Protein AF-A0A7S1GGP2-F1 (afdb_monomer)

Mean predicted aligned error: 10.89 Å

Sequence (399 aa):
KEALLPS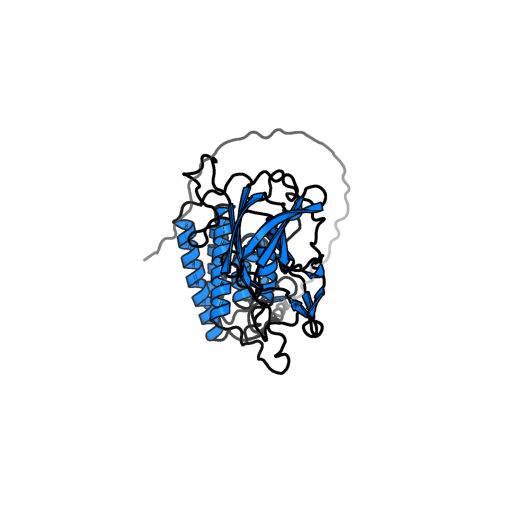DDSNGGKSITADATNSTNSSSEQDSASSPSTETTGTQIQQQPTPPPPLKLHSQANHPGLSAYYNWHATITSLYRIYAIPNRDIFTNTFNPAILPMHPSSERGNIAVNITVANQTRYESIQVYWIDYKGNEIYKGNISRGGSWVQTTFIGHPWTFRVGGSDGGEESVLLKYVPFRIAPTVLGAETATSRESSGVVGPVGTQSFTLRDVPEGYVTRNEGYGPACWVDDEILPEPPLIDTYNNGERNLSLFTIHEMQMALEWSCFQMQREDAASPGTGVAASKRLLKYLQNICLQPDNTKYRRLRVGNRIFFESVYSTGARGILLALGFEEFMGFLECGPSEGALNYERLRQISDAMMMVDKTLKLMVENEAVVQPEGSDGYGRAGFGYAGQLNI

Structure (mmCIF, N/CA/C/O backbone):
data_AF-A0A7S1GGP2-F1
#
_entry.id   AF-A0A7S1GGP2-F1
#
loop_
_atom_site.group_PDB
_atom_site.id
_atom_site.type_symbol
_atom_site.label_atom_id
_atom_site.label_alt_id
_atom_site.label_comp_id
_atom_site.label_asym_id
_atom_site.label_entity_id
_atom_site.label_seq_id
_atom_site.pdbx_PDB_ins_code
_atom_site.Cartn_x
_atom_site.Cartn_y
_atom_site.Cartn_z
_atom_site.occupancy
_atom_site.B_iso_or_equiv
_atom_site.auth_seq_id
_atom_site.auth_comp_id
_atom_site.auth_asym_id
_atom_site.auth_atom_id
_atom_site.pdbx_PDB_model_num
ATOM 1 N N . LYS A 1 1 ? -33.516 23.689 38.119 1.00 40.72 1 LYS A N 1
ATOM 2 C CA . LYS A 1 1 ? -32.507 24.169 37.144 1.00 40.72 1 LYS A CA 1
ATOM 3 C C . LYS A 1 1 ? -32.383 23.091 36.087 1.00 40.72 1 LYS A C 1
ATOM 5 O O . LYS A 1 1 ? -31.592 22.171 36.236 1.00 40.72 1 LYS A O 1
ATOM 10 N N . GLU A 1 2 ? -33.311 23.157 35.141 1.00 31.27 2 GLU A N 1
ATOM 11 C CA . GLU A 1 2 ? -33.445 22.265 33.994 1.00 31.27 2 GLU A CA 1
ATOM 12 C C . GLU A 1 2 ? -32.326 22.548 32.990 1.00 31.27 2 GLU A C 1
ATOM 14 O O . GLU A 1 2 ? -31.939 23.704 32.810 1.00 31.27 2 GLU A O 1
ATOM 19 N N . ALA A 1 3 ? -31.815 21.500 32.349 1.00 31.05 3 ALA A N 1
ATOM 20 C CA . ALA A 1 3 ? -30.936 21.610 31.196 1.00 31.05 3 ALA A CA 1
ATOM 21 C C . ALA A 1 3 ? -31.607 20.908 30.011 1.00 31.05 3 ALA A C 1
ATOM 23 O O . ALA A 1 3 ? -31.923 19.721 30.063 1.00 31.05 3 ALA A O 1
ATOM 24 N N . LEU A 1 4 ? -31.862 21.733 29.001 1.00 31.97 4 LEU A N 1
ATOM 25 C CA . LEU A 1 4 ? -32.565 21.500 27.749 1.00 31.97 4 LEU A CA 1
ATOM 26 C C . LEU A 1 4 ? -31.877 20.469 26.839 1.00 31.97 4 LEU A C 1
ATOM 28 O O . LEU A 1 4 ? -30.664 20.509 26.640 1.00 31.97 4 LEU A O 1
ATOM 32 N N . LEU A 1 5 ? -32.697 19.619 26.220 1.00 34.53 5 LEU A N 1
ATOM 33 C CA . LEU A 1 5 ? -32.418 18.928 24.958 1.00 34.53 5 LEU A CA 1
ATOM 34 C C . LEU A 1 5 ? -32.817 19.850 23.789 1.00 34.53 5 LEU A C 1
ATOM 36 O O . LEU A 1 5 ? -33.816 20.559 23.928 1.00 34.53 5 LEU A O 1
ATOM 40 N N . PRO A 1 6 ? -32.136 19.822 22.630 1.00 44.47 6 PRO A N 1
ATOM 41 C CA . PRO A 1 6 ? -32.683 20.388 21.407 1.00 44.47 6 PRO A CA 1
ATOM 42 C C . PRO A 1 6 ? -33.461 19.333 20.610 1.00 44.47 6 PRO A C 1
ATOM 44 O O . PRO A 1 6 ? -32.979 18.230 20.354 1.00 44.47 6 PRO A O 1
ATOM 47 N N . SER A 1 7 ? -34.681 19.726 20.257 1.00 35.62 7 SER A N 1
ATOM 48 C CA . SER A 1 7 ? -35.664 19.051 19.418 1.00 35.62 7 SER A CA 1
ATOM 49 C C . SER A 1 7 ? -35.384 19.217 17.923 1.00 35.62 7 SER A C 1
ATOM 51 O O . SER A 1 7 ? -34.900 20.262 17.485 1.00 35.62 7 SER A O 1
ATOM 53 N N . ASP A 1 8 ? -35.783 18.194 17.171 1.00 35.38 8 ASP A N 1
ATOM 54 C CA . ASP A 1 8 ? -36.037 18.214 15.732 1.00 35.38 8 ASP A CA 1
ATOM 55 C C . ASP A 1 8 ? -37.117 19.242 15.354 1.00 35.38 8 ASP A C 1
ATOM 57 O O . ASP A 1 8 ? -38.094 19.406 16.082 1.00 35.38 8 ASP A O 1
ATOM 61 N N . ASP A 1 9 ? -36.928 19.923 14.220 1.00 34.97 9 ASP A N 1
ATOM 62 C CA . ASP A 1 9 ? -37.906 20.016 13.122 1.00 34.97 9 ASP A CA 1
ATOM 63 C C . ASP A 1 9 ? -37.466 21.066 12.085 1.00 34.97 9 ASP A C 1
ATOM 65 O O . ASP A 1 9 ? -37.281 22.246 12.381 1.00 34.97 9 ASP A O 1
ATOM 69 N N . SER A 1 10 ? -37.367 20.665 10.817 1.00 37.78 10 SER A N 1
ATOM 70 C CA . SER A 1 10 ? -37.966 21.446 9.723 1.00 37.78 10 SER A CA 1
ATOM 71 C C . SER A 1 10 ? -38.076 20.621 8.445 1.00 37.78 10 SER A C 1
ATOM 73 O O . SER A 1 10 ? -37.135 20.346 7.706 1.00 37.78 10 SER A O 1
ATOM 75 N N . ASN A 1 11 ? -39.330 20.255 8.245 1.00 33.31 11 ASN A N 1
ATOM 76 C CA . ASN A 1 11 ? -40.006 19.721 7.086 1.00 33.31 11 ASN A CA 1
ATOM 77 C C . ASN A 1 11 ? -39.810 20.600 5.829 1.00 33.31 11 ASN A C 1
ATOM 79 O O . ASN A 1 11 ? -39.930 21.823 5.892 1.00 33.31 11 ASN A O 1
ATOM 83 N N . GLY A 1 12 ? -39.597 19.971 4.673 1.00 33.94 12 GLY A N 1
ATOM 84 C CA . GLY A 1 12 ? -39.529 20.628 3.366 1.00 33.94 12 GLY A CA 1
ATOM 85 C C . GLY A 1 12 ? -39.919 19.649 2.265 1.00 33.94 12 GLY A C 1
ATOM 86 O O . GLY A 1 12 ? -39.069 18.986 1.679 1.00 33.94 12 GLY A O 1
ATOM 87 N N . GLY A 1 13 ? -41.225 19.511 2.034 1.00 31.98 13 GLY A N 1
ATOM 88 C CA . GLY A 1 13 ? -41.795 18.545 1.102 1.00 31.98 13 GLY A CA 1
ATOM 89 C C . GLY A 1 13 ? -41.536 18.851 -0.375 1.00 31.98 13 GLY A C 1
ATOM 90 O O . GLY A 1 13 ? -41.474 20.007 -0.791 1.00 31.98 13 GLY A O 1
ATOM 91 N N . LYS A 1 14 ? -41.495 17.789 -1.188 1.00 35.19 14 LYS A N 1
ATOM 92 C CA . LYS A 1 14 ? -41.876 17.822 -2.604 1.00 35.19 14 LYS A CA 1
ATOM 93 C C . LYS A 1 14 ? -42.540 16.507 -3.010 1.00 35.19 14 LYS A C 1
ATOM 95 O O . LYS A 1 14 ? -42.161 15.426 -2.577 1.00 35.19 14 LYS A O 1
ATOM 100 N N . SER A 1 15 ? -43.585 16.683 -3.805 1.00 35.00 15 SER A N 1
ATOM 101 C CA . SER A 1 15 ? -44.663 15.757 -4.128 1.00 35.00 15 SER A CA 1
ATOM 102 C C . SER A 1 15 ? -44.410 15.007 -5.444 1.00 35.00 15 SER A C 1
ATOM 104 O O . SER A 1 15 ? -44.071 15.637 -6.438 1.00 35.00 15 SER A O 1
ATOM 106 N N . ILE A 1 16 ? -44.621 13.685 -5.391 1.00 35.34 16 ILE A N 1
ATOM 107 C CA . ILE A 1 16 ? -45.360 12.789 -6.311 1.00 35.34 16 ILE A CA 1
ATOM 108 C C . ILE A 1 16 ? -45.047 12.832 -7.822 1.00 35.34 16 ILE A C 1
ATOM 110 O O . ILE A 1 16 ? -45.346 13.797 -8.514 1.00 35.34 16 ILE A O 1
ATOM 114 N N . THR A 1 17 ? -44.632 11.678 -8.358 1.00 33.06 17 THR A N 1
ATOM 115 C CA . THR A 1 17 ? -45.350 10.928 -9.418 1.00 33.06 17 THR A CA 1
ATOM 116 C C . THR A 1 17 ? -44.775 9.511 -9.501 1.00 33.06 17 THR A C 1
ATOM 118 O O . THR A 1 17 ? -43.596 9.329 -9.783 1.00 33.06 17 THR A O 1
ATOM 121 N N . ALA A 1 18 ? -45.600 8.506 -9.205 1.00 36.38 18 ALA A N 1
ATOM 122 C CA . ALA A 1 18 ? -45.294 7.097 -9.425 1.00 36.38 18 ALA A CA 1
ATOM 123 C C . ALA A 1 18 ? -46.465 6.480 -10.192 1.00 36.38 18 ALA A C 1
ATOM 125 O O . ALA A 1 18 ? -47.610 6.548 -9.739 1.00 36.38 18 ALA A O 1
ATOM 126 N N . ASP A 1 19 ? -46.147 5.929 -11.360 1.00 39.31 19 ASP A N 1
ATOM 127 C CA . ASP A 1 19 ? -47.055 5.178 -12.214 1.00 39.31 19 ASP A CA 1
ATOM 128 C C . ASP A 1 19 ? -47.391 3.823 -11.590 1.00 39.31 19 ASP A C 1
ATOM 130 O O . ASP A 1 19 ? -46.528 3.096 -11.092 1.00 39.31 19 ASP A O 1
ATOM 134 N N . ALA A 1 20 ? -48.677 3.495 -11.650 1.00 34.50 20 ALA A N 1
ATOM 135 C CA . ALA A 1 20 ? -49.245 2.232 -11.229 1.00 34.50 20 ALA A CA 1
ATOM 136 C C . ALA A 1 20 ? -49.441 1.320 -12.446 1.00 34.50 20 ALA A C 1
ATOM 138 O O . ALA A 1 20 ? -50.124 1.686 -13.401 1.00 34.50 20 ALA A O 1
ATOM 139 N N . THR A 1 21 ? -48.943 0.088 -12.365 1.00 41.47 21 THR A N 1
ATOM 140 C CA . THR A 1 21 ? -49.453 -1.028 -13.169 1.00 41.47 21 THR A CA 1
ATOM 141 C C . THR A 1 21 ? -49.909 -2.154 -12.255 1.00 41.47 21 THR A C 1
ATOM 143 O O . THR A 1 21 ? -49.124 -2.748 -11.519 1.00 41.47 21 THR A O 1
ATOM 146 N N . ASN A 1 22 ? -51.217 -2.396 -12.334 1.00 36.53 22 ASN A N 1
ATOM 147 C CA . ASN A 1 22 ? -51.983 -3.485 -11.747 1.00 36.53 22 ASN A CA 1
ATOM 148 C C . ASN A 1 22 ? -51.386 -4.866 -12.033 1.00 36.53 22 ASN A C 1
ATOM 150 O O . ASN A 1 22 ? -50.983 -5.147 -13.160 1.00 36.53 22 ASN A O 1
ATOM 154 N N . SER A 1 23 ? -51.523 -5.779 -11.072 1.00 39.06 23 SER A N 1
ATOM 155 C CA . SER A 1 23 ? -51.873 -7.172 -11.363 1.00 39.06 23 SER A CA 1
ATOM 156 C C . SER A 1 23 ? -52.611 -7.791 -10.180 1.00 39.06 23 SER A C 1
ATOM 158 O O . SER A 1 23 ? -52.084 -7.973 -9.087 1.00 39.06 23 SER A O 1
ATOM 160 N N . THR A 1 24 ? -53.880 -8.050 -10.453 1.00 37.31 24 THR A N 1
ATOM 161 C CA . THR A 1 24 ? -54.883 -8.802 -9.711 1.00 37.31 24 THR A CA 1
ATOM 162 C C . THR A 1 24 ? -54.488 -10.276 -9.600 1.00 37.31 24 THR A C 1
ATOM 164 O O . THR A 1 24 ? -54.043 -10.852 -10.588 1.00 37.31 24 THR A O 1
ATOM 167 N N . ASN A 1 25 ? -54.743 -10.907 -8.449 1.00 36.34 25 ASN A N 1
ATOM 168 C CA . ASN A 1 25 ? -55.376 -12.231 -8.408 1.00 36.34 25 ASN A CA 1
ATOM 169 C C . ASN A 1 25 ? -55.915 -12.570 -7.004 1.00 36.34 25 ASN A C 1
ATOM 171 O O . ASN A 1 25 ? -55.172 -12.695 -6.035 1.00 36.34 25 ASN A O 1
ATOM 175 N N . SER A 1 26 ? -57.241 -12.722 -6.955 1.00 39.03 26 SER A N 1
ATOM 176 C CA . SER A 1 26 ? -58.039 -13.599 -6.080 1.00 39.03 26 SER A CA 1
ATOM 177 C C . SER A 1 26 ? -57.569 -15.058 -6.225 1.00 39.03 26 SER A C 1
ATOM 179 O O . SER A 1 26 ? -56.978 -15.382 -7.248 1.00 39.03 26 SER A O 1
ATOM 181 N N . SER A 1 27 ? -57.757 -16.035 -5.341 1.00 39.59 27 SER A N 1
ATOM 182 C CA . SER A 1 27 ? -58.759 -16.451 -4.336 1.00 39.59 27 SER A CA 1
ATOM 183 C C . SER A 1 27 ? -58.049 -17.556 -3.495 1.00 39.59 27 SER A C 1
ATOM 185 O O . SER A 1 27 ? -56.975 -17.991 -3.895 1.00 39.59 27 SER A O 1
ATOM 187 N N . SER A 1 28 ? -58.474 -18.096 -2.354 1.00 39.25 28 SER A N 1
ATOM 188 C CA . SER A 1 28 ? -59.787 -18.548 -1.889 1.00 39.25 28 SER A CA 1
ATOM 189 C C . SER A 1 28 ? -59.671 -18.990 -0.419 1.00 39.25 28 SER A C 1
ATOM 191 O O . SER A 1 28 ? -58.610 -19.416 0.033 1.00 39.25 28 SER A O 1
ATOM 193 N N . GLU A 1 29 ? -60.803 -18.912 0.269 1.00 42.28 29 GLU A N 1
ATOM 194 C CA . GLU A 1 29 ? -61.115 -19.368 1.625 1.00 42.28 29 GLU A CA 1
ATOM 195 C C . GLU A 1 29 ? -60.833 -20.860 1.873 1.00 42.28 29 GLU A C 1
ATOM 197 O O . GLU A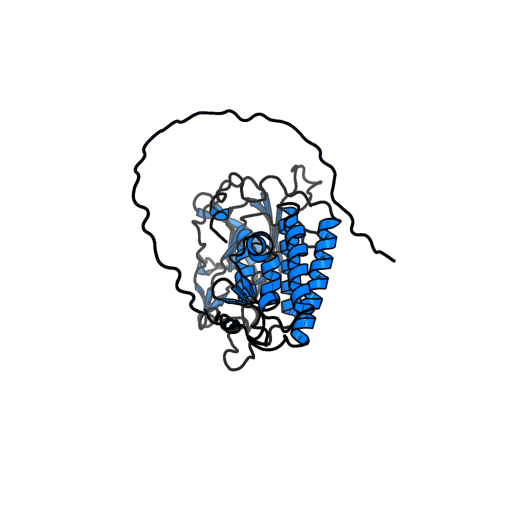 1 29 ? -61.003 -21.677 0.968 1.00 42.28 29 GLU A O 1
ATOM 202 N N . GLN A 1 30 ? -60.536 -21.223 3.130 1.00 40.66 30 GLN A N 1
ATOM 203 C CA . GLN A 1 30 ? -61.264 -22.306 3.805 1.00 40.66 30 GLN A CA 1
ATOM 204 C C . GLN A 1 30 ? -61.073 -22.289 5.330 1.00 40.66 30 GLN A C 1
ATOM 206 O O . GLN A 1 30 ? -59.958 -22.303 5.851 1.00 40.66 30 GLN A O 1
ATOM 211 N N . ASP A 1 31 ? -62.221 -22.271 6.006 1.00 41.94 31 ASP A N 1
ATOM 212 C CA . ASP A 1 31 ? -62.466 -22.481 7.429 1.00 41.94 31 ASP A CA 1
ATOM 213 C C . ASP A 1 31 ? -61.871 -23.788 7.972 1.00 41.94 31 ASP A C 1
ATOM 215 O O . ASP A 1 31 ? -61.852 -24.797 7.265 1.00 41.94 31 ASP A O 1
ATOM 219 N N . SER A 1 32 ? -61.548 -23.826 9.274 1.00 38.59 32 SER A N 1
ATOM 220 C CA . SER A 1 32 ? -62.238 -24.708 10.242 1.00 38.59 32 SER A CA 1
ATOM 221 C C . SER A 1 32 ? -61.569 -24.773 11.623 1.00 38.59 32 SER A C 1
ATOM 223 O O . SER A 1 32 ? -60.356 -24.897 11.752 1.00 38.59 32 SER A O 1
ATOM 225 N N . ALA A 1 33 ? -62.448 -24.859 12.627 1.00 38.22 33 ALA A N 1
ATOM 226 C CA . ALA A 1 33 ? -62.300 -25.543 13.914 1.00 38.22 33 ALA A CA 1
ATOM 227 C C . ALA A 1 33 ? -61.499 -24.860 15.040 1.00 38.22 33 ALA A C 1
ATOM 229 O O . ALA A 1 33 ? -60.323 -25.108 15.292 1.00 38.22 33 ALA A O 1
ATOM 230 N N . SER A 1 34 ? -62.258 -24.104 15.829 1.00 47.72 34 SER A N 1
ATOM 231 C CA . SER A 1 34 ? -62.046 -23.847 17.248 1.00 47.72 34 SER A CA 1
ATOM 232 C C . SER A 1 34 ? -62.119 -25.139 18.078 1.00 47.72 34 SER A C 1
ATOM 234 O O . SER A 1 34 ? -62.993 -25.985 17.888 1.00 47.72 34 SER A O 1
ATOM 236 N N . SER A 1 35 ? -61.215 -25.280 19.048 1.00 45.19 35 SER A N 1
ATOM 237 C CA . SER A 1 35 ? -61.324 -26.243 20.150 1.00 45.19 35 SER A CA 1
ATOM 238 C C . SER A 1 35 ? -60.898 -25.577 21.463 1.00 45.19 35 SER A C 1
ATOM 240 O O . SER A 1 35 ? -59.949 -24.791 21.454 1.00 45.19 35 SER A O 1
ATOM 242 N N . PRO A 1 36 ? -61.594 -25.849 22.583 1.00 58.47 36 PRO A N 1
ATOM 243 C CA . PRO A 1 36 ? -61.322 -25.235 23.874 1.00 58.47 36 PRO A CA 1
ATOM 244 C C . PRO A 1 36 ? -60.294 -26.062 24.654 1.00 58.47 36 PRO A C 1
ATOM 246 O O . PRO A 1 36 ? -60.466 -27.266 24.832 1.00 58.47 36 PRO A O 1
ATOM 249 N N . SER A 1 37 ? -59.245 -25.419 25.165 1.00 43.09 37 SER A N 1
ATOM 250 C CA . SER A 1 37 ? -58.288 -26.057 26.074 1.00 43.09 37 SER A CA 1
ATOM 251 C C . SER A 1 37 ? -58.050 -25.191 27.310 1.00 43.09 37 SER A C 1
ATOM 253 O O . SER A 1 37 ? -57.263 -24.251 27.295 1.00 43.09 37 SER A O 1
ATOM 255 N N . THR A 1 38 ? -58.803 -25.537 28.352 1.00 42.38 38 THR A N 1
ATOM 256 C CA . THR A 1 38 ? -58.371 -25.748 29.741 1.00 42.38 38 THR A CA 1
ATOM 257 C C . THR A 1 38 ? -57.320 -24.788 30.313 1.00 42.38 38 THR A C 1
ATOM 259 O O . THR A 1 38 ? -56.113 -25.004 30.191 1.00 42.38 38 THR A O 1
ATOM 262 N N . GLU A 1 39 ? -57.799 -23.789 31.059 1.00 44.88 39 GLU A N 1
ATOM 263 C CA . GLU A 1 39 ? -57.011 -23.042 32.042 1.00 44.88 39 GLU A CA 1
ATOM 264 C C . GLU A 1 39 ? -56.418 -24.008 33.073 1.00 44.88 39 GLU A C 1
ATOM 266 O O . GLU A 1 39 ? -57.107 -24.543 33.940 1.00 44.88 39 GLU A O 1
ATOM 271 N N . THR A 1 40 ? -55.112 -24.243 32.963 1.00 44.59 40 THR A N 1
ATOM 272 C CA . THR A 1 40 ? -54.322 -24.881 34.013 1.00 44.59 40 THR A CA 1
ATOM 273 C C . THR A 1 40 ? -53.477 -23.786 34.641 1.00 44.59 40 THR A C 1
ATOM 275 O O . THR A 1 40 ? -52.489 -23.344 34.057 1.00 44.59 40 THR A O 1
ATOM 278 N N . THR A 1 41 ? -53.887 -23.323 35.821 1.00 45.25 41 THR A N 1
ATOM 279 C CA . THR A 1 41 ? -53.159 -22.366 36.664 1.00 45.25 41 THR A CA 1
ATOM 280 C C . THR A 1 41 ? -51.906 -23.040 37.225 1.00 45.25 41 THR A C 1
ATOM 282 O O . THR A 1 41 ? -51.829 -23.407 38.393 1.00 45.25 41 THR A O 1
ATOM 285 N N . GLY A 1 42 ? -50.931 -23.282 36.353 1.00 48.41 42 GLY A N 1
ATOM 286 C CA . GLY A 1 42 ? -49.589 -23.688 36.723 1.00 48.41 42 GLY A CA 1
ATOM 287 C C . GLY A 1 42 ? -48.781 -22.440 37.023 1.00 48.41 42 GLY A C 1
ATOM 288 O O . GLY A 1 42 ? -48.546 -21.626 36.131 1.00 48.41 42 GLY A O 1
ATOM 289 N N . THR A 1 43 ? -48.348 -22.289 38.270 1.00 52.88 43 THR A N 1
ATOM 290 C CA . THR A 1 43 ? -47.335 -21.318 38.679 1.00 52.88 43 THR A CA 1
ATOM 291 C C . THR A 1 43 ? -46.052 -21.624 37.903 1.00 52.88 43 THR A C 1
ATOM 293 O O . THR A 1 43 ? -45.220 -22.417 38.341 1.00 52.88 43 THR A O 1
ATOM 296 N N . GLN A 1 44 ? -45.918 -21.059 36.700 1.00 53.69 44 GLN A N 1
ATOM 297 C CA . GLN A 1 44 ? -44.683 -21.103 35.934 1.00 53.69 44 GLN A CA 1
ATOM 298 C C . GLN A 1 44 ? -43.658 -20.297 36.722 1.00 53.69 44 GLN A C 1
ATOM 300 O O . GLN A 1 44 ? -43.642 -19.068 36.689 1.00 53.69 44 GLN A O 1
ATOM 305 N N . ILE A 1 45 ? -42.814 -21.007 37.469 1.00 59.00 45 ILE A N 1
ATOM 306 C CA . ILE A 1 45 ? -41.542 -20.475 37.937 1.00 59.00 45 ILE A CA 1
ATOM 307 C C . ILE A 1 45 ? -40.785 -20.141 36.657 1.00 59.00 45 ILE A C 1
ATOM 309 O O . ILE A 1 45 ? -40.250 -21.026 35.990 1.00 59.00 45 ILE A O 1
ATOM 313 N N . GLN A 1 46 ? -40.852 -18.869 36.267 1.00 59.84 46 GLN A N 1
ATOM 314 C CA . GLN A 1 46 ? -40.150 -18.305 35.131 1.00 59.84 46 GLN A CA 1
ATOM 315 C C . GLN A 1 46 ? -38.663 -18.476 35.442 1.00 59.84 46 GLN A C 1
ATOM 317 O O . GLN A 1 46 ? -38.071 -17.667 36.154 1.00 59.84 46 GLN A O 1
ATOM 322 N N . GLN A 1 47 ? -38.089 -19.607 35.016 1.00 64.69 47 GLN A N 1
ATOM 323 C CA . GLN A 1 47 ? -36.660 -19.860 35.119 1.00 64.69 47 GLN A CA 1
ATOM 324 C C . GLN A 1 47 ? -35.993 -18.726 34.363 1.00 64.69 47 GLN A C 1
ATOM 326 O O . GLN A 1 47 ? -36.081 -18.642 33.138 1.00 64.69 47 GLN A O 1
ATOM 331 N N . GLN A 1 48 ? -35.413 -17.806 35.128 1.00 72.00 48 GLN A N 1
ATOM 332 C CA . GLN A 1 48 ? -34.664 -16.692 34.592 1.00 72.00 48 GLN A CA 1
ATOM 333 C C . GLN A 1 48 ? -33.596 -17.319 33.688 1.00 72.00 48 GLN A C 1
ATOM 335 O O . GLN A 1 48 ? -32.815 -18.139 34.185 1.00 72.00 48 GLN A O 1
ATOM 340 N N . PRO A 1 49 ? -33.627 -17.059 32.368 1.00 76.31 49 PRO A N 1
ATOM 341 C CA . PRO A 1 49 ? -32.726 -17.717 31.440 1.00 76.31 49 PRO A CA 1
ATOM 342 C C . PRO A 1 49 ? -31.308 -17.483 31.939 1.00 76.31 49 PRO A C 1
ATOM 344 O O . PRO A 1 49 ? -30.921 -16.345 32.219 1.00 76.31 49 PRO A O 1
ATOM 347 N N . THR A 1 50 ? -30.573 -18.577 32.133 1.00 79.12 50 THR A N 1
ATOM 348 C CA . THR A 1 50 ? -29.190 -18.522 32.594 1.00 79.12 50 THR A CA 1
ATOM 349 C C . THR A 1 50 ? -28.436 -17.578 31.658 1.00 79.12 50 THR A C 1
ATOM 351 O O . THR A 1 50 ? -28.575 -17.712 30.437 1.00 79.12 50 THR A O 1
ATOM 354 N N . PRO A 1 51 ? -27.705 -16.579 32.189 1.00 81.75 51 PRO A N 1
ATOM 355 C CA . PRO A 1 51 ? -27.013 -15.621 31.345 1.00 81.75 51 PRO A CA 1
ATOM 356 C C . PRO A 1 51 ? -26.092 -16.386 30.385 1.00 81.75 51 PRO A C 1
ATOM 358 O O . PRO A 1 51 ? -25.423 -17.331 30.817 1.00 81.75 51 PRO A O 1
ATOM 361 N N . PRO A 1 52 ? -26.083 -16.034 29.086 1.00 78.94 52 PRO A N 1
ATOM 362 C CA . PRO A 1 52 ? -25.254 -16.726 28.112 1.00 78.94 52 PRO A CA 1
ATOM 363 C C . PRO A 1 52 ? -23.785 -16.680 28.557 1.00 78.94 52 PRO A C 1
ATOM 365 O O . PRO A 1 52 ? -23.354 -15.672 29.128 1.00 78.94 52 PRO A O 1
ATOM 368 N N . PRO A 1 53 ? -23.012 -17.756 28.321 1.00 80.25 53 PRO A N 1
ATOM 369 C CA . PRO A 1 53 ? -21.618 -17.812 28.736 1.00 80.25 53 PRO A CA 1
ATOM 370 C C . PRO A 1 53 ? -20.821 -16.645 28.130 1.00 80.25 53 PRO A C 1
ATOM 372 O O . PRO A 1 53 ? -21.110 -16.225 27.003 1.00 80.25 53 PRO A O 1
ATOM 375 N N . PRO A 1 54 ? -19.818 -16.114 28.855 1.00 78.25 54 PRO A N 1
ATOM 376 C CA . PRO A 1 54 ? -19.008 -15.003 28.375 1.00 78.25 54 PRO A CA 1
ATOM 377 C C . PRO A 1 54 ? -18.330 -15.351 27.043 1.00 78.25 54 PRO A C 1
ATOM 379 O O . PRO A 1 54 ? -17.817 -16.455 26.846 1.00 78.25 54 PRO A O 1
ATOM 382 N N . LEU A 1 55 ? -18.353 -14.395 26.113 1.00 78.25 55 LEU A N 1
ATOM 383 C CA . LEU A 1 55 ? -17.745 -14.523 24.789 1.00 78.25 55 LEU A CA 1
ATOM 384 C C . LEU A 1 55 ? -16.224 -14.649 24.927 1.00 78.25 55 LEU A C 1
ATOM 386 O O . LEU A 1 55 ? -15.572 -13.721 25.400 1.00 78.25 55 LEU A O 1
ATOM 390 N N . LYS A 1 56 ? -15.666 -15.769 24.462 1.00 82.69 56 LYS A N 1
ATOM 391 C CA . LYS A 1 56 ? -14.217 -15.975 24.372 1.00 82.69 56 LYS A CA 1
ATOM 392 C C . LYS A 1 56 ? -13.684 -15.407 23.050 1.00 82.69 56 LYS A C 1
ATOM 394 O O . LYS A 1 56 ?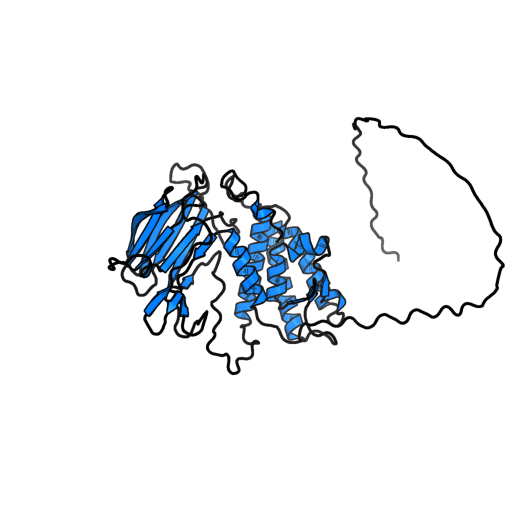 -14.235 -15.717 21.994 1.00 82.69 56 LYS A O 1
ATOM 399 N N . LEU A 1 57 ? -12.658 -14.563 23.137 1.00 82.94 57 LEU A N 1
ATOM 400 C CA . LEU A 1 57 ? -11.843 -14.052 22.029 1.00 82.94 57 LEU A CA 1
ATOM 401 C C . LEU A 1 57 ? -10.645 -14.970 21.764 1.00 82.94 57 LEU A C 1
ATOM 403 O O . LEU A 1 57 ? -10.038 -15.487 22.705 1.00 82.94 57 LEU A O 1
ATOM 407 N N . HIS A 1 58 ? -10.275 -15.135 20.499 1.00 85.50 58 HIS A N 1
ATOM 408 C CA . HIS A 1 58 ? -9.081 -15.912 20.146 1.00 85.50 58 HIS A CA 1
ATOM 409 C C . HIS A 1 58 ? -7.790 -15.093 20.294 1.00 85.50 58 HIS A C 1
ATOM 411 O O . HIS A 1 58 ? -6.718 -15.655 20.530 1.00 85.50 58 HIS A O 1
ATOM 417 N N . SER A 1 59 ? -7.875 -13.771 20.151 1.00 80.88 59 SER A N 1
ATOM 418 C CA . SER A 1 59 ? -6.692 -12.920 20.143 1.00 80.88 59 SER A CA 1
ATOM 419 C C . SER A 1 59 ? -5.966 -12.899 21.489 1.00 80.88 59 SER A C 1
ATOM 421 O O . SER A 1 59 ? -6.528 -13.133 22.565 1.00 80.88 59 SER A O 1
ATOM 423 N N . GLN A 1 60 ? -4.657 -12.681 21.413 1.00 84.31 60 GLN A N 1
ATOM 424 C CA . GLN A 1 60 ? -3.769 -12.713 22.571 1.00 84.31 60 GLN A CA 1
ATOM 425 C C . GLN A 1 60 ? -3.626 -11.329 23.215 1.00 84.31 60 GLN A C 1
ATOM 427 O O . GLN A 1 60 ? -4.005 -10.306 22.649 1.00 84.31 60 GLN A O 1
ATOM 432 N N . ALA A 1 61 ? -3.058 -11.284 24.425 1.00 78.81 61 ALA A N 1
ATOM 433 C CA . ALA A 1 61 ? -2.770 -10.020 25.110 1.00 78.81 61 ALA A CA 1
ATOM 434 C C . ALA A 1 61 ? -1.643 -9.215 24.452 1.00 78.81 61 ALA A C 1
ATOM 436 O O . ALA A 1 61 ? -1.654 -7.982 24.491 1.00 78.81 61 ALA A O 1
ATOM 437 N N . ASN A 1 62 ? -0.690 -9.916 23.843 1.00 83.38 62 ASN A N 1
ATOM 438 C CA . ASN A 1 62 ? 0.403 -9.312 23.100 1.00 83.38 62 ASN A CA 1
ATOM 439 C C . ASN A 1 62 ? -0.027 -9.045 21.658 1.00 83.38 62 ASN A C 1
ATOM 441 O O . ASN A 1 62 ? -0.912 -9.709 21.126 1.00 83.38 62 ASN A O 1
ATOM 445 N N . HIS A 1 63 ? 0.613 -8.065 21.026 1.00 85.94 63 HIS A N 1
ATOM 446 C CA . HIS A 1 63 ? 0.356 -7.763 19.626 1.00 85.94 63 HIS A CA 1
ATOM 447 C C . HIS A 1 63 ? 0.833 -8.928 18.736 1.00 85.94 63 HIS A C 1
ATOM 449 O O . HIS A 1 63 ? 1.980 -9.355 18.886 1.00 85.94 63 HIS A O 1
ATOM 455 N N . PRO A 1 64 ? 0.018 -9.405 17.780 1.00 84.38 64 PRO A N 1
ATOM 456 C CA . PRO A 1 64 ? 0.327 -10.566 16.932 1.00 84.38 64 PRO A CA 1
ATOM 457 C C . PRO A 1 64 ? 1.363 -10.294 15.820 1.00 84.38 64 PRO A C 1
ATOM 459 O O . PRO A 1 64 ? 1.490 -11.076 14.881 1.00 84.38 64 PRO A O 1
ATOM 462 N N . GLY A 1 65 ? 2.094 -9.176 15.875 1.00 85.19 65 GLY A N 1
ATOM 463 C CA . GLY A 1 65 ? 2.854 -8.664 14.728 1.00 85.19 65 GLY A CA 1
ATOM 464 C C . GLY A 1 65 ? 1.986 -8.039 13.625 1.00 85.19 65 GLY A C 1
ATOM 465 O O . GLY A 1 65 ? 0.789 -7.830 13.804 1.00 85.19 65 GLY A O 1
ATOM 466 N N . LEU A 1 66 ? 2.608 -7.719 12.486 1.00 88.50 66 LEU A N 1
ATOM 467 C CA . LEU A 1 66 ? 1.991 -6.997 11.358 1.00 88.50 66 LEU A CA 1
ATOM 468 C C . LEU A 1 66 ? 1.716 -7.883 10.130 1.00 88.50 66 LEU A C 1
ATOM 470 O O . LEU A 1 66 ? 1.442 -7.375 9.049 1.00 88.50 66 LEU A O 1
ATOM 474 N N . SER A 1 67 ? 1.758 -9.209 10.265 1.00 88.44 67 SER A N 1
ATOM 475 C CA . SER A 1 67 ? 1.569 -10.136 9.136 1.00 88.44 67 SER A CA 1
ATOM 476 C C . SER A 1 67 ? 0.222 -9.941 8.425 1.00 88.44 67 SER A C 1
ATOM 478 O O . SER A 1 67 ? 0.175 -9.806 7.203 1.00 88.44 67 SER A O 1
ATOM 480 N N . ALA A 1 68 ? -0.873 -9.856 9.187 1.00 90.12 68 ALA A N 1
ATOM 481 C CA . ALA A 1 68 ? -2.206 -9.603 8.645 1.00 90.12 68 ALA A CA 1
ATOM 482 C C . ALA A 1 68 ? -2.293 -8.231 7.953 1.00 90.12 68 ALA A C 1
ATOM 484 O O . ALA A 1 68 ? -2.886 -8.120 6.879 1.00 90.12 68 ALA A O 1
ATOM 485 N N . TYR A 1 69 ? -1.650 -7.210 8.532 1.00 93.81 69 TYR A N 1
ATOM 486 C CA . TYR A 1 69 ? -1.536 -5.888 7.921 1.00 93.81 69 TYR A CA 1
ATOM 487 C C . TYR A 1 69 ? -0.796 -5.952 6.582 1.00 93.81 69 TYR A C 1
ATOM 489 O O . TYR A 1 69 ? -1.308 -5.432 5.599 1.00 93.81 69 TYR A O 1
ATOM 497 N N . TYR A 1 70 ? 0.356 -6.623 6.509 1.00 91.69 70 TYR A N 1
ATOM 498 C CA . TYR A 1 70 ? 1.138 -6.718 5.274 1.00 91.69 70 TYR A CA 1
ATOM 499 C C . TYR A 1 70 ? 0.407 -7.475 4.167 1.00 91.69 70 TYR A C 1
ATOM 501 O O . TYR A 1 70 ? 0.470 -7.060 3.015 1.00 91.69 70 TYR A O 1
ATOM 509 N N . ASN A 1 71 ? -0.355 -8.520 4.498 1.00 89.75 71 ASN A N 1
ATOM 510 C CA . ASN A 1 71 ? -1.199 -9.210 3.518 1.00 89.75 71 ASN A CA 1
ATOM 511 C C . ASN A 1 71 ? -2.297 -8.291 2.958 1.00 89.75 71 ASN A C 1
ATOM 513 O O . ASN A 1 71 ? -2.524 -8.239 1.746 1.00 89.75 71 ASN A O 1
ATOM 517 N N . TRP A 1 72 ? -2.970 -7.541 3.835 1.00 93.69 72 TRP A N 1
ATOM 518 C CA . TRP A 1 72 ? -3.962 -6.548 3.425 1.00 93.69 72 TRP A CA 1
ATOM 519 C C . TRP A 1 72 ? -3.323 -5.433 2.587 1.00 93.69 72 TRP A C 1
ATOM 521 O O . TRP A 1 72 ? -3.799 -5.130 1.497 1.00 93.69 72 TRP A O 1
ATOM 531 N N . HIS A 1 73 ? -2.202 -4.881 3.044 1.00 91.94 73 HIS A N 1
ATOM 532 C CA . HIS A 1 73 ? -1.436 -3.838 2.367 1.00 91.94 73 HIS A CA 1
ATOM 533 C C . HIS A 1 73 ? -0.990 -4.272 0.968 1.00 91.94 73 HIS A C 1
ATOM 535 O O . HIS A 1 73 ? -1.228 -3.534 0.015 1.00 91.94 73 HIS A O 1
ATOM 541 N N . ALA A 1 74 ? -0.462 -5.493 0.822 1.00 89.25 74 ALA A N 1
ATOM 542 C CA . ALA A 1 74 ? -0.100 -6.086 -0.468 1.00 89.25 74 ALA A CA 1
ATOM 543 C C . ALA A 1 74 ? -1.301 -6.146 -1.418 1.00 89.25 74 ALA A C 1
ATOM 545 O O . ALA A 1 74 ? -1.199 -5.839 -2.605 1.00 89.25 74 ALA A O 1
ATOM 546 N N . THR A 1 75 ? -2.458 -6.530 -0.876 1.00 90.25 75 THR A N 1
ATOM 547 C CA . THR A 1 75 ? -3.703 -6.611 -1.640 1.00 90.25 75 THR A CA 1
ATOM 548 C C . THR A 1 75 ? -4.115 -5.223 -2.125 1.00 90.25 75 THR A C 1
ATOM 550 O O . THR A 1 75 ? -4.386 -5.052 -3.311 1.00 90.25 75 THR A O 1
ATOM 553 N N . ILE A 1 76 ? -4.096 -4.209 -1.256 1.00 90.62 76 ILE A N 1
ATOM 554 C CA . ILE A 1 76 ? -4.470 -2.842 -1.636 1.00 90.62 76 ILE A CA 1
ATOM 555 C C . ILE A 1 76 ? -3.483 -2.241 -2.643 1.00 90.62 76 ILE A C 1
ATOM 557 O O . ILE A 1 76 ? -3.916 -1.656 -3.635 1.00 90.62 76 ILE A O 1
ATOM 561 N N . THR A 1 77 ? -2.170 -2.389 -2.448 1.00 90.31 77 THR A N 1
ATOM 562 C CA . THR A 1 77 ? -1.180 -1.860 -3.404 1.00 90.31 77 THR A CA 1
ATOM 563 C C . THR A 1 77 ? -1.293 -2.537 -4.771 1.00 90.31 77 THR A C 1
ATOM 565 O O . THR A 1 77 ? -1.137 -1.861 -5.793 1.00 90.31 77 THR A O 1
ATOM 568 N N . SER A 1 78 ? -1.675 -3.822 -4.806 1.00 88.38 78 SER A N 1
ATOM 569 C CA . SER A 1 78 ? -1.906 -4.563 -6.053 1.00 88.38 78 SER A CA 1
ATOM 570 C C . SER A 1 78 ? -3.053 -4.013 -6.912 1.00 88.38 78 SER A C 1
ATOM 572 O O . SER A 1 78 ? -3.058 -4.203 -8.128 1.00 88.38 78 SER A O 1
ATOM 574 N N . LEU A 1 79 ? -3.992 -3.262 -6.316 1.00 87.19 79 LEU A N 1
ATOM 575 C CA . LEU A 1 79 ? -5.082 -2.611 -7.055 1.00 87.19 79 LEU A CA 1
ATOM 576 C C . LEU A 1 79 ? -4.577 -1.503 -7.987 1.00 87.19 79 LEU A C 1
ATOM 578 O O . LEU A 1 79 ? -5.244 -1.170 -8.966 1.00 87.19 79 LEU A O 1
ATOM 582 N N . TYR A 1 80 ? -3.413 -0.919 -7.691 1.00 88.81 80 TYR A N 1
ATOM 583 C CA . TYR A 1 80 ? -2.850 0.179 -8.476 1.00 88.81 80 TYR A CA 1
ATOM 584 C C . TYR A 1 80 ? -1.835 -0.296 -9.515 1.00 88.81 80 TYR A C 1
ATOM 586 O O . TYR A 1 80 ? -1.666 0.347 -10.557 1.00 88.81 80 TYR A O 1
ATOM 594 N N . ARG A 1 81 ? -1.145 -1.408 -9.249 1.00 89.19 81 ARG A N 1
ATOM 595 C CA . ARG A 1 81 ? -0.083 -1.954 -10.102 1.00 89.19 81 ARG A CA 1
ATOM 596 C C . ARG A 1 81 ? 0.307 -3.364 -9.680 1.00 89.19 81 ARG A C 1
ATOM 598 O O . ARG A 1 81 ? 0.056 -3.765 -8.552 1.00 89.19 81 ARG A O 1
ATOM 605 N N . ILE A 1 82 ? 1.040 -4.060 -10.540 1.00 90.62 82 ILE A N 1
ATOM 606 C CA . ILE A 1 82 ? 1.666 -5.340 -10.199 1.00 90.62 82 ILE A CA 1
ATOM 607 C C . ILE A 1 82 ? 3.182 -5.221 -10.292 1.00 90.62 82 ILE A C 1
ATOM 609 O O . ILE A 1 82 ? 3.710 -4.759 -11.303 1.00 90.62 82 ILE A O 1
ATOM 613 N N . TYR A 1 83 ? 3.858 -5.707 -9.251 1.00 92.31 83 TYR A N 1
ATOM 614 C CA . TYR A 1 83 ? 5.267 -6.072 -9.283 1.00 92.31 83 TYR A CA 1
ATOM 615 C C . TYR A 1 83 ? 5.388 -7.591 -9.281 1.00 92.31 83 TYR A C 1
ATOM 617 O O . TYR A 1 83 ? 4.969 -8.265 -8.344 1.00 92.31 83 TYR A O 1
ATOM 625 N N . ALA A 1 84 ? 5.968 -8.130 -10.343 1.00 92.06 84 ALA A N 1
ATOM 626 C CA . ALA A 1 84 ? 6.293 -9.538 -10.465 1.00 92.06 84 ALA A CA 1
ATOM 627 C C . ALA A 1 84 ? 7.819 -9.668 -10.455 1.00 92.06 84 ALA A C 1
ATOM 629 O O . ALA A 1 84 ? 8.489 -9.491 -11.475 1.00 92.06 84 ALA A O 1
ATOM 630 N N . ILE A 1 85 ? 8.354 -9.915 -9.259 1.00 92.12 85 ILE A N 1
ATOM 631 C CA . ILE A 1 85 ? 9.788 -10.024 -8.982 1.00 92.12 85 ILE A CA 1
ATOM 632 C C . ILE A 1 85 ? 10.178 -11.509 -9.048 1.00 92.12 85 ILE A C 1
ATOM 634 O O . ILE A 1 85 ? 9.599 -12.310 -8.307 1.00 92.12 85 ILE A O 1
ATOM 638 N N . PRO A 1 86 ? 11.116 -11.910 -9.927 1.00 91.81 86 PRO A N 1
ATOM 639 C CA . PRO A 1 86 ? 11.615 -13.281 -9.991 1.00 91.81 86 PRO A CA 1
ATOM 640 C C . PRO A 1 86 ? 12.248 -13.695 -8.667 1.00 91.81 86 PRO A C 1
ATOM 642 O O . PRO A 1 86 ? 12.800 -12.864 -7.947 1.00 91.81 86 PRO A O 1
ATOM 645 N N . ASN A 1 87 ? 12.206 -14.987 -8.357 1.00 90.56 87 ASN A N 1
ATOM 646 C CA . ASN A 1 87 ? 12.988 -15.509 -7.242 1.00 90.56 87 ASN A CA 1
ATOM 647 C C . ASN A 1 87 ? 14.379 -15.886 -7.752 1.00 90.56 87 ASN A C 1
ATOM 649 O O . ASN A 1 87 ? 14.526 -16.396 -8.854 1.00 90.56 87 ASN A O 1
ATOM 653 N N . ARG A 1 88 ? 15.398 -15.672 -6.940 1.00 89.12 88 ARG A N 1
ATOM 654 C CA . ARG A 1 88 ? 16.785 -16.025 -7.177 1.00 89.12 88 ARG A CA 1
ATOM 655 C C . ARG A 1 88 ? 17.190 -17.077 -6.157 1.00 89.12 88 ARG A C 1
ATOM 657 O O . ARG A 1 88 ? 17.068 -16.862 -4.951 1.00 89.12 88 ARG A O 1
ATOM 664 N N . ASP A 1 89 ? 17.659 -18.211 -6.650 1.00 87.94 89 ASP A N 1
ATOM 665 C CA . ASP A 1 89 ? 18.315 -19.220 -5.830 1.00 87.94 89 ASP A CA 1
ATOM 666 C C . ASP A 1 89 ? 19.620 -18.628 -5.286 1.00 87.94 89 ASP A C 1
ATOM 668 O O . ASP A 1 89 ? 20.502 -18.217 -6.048 1.00 87.94 89 ASP A O 1
ATOM 672 N N . ILE A 1 90 ? 19.735 -18.545 -3.963 1.00 83.19 90 ILE A N 1
ATOM 673 C CA . ILE A 1 90 ? 20.884 -17.914 -3.306 1.00 83.19 90 ILE A CA 1
ATOM 674 C C . ILE A 1 90 ? 22.164 -18.750 -3.429 1.00 83.19 90 ILE A C 1
ATOM 676 O O . ILE A 1 90 ? 23.256 -18.192 -3.341 1.00 83.19 90 ILE A O 1
ATOM 680 N N . PHE A 1 91 ? 22.047 -20.062 -3.651 1.00 85.44 91 PHE A N 1
ATOM 681 C CA . PHE A 1 91 ? 23.178 -20.983 -3.749 1.00 85.44 91 PHE A CA 1
ATOM 682 C C . PHE A 1 91 ? 23.670 -21.120 -5.184 1.00 85.44 91 PHE A C 1
ATOM 684 O O . PHE A 1 91 ? 24.873 -21.066 -5.436 1.00 85.44 91 PHE A O 1
ATOM 691 N N . THR A 1 92 ? 22.746 -21.296 -6.131 1.00 88.06 92 THR A N 1
ATOM 692 C CA . THR A 1 92 ? 23.094 -21.506 -7.546 1.00 88.06 92 THR A CA 1
ATOM 693 C C . THR A 1 92 ? 23.134 -20.215 -8.350 1.00 88.06 92 THR A C 1
ATOM 695 O O . THR A 1 92 ? 23.642 -20.213 -9.470 1.00 88.06 92 THR A O 1
ATOM 698 N N . ASN A 1 93 ? 22.630 -19.110 -7.790 1.00 82.56 93 ASN A N 1
ATOM 699 C CA . ASN A 1 93 ? 22.493 -17.828 -8.472 1.00 82.56 93 ASN A CA 1
ATOM 700 C C . ASN A 1 93 ? 21.570 -17.880 -9.710 1.00 82.56 93 ASN A C 1
ATOM 702 O O . ASN A 1 93 ? 21.654 -17.014 -10.579 1.00 82.56 93 ASN A O 1
ATOM 706 N N . THR A 1 94 ? 20.701 -18.889 -9.799 1.00 85.19 94 THR A N 1
ATOM 707 C CA . THR A 1 94 ? 19.747 -19.048 -10.903 1.00 85.19 94 THR A CA 1
ATOM 708 C C . THR A 1 94 ? 18.450 -18.295 -10.620 1.00 85.19 94 THR A C 1
ATOM 710 O O . THR A 1 94 ? 18.034 -18.153 -9.469 1.00 85.19 94 THR A O 1
ATOM 713 N N . PHE A 1 95 ? 17.814 -17.780 -11.673 1.00 84.56 95 PHE A N 1
ATOM 714 C CA . PHE A 1 95 ? 16.564 -17.031 -11.573 1.00 84.56 95 PHE A CA 1
ATOM 715 C C . PHE A 1 95 ? 15.382 -17.931 -11.938 1.00 84.56 95 PHE A C 1
ATOM 717 O O . PHE A 1 95 ? 15.305 -18.469 -13.040 1.00 84.56 95 PHE A O 1
ATOM 724 N N . ASN A 1 96 ? 14.429 -18.045 -11.022 1.00 86.44 96 ASN A N 1
ATOM 725 C CA . ASN A 1 96 ? 13.111 -18.599 -11.279 1.00 86.44 96 ASN A CA 1
ATOM 726 C C . ASN A 1 96 ? 12.231 -17.502 -11.886 1.00 86.44 96 ASN A C 1
ATOM 728 O O . ASN A 1 96 ? 11.992 -16.489 -11.217 1.00 86.44 96 ASN A O 1
ATOM 732 N N . PRO A 1 97 ? 11.721 -17.690 -13.112 1.00 85.44 97 PRO A N 1
ATOM 733 C CA . PRO A 1 97 ? 11.023 -16.643 -13.840 1.00 85.44 97 PRO A CA 1
ATOM 734 C C . PRO A 1 97 ? 9.786 -16.166 -13.079 1.00 85.44 97 PRO A C 1
ATOM 736 O O . PRO A 1 97 ? 8.990 -16.964 -12.580 1.00 85.44 97 PRO A O 1
ATOM 739 N N . ALA A 1 98 ? 9.591 -14.847 -13.034 1.00 82.12 98 ALA A N 1
ATOM 740 C CA . ALA A 1 98 ? 8.331 -14.289 -12.574 1.00 82.12 98 ALA A CA 1
ATOM 741 C C . ALA A 1 98 ? 7.262 -14.472 -13.652 1.00 82.12 98 ALA A C 1
ATOM 743 O O . ALA A 1 98 ? 7.407 -14.016 -14.796 1.00 82.12 98 ALA A O 1
ATOM 744 N N . ILE A 1 99 ? 6.169 -15.117 -13.265 1.00 78.00 99 ILE A N 1
ATOM 745 C CA . ILE A 1 99 ? 4.984 -15.266 -14.099 1.00 78.00 99 ILE A CA 1
ATOM 746 C C . ILE A 1 99 ? 4.049 -14.110 -13.754 1.00 78.00 99 ILE A C 1
ATOM 748 O O . ILE A 1 99 ? 3.622 -13.971 -12.609 1.00 78.00 99 ILE A O 1
ATOM 752 N N . LEU A 1 100 ? 3.744 -13.264 -14.740 1.00 74.38 100 LEU A N 1
ATOM 753 C CA . LEU A 1 100 ? 2.672 -12.286 -14.584 1.00 74.38 100 LEU A CA 1
ATOM 754 C C . LEU A 1 100 ? 1.334 -13.042 -14.525 1.00 74.38 100 LEU A C 1
ATOM 756 O O . LEU A 1 100 ? 1.119 -13.935 -15.345 1.00 74.38 100 LEU A O 1
ATOM 760 N N . PRO A 1 101 ? 0.424 -12.696 -13.599 1.00 63.34 101 PRO A N 1
ATOM 761 C CA . PRO A 1 101 ? -0.847 -13.405 -13.435 1.00 63.34 101 PRO A CA 1
ATOM 762 C C . PRO A 1 101 ? -1.798 -13.274 -14.637 1.00 63.34 101 PRO A C 1
ATOM 764 O O . PRO A 1 101 ? -2.800 -13.981 -14.700 1.00 63.34 101 PRO A O 1
ATOM 767 N N . MET A 1 102 ? -1.502 -12.398 -15.603 1.00 62.78 102 MET A N 1
ATOM 768 C CA . MET A 1 102 ? -2.303 -12.192 -16.808 1.00 62.78 102 MET A CA 1
ATOM 769 C C . MET A 1 102 ? -1.433 -12.197 -18.064 1.00 62.78 102 MET A C 1
ATOM 771 O O . MET A 1 102 ? -0.241 -11.890 -18.006 1.00 62.78 102 MET A O 1
ATOM 775 N N . HIS A 1 103 ? -2.049 -12.548 -19.198 1.00 58.78 103 HIS A N 1
ATOM 776 C CA . HIS A 1 103 ? -1.398 -12.555 -20.507 1.00 58.78 103 HIS A CA 1
ATOM 777 C C . HIS A 1 103 ? -0.729 -11.187 -20.744 1.00 58.78 103 HIS A C 1
ATOM 779 O O . HIS A 1 103 ? -1.423 -10.172 -20.709 1.00 58.78 103 HIS A O 1
ATOM 785 N N . PRO A 1 104 ? 0.595 -11.122 -20.958 1.00 62.00 104 PRO A N 1
ATOM 786 C CA . PRO A 1 104 ? 1.361 -9.881 -20.855 1.00 62.00 104 PRO A CA 1
ATOM 787 C C . PRO A 1 104 ? 1.242 -9.007 -22.112 1.00 62.00 104 PRO A C 1
ATOM 789 O O . PRO A 1 104 ? 2.214 -8.400 -22.528 1.00 62.00 104 PRO A O 1
ATOM 792 N N . SER A 1 105 ? 0.094 -8.963 -22.782 1.00 66.19 105 SER A N 1
ATOM 793 C CA . SER A 1 105 ? -0.104 -8.055 -23.914 1.00 66.19 105 SER A CA 1
ATOM 794 C C . SER A 1 105 ? -0.561 -6.692 -23.415 1.00 66.19 105 SER A C 1
ATOM 796 O O . SER A 1 105 ? -1.455 -6.622 -22.575 1.00 66.19 105 SER A O 1
ATOM 798 N N . SER A 1 106 ? -0.004 -5.615 -23.976 1.00 72.31 106 SER A N 1
ATOM 799 C CA . SER A 1 106 ? -0.560 -4.274 -23.759 1.00 72.31 106 SER A CA 1
ATOM 800 C C . SER A 1 106 ? -2.038 -4.225 -24.148 1.00 72.31 106 SER A C 1
ATOM 802 O O . SER A 1 106 ? -2.441 -4.776 -25.173 1.00 72.31 106 SER A O 1
ATOM 804 N N . GLU A 1 107 ? -2.837 -3.516 -23.358 1.00 74.19 107 GLU A N 1
ATOM 805 C CA . GLU A 1 107 ? -4.221 -3.174 -23.688 1.00 74.19 107 GLU A CA 1
ATOM 806 C C . GLU A 1 107 ? -4.311 -1.728 -24.180 1.00 74.19 107 GLU A C 1
ATOM 808 O O . GLU A 1 107 ? -3.425 -0.915 -23.924 1.00 74.19 107 GLU A O 1
ATOM 813 N N . ARG A 1 108 ? -5.375 -1.376 -24.913 1.00 68.50 108 ARG A N 1
ATOM 814 C CA . ARG A 1 108 ? -5.590 0.011 -25.361 1.00 68.50 108 ARG A CA 1
ATOM 815 C C . ARG A 1 108 ? -6.057 0.877 -24.187 1.00 68.50 108 ARG A C 1
ATOM 817 O O . ARG A 1 108 ? -7.246 1.167 -24.060 1.00 68.50 108 ARG A O 1
ATOM 824 N N . GLY A 1 109 ? -5.118 1.268 -23.332 1.00 68.00 109 GLY A N 1
ATOM 825 C CA . GLY A 1 109 ? -5.335 2.255 -22.281 1.00 68.00 109 GLY A CA 1
ATOM 826 C C . GLY A 1 109 ? -5.390 3.671 -22.858 1.00 68.00 109 GLY A C 1
ATOM 827 O O . GLY A 1 109 ? -4.585 4.033 -23.710 1.00 68.00 109 GLY A O 1
ATOM 828 N N . ASN A 1 110 ? -6.329 4.491 -22.379 1.00 80.00 110 ASN A N 1
ATOM 829 C CA . ASN A 1 110 ? -6.430 5.911 -22.756 1.00 80.00 110 ASN A CA 1
ATOM 830 C C . ASN A 1 110 ? -5.856 6.853 -21.687 1.00 80.00 110 ASN A C 1
ATOM 832 O O . ASN A 1 110 ? -5.917 8.069 -21.839 1.00 80.00 110 ASN A O 1
ATOM 836 N N . ILE A 1 111 ? -5.321 6.300 -20.598 1.00 83.94 111 ILE A N 1
ATOM 837 C CA . ILE A 1 111 ? -4.852 7.066 -19.444 1.00 83.94 111 ILE A CA 1
ATOM 838 C C . ILE A 1 111 ? -3.335 6.984 -19.409 1.00 83.94 111 ILE A C 1
ATOM 840 O O . ILE A 1 111 ? -2.770 5.906 -19.203 1.00 83.94 111 ILE A O 1
ATOM 844 N N . ALA A 1 112 ? -2.693 8.124 -19.638 1.00 88.06 112 ALA A N 1
ATOM 845 C CA . ALA A 1 112 ? -1.248 8.229 -19.607 1.00 88.06 112 ALA A CA 1
ATOM 846 C C . ALA A 1 112 ? -0.725 8.219 -18.163 1.00 88.06 112 ALA A C 1
ATOM 848 O O . ALA A 1 112 ? -1.281 8.870 -17.276 1.00 88.06 112 ALA A O 1
ATOM 849 N N . VAL A 1 113 ? 0.385 7.518 -17.952 1.00 90.38 113 VAL A N 1
ATOM 850 C CA . VAL A 1 113 ? 1.137 7.485 -16.696 1.00 90.38 113 VAL A CA 1
ATOM 851 C C . VAL A 1 113 ? 2.603 7.744 -17.010 1.00 90.38 113 VAL A C 1
ATOM 853 O O . VAL A 1 113 ? 3.168 7.149 -17.923 1.00 90.38 113 VAL A O 1
ATOM 856 N N . ASN A 1 114 ? 3.228 8.641 -16.263 1.00 93.69 114 ASN A N 1
ATOM 857 C CA . ASN A 1 114 ? 4.661 8.844 -16.263 1.00 93.69 114 ASN A CA 1
ATOM 858 C C . ASN A 1 114 ? 5.305 7.871 -15.273 1.00 93.69 114 ASN A C 1
ATOM 860 O O . ASN A 1 114 ? 4.984 7.895 -14.086 1.00 93.69 114 ASN A O 1
ATOM 864 N N . ILE A 1 115 ? 6.190 7.014 -15.764 1.00 95.19 115 ILE A N 1
ATOM 865 C CA . ILE A 1 115 ? 6.924 6.068 -14.932 1.00 95.19 115 ILE A CA 1
ATOM 866 C C . ILE A 1 115 ? 8.364 6.542 -14.786 1.00 95.19 115 ILE A C 1
ATOM 868 O O . ILE A 1 115 ? 9.019 6.843 -15.784 1.00 95.19 115 ILE A O 1
ATOM 872 N N . THR A 1 116 ? 8.836 6.604 -13.545 1.00 96.50 116 THR A N 1
ATOM 873 C CA . THR A 1 116 ? 10.219 6.930 -13.195 1.00 96.50 116 THR A CA 1
ATOM 874 C C . THR A 1 116 ? 10.827 5.737 -12.478 1.00 96.50 116 THR A C 1
ATOM 876 O O . THR A 1 116 ? 10.319 5.293 -11.453 1.00 96.50 116 THR A O 1
ATOM 879 N N . VAL A 1 117 ? 11.918 5.206 -13.017 1.00 97.94 117 VAL A N 1
ATOM 880 C CA . VAL A 1 117 ? 12.595 4.042 -12.445 1.00 97.94 117 VAL A CA 1
ATOM 881 C C . VAL A 1 117 ? 14.048 4.382 -12.193 1.00 97.94 117 VAL A C 1
ATOM 883 O O . VAL A 1 117 ? 14.770 4.731 -13.127 1.00 97.94 117 VAL A O 1
ATOM 886 N N . ALA A 1 118 ? 14.482 4.273 -10.941 1.00 98.25 118 ALA A N 1
ATOM 887 C CA . ALA A 1 118 ? 15.874 4.470 -10.556 1.00 98.25 118 ALA A CA 1
ATOM 888 C C . ALA A 1 118 ? 16.595 3.128 -10.379 1.00 98.25 118 ALA A C 1
ATOM 890 O O . ALA A 1 118 ? 16.037 2.174 -9.834 1.00 98.25 118 ALA A O 1
ATOM 891 N N . ASN A 1 119 ? 17.853 3.058 -10.818 1.00 98.25 119 ASN A N 1
ATOM 892 C CA . ASN A 1 119 ? 18.710 1.893 -10.609 1.00 98.25 119 ASN A CA 1
ATOM 893 C C . ASN A 1 119 ? 19.686 2.160 -9.456 1.00 98.25 119 ASN A C 1
ATOM 895 O O . ASN A 1 119 ? 20.702 2.827 -9.638 1.00 98.25 119 ASN A O 1
ATOM 899 N N . GLN A 1 120 ? 19.409 1.595 -8.284 1.00 97.81 120 GLN A N 1
ATOM 900 C CA . GLN A 1 120 ? 20.324 1.558 -7.137 1.00 97.81 120 GLN A CA 1
ATOM 901 C C . GLN A 1 120 ? 20.772 0.126 -6.810 1.00 97.81 120 GLN A C 1
ATOM 903 O O . GLN A 1 120 ? 21.157 -0.177 -5.682 1.00 97.81 120 GLN A O 1
ATOM 908 N N . THR A 1 121 ? 20.725 -0.764 -7.799 1.00 96.88 121 THR A N 1
ATOM 909 C CA . THR A 1 121 ? 21.280 -2.114 -7.693 1.00 96.88 121 THR A CA 1
ATOM 910 C C . THR A 1 121 ? 22.803 -2.092 -7.879 1.00 96.88 121 THR A C 1
ATOM 912 O O . THR A 1 121 ? 23.415 -1.072 -8.230 1.00 96.88 121 THR A O 1
ATOM 915 N N . ARG A 1 122 ? 23.447 -3.242 -7.692 1.00 95.38 122 ARG A N 1
ATOM 916 C CA . ARG A 1 122 ? 24.866 -3.445 -8.015 1.00 95.38 122 ARG A CA 1
ATOM 917 C C . ARG A 1 122 ? 25.150 -3.556 -9.512 1.00 95.38 122 ARG A C 1
ATOM 919 O O . ARG A 1 122 ? 26.318 -3.530 -9.894 1.00 95.38 122 ARG A O 1
ATOM 926 N N . TYR A 1 123 ? 24.124 -3.716 -10.345 1.00 95.44 123 TYR A N 1
ATOM 927 C CA . TYR A 1 123 ? 24.282 -3.912 -11.782 1.00 95.44 123 TYR A CA 1
ATOM 928 C C . TYR A 1 123 ? 24.612 -2.591 -12.486 1.00 95.44 123 TYR A C 1
ATOM 930 O O . TYR A 1 123 ? 23.955 -1.574 -12.260 1.00 95.44 123 TYR A O 1
ATOM 938 N N . GLU A 1 124 ? 25.612 -2.620 -13.375 1.00 96.94 124 GLU A N 1
ATOM 939 C CA . GLU A 1 124 ? 26.096 -1.433 -14.101 1.00 96.94 124 GLU A CA 1
ATOM 940 C C . GLU A 1 124 ? 25.014 -0.806 -14.989 1.00 96.94 124 GLU A C 1
ATOM 942 O O . GLU A 1 124 ? 24.961 0.409 -15.171 1.00 96.94 124 GLU A O 1
ATOM 947 N N . SER A 1 125 ? 24.126 -1.638 -15.532 1.00 97.12 125 SER A N 1
ATOM 948 C CA . SER A 1 125 ? 23.062 -1.221 -16.434 1.00 97.12 125 SER A CA 1
ATOM 949 C C . SER A 1 125 ? 21.854 -2.142 -16.292 1.00 97.12 125 SER A C 1
ATOM 951 O O . SER A 1 125 ? 22.012 -3.358 -16.179 1.00 97.12 125 SER A O 1
ATOM 953 N N . ILE A 1 126 ? 20.651 -1.571 -16.329 1.00 97.62 126 ILE A N 1
ATOM 954 C CA . ILE A 1 126 ? 19.380 -2.297 -16.431 1.00 97.62 126 ILE A CA 1
ATOM 955 C C . ILE A 1 126 ? 18.761 -1.981 -17.790 1.00 97.62 126 ILE A C 1
ATOM 957 O O . ILE A 1 126 ? 18.528 -0.819 -18.104 1.00 97.62 126 ILE A O 1
ATOM 961 N N . GLN A 1 127 ? 18.495 -2.991 -18.609 1.00 97.25 127 GLN A N 1
ATOM 962 C CA . GLN A 1 127 ? 17.796 -2.834 -19.883 1.00 97.25 127 GLN A CA 1
ATOM 963 C C . GLN A 1 127 ? 16.283 -2.763 -19.654 1.00 97.25 127 GLN A C 1
ATOM 965 O O . GLN A 1 127 ? 15.733 -3.507 -18.840 1.00 97.25 127 GLN A O 1
ATOM 970 N N . VAL A 1 128 ? 15.614 -1.875 -20.389 1.00 97.44 128 VAL A N 1
ATOM 971 C CA . VAL A 1 128 ? 14.181 -1.597 -20.249 1.00 97.44 128 VAL A CA 1
ATOM 972 C C . VAL A 1 128 ? 13.444 -2.017 -21.513 1.00 97.44 128 VAL A C 1
ATOM 974 O O . VAL A 1 128 ? 13.786 -1.576 -22.616 1.00 97.44 128 VAL A O 1
ATOM 977 N N . TYR A 1 129 ? 12.404 -2.829 -21.346 1.00 96.56 129 TYR A N 1
ATOM 978 C CA . TYR A 1 129 ? 11.571 -3.340 -22.428 1.00 96.56 129 TYR A CA 1
ATOM 979 C C . TYR A 1 129 ? 10.103 -3.031 -22.164 1.00 96.56 129 TYR A C 1
ATOM 981 O O . TYR A 1 129 ? 9.612 -3.194 -21.050 1.00 96.56 129 TYR A O 1
ATOM 989 N N . TRP A 1 130 ? 9.398 -2.622 -23.210 1.00 96.00 130 TRP A N 1
ATOM 990 C CA . TRP A 1 130 ? 7.939 -2.548 -23.233 1.00 96.00 130 TRP A CA 1
ATOM 991 C C . TRP A 1 130 ? 7.384 -3.809 -23.889 1.00 96.00 130 TRP A C 1
ATOM 993 O O . TRP A 1 130 ? 7.914 -4.219 -24.921 1.00 96.00 130 TRP A O 1
ATOM 1003 N N . ILE A 1 131 ? 6.310 -4.388 -23.349 1.00 94.31 131 ILE A N 1
ATOM 1004 C CA . ILE A 1 131 ? 5.630 -5.502 -24.012 1.00 94.31 131 ILE A CA 1
ATOM 1005 C C . ILE A 1 131 ? 4.549 -4.976 -24.949 1.00 94.31 131 ILE A C 1
ATOM 1007 O O . ILE A 1 131 ? 3.564 -4.383 -24.507 1.00 94.31 131 ILE A O 1
ATOM 1011 N N . ASP A 1 132 ? 4.718 -5.191 -26.251 1.00 93.00 132 ASP A N 1
ATOM 1012 C CA . ASP A 1 132 ? 3.766 -4.718 -27.250 1.00 93.00 132 ASP A CA 1
ATOM 1013 C C . ASP A 1 132 ? 2.403 -5.443 -27.179 1.00 93.00 132 ASP A C 1
ATOM 1015 O O . ASP A 1 132 ? 2.171 -6.378 -26.410 1.00 93.00 132 ASP A O 1
ATOM 1019 N N . TYR A 1 133 ? 1.460 -5.009 -28.015 1.00 89.81 133 TYR A N 1
ATOM 1020 C CA . TYR A 1 133 ? 0.116 -5.597 -28.106 1.00 89.81 133 TYR A CA 1
ATOM 1021 C C . TYR A 1 133 ? 0.097 -7.066 -28.564 1.00 89.81 133 TYR A C 1
ATOM 1023 O O . TYR A 1 133 ? -0.936 -7.722 -28.475 1.00 89.81 133 TYR A O 1
ATOM 1031 N N . LYS A 1 134 ? 1.210 -7.579 -29.095 1.00 90.56 134 LYS A N 1
ATOM 1032 C CA . LYS A 1 134 ? 1.370 -8.972 -29.526 1.00 90.56 134 LYS A CA 1
ATOM 1033 C C . LYS A 1 134 ? 2.117 -9.814 -28.486 1.00 90.56 134 LYS A C 1
ATOM 1035 O O . LYS A 1 134 ? 2.303 -11.004 -28.720 1.00 90.56 134 LYS A O 1
ATOM 1040 N N . GLY A 1 135 ? 2.533 -9.223 -27.364 1.00 90.19 135 GLY A N 1
ATOM 1041 C CA . GLY A 1 135 ? 3.309 -9.902 -26.329 1.00 90.19 135 GLY A CA 1
ATOM 1042 C C . GLY A 1 135 ? 4.821 -9.915 -26.580 1.00 90.19 135 GLY A C 1
ATOM 1043 O O . GLY A 1 135 ? 5.527 -10.636 -25.882 1.00 90.19 135 GLY A O 1
ATOM 1044 N N . ASN A 1 136 ? 5.334 -9.158 -27.557 1.00 92.88 136 ASN A N 1
ATOM 1045 C CA . ASN A 1 136 ? 6.770 -9.105 -27.839 1.00 92.88 136 ASN A CA 1
ATOM 1046 C C . ASN A 1 136 ? 7.457 -8.016 -27.018 1.00 92.88 136 ASN A C 1
ATOM 1048 O O . ASN A 1 136 ? 6.935 -6.911 -26.864 1.00 92.88 136 ASN A O 1
ATOM 1052 N N . GLU A 1 137 ? 8.677 -8.299 -26.573 1.00 93.81 137 GLU A N 1
ATOM 1053 C CA . GLU A 1 137 ? 9.535 -7.313 -25.925 1.00 93.81 137 GLU A CA 1
ATOM 1054 C C . GLU A 1 137 ? 10.132 -6.331 -26.936 1.00 93.81 137 GLU A C 1
ATOM 1056 O O . GLU A 1 137 ? 10.851 -6.706 -27.862 1.00 93.81 137 GLU A O 1
ATOM 1061 N N . ILE A 1 138 ? 9.867 -5.044 -26.724 1.00 95.88 138 ILE A N 1
ATOM 1062 C CA . ILE A 1 138 ? 10.416 -3.934 -27.497 1.00 95.88 138 ILE A CA 1
ATOM 1063 C C . ILE A 1 138 ? 11.381 -3.160 -26.609 1.00 95.88 138 ILE A C 1
ATOM 1065 O O . ILE A 1 138 ? 10.966 -2.492 -25.660 1.00 95.88 138 ILE A O 1
ATOM 1069 N N . TYR A 1 139 ? 12.668 -3.215 -26.943 1.00 96.12 139 TYR A N 1
ATOM 1070 C CA . TYR A 1 139 ? 13.711 -2.469 -26.243 1.00 96.12 139 TYR A CA 1
ATOM 1071 C C . TYR A 1 139 ? 13.448 -0.954 -26.286 1.00 96.12 139 TYR A C 1
ATOM 1073 O O . TYR A 1 139 ? 13.140 -0.396 -27.343 1.00 96.12 139 TYR A O 1
ATOM 1081 N N . LYS A 1 140 ? 13.569 -0.286 -25.133 1.00 97.56 140 LYS A N 1
ATOM 1082 C CA . LYS A 1 140 ? 13.349 1.164 -24.979 1.00 97.56 140 LYS A CA 1
ATOM 1083 C C . LYS A 1 140 ? 14.577 1.933 -24.510 1.00 97.56 140 LYS A C 1
ATOM 1085 O O . LYS A 1 140 ? 14.626 3.142 -24.710 1.00 97.56 140 LYS A O 1
ATOM 1090 N N . GLY A 1 141 ? 15.554 1.262 -23.910 1.00 96.75 141 GLY A N 1
ATOM 1091 C CA . GLY A 1 141 ? 16.773 1.904 -23.435 1.00 96.75 141 GLY A CA 1
ATOM 1092 C C . GLY A 1 141 ? 17.388 1.178 -22.251 1.00 96.75 141 GLY A C 1
ATOM 1093 O O . GLY A 1 141 ? 17.090 0.012 -21.981 1.00 96.75 141 GLY A O 1
ATOM 1094 N N . ASN A 1 142 ? 18.267 1.877 -21.546 1.00 97.50 142 ASN A N 1
ATOM 1095 C CA . ASN A 1 142 ? 18.982 1.361 -20.393 1.00 97.50 142 ASN A CA 1
ATOM 1096 C C . ASN A 1 142 ? 19.052 2.381 -19.250 1.00 97.50 142 ASN A C 1
ATOM 1098 O O . ASN A 1 142 ? 19.049 3.589 -19.478 1.00 97.50 142 ASN A O 1
ATOM 1102 N N . ILE A 1 143 ? 19.157 1.872 -18.023 1.00 98.12 143 ILE A N 1
ATOM 1103 C CA . ILE A 1 143 ? 19.321 2.636 -16.786 1.00 98.12 143 ILE A CA 1
ATOM 1104 C C . ILE A 1 143 ? 20.696 2.311 -16.210 1.00 98.12 143 ILE A C 1
ATOM 1106 O O . ILE A 1 143 ? 20.893 1.238 -15.632 1.00 98.12 143 ILE A O 1
ATOM 1110 N N . SER A 1 144 ? 21.657 3.219 -16.372 1.00 98.00 144 SER A N 1
ATOM 1111 C CA . SER A 1 144 ? 22.973 3.077 -15.741 1.00 98.00 144 SER A CA 1
ATOM 1112 C C . SER A 1 144 ? 22.851 3.042 -14.217 1.00 98.00 144 SER A C 1
ATOM 1114 O O . SER A 1 144 ? 21.879 3.550 -13.653 1.00 98.00 144 SER A O 1
ATOM 1116 N N . ARG A 1 145 ? 23.839 2.467 -13.534 1.00 97.94 145 ARG A N 1
ATOM 1117 C CA . ARG A 1 145 ? 23.902 2.460 -12.070 1.00 97.94 145 ARG A CA 1
ATOM 1118 C C . ARG A 1 145 ? 23.867 3.881 -11.499 1.00 97.94 145 ARG A C 1
ATOM 1120 O O . ARG A 1 145 ? 24.583 4.761 -11.965 1.00 97.94 145 ARG A O 1
ATOM 1127 N N . GLY A 1 146 ? 23.009 4.108 -10.506 1.00 97.94 146 GLY A N 1
ATOM 1128 C CA . GLY A 1 146 ? 22.715 5.433 -9.946 1.00 97.94 146 GLY A CA 1
ATOM 1129 C C . GLY A 1 146 ? 21.875 6.332 -10.861 1.00 97.94 146 GLY A C 1
ATOM 1130 O O . GLY A 1 146 ? 21.496 7.430 -10.462 1.00 97.94 146 GLY A O 1
ATOM 1131 N N . GLY A 1 147 ? 21.580 5.884 -12.082 1.00 98.06 147 GLY A N 1
ATOM 1132 C CA . GLY A 1 147 ? 20.769 6.596 -13.055 1.00 98.06 147 GLY A CA 1
ATOM 1133 C C . GLY A 1 147 ? 19.272 6.406 -12.833 1.00 98.06 147 GLY A C 1
ATOM 1134 O O . GLY A 1 147 ? 18.815 5.616 -12.002 1.00 98.06 147 GLY A O 1
ATOM 1135 N N . SER A 1 148 ? 18.493 7.141 -13.618 1.00 98.12 148 SER A N 1
ATOM 1136 C CA . SER A 1 148 ? 17.037 7.031 -13.659 1.00 98.12 148 SER A CA 1
ATOM 1137 C C . SER A 1 148 ? 16.547 7.053 -15.098 1.00 98.12 148 SER A C 1
ATOM 1139 O O . SER A 1 148 ? 17.177 7.647 -15.972 1.00 98.12 148 SER A O 1
ATOM 1141 N N . TRP A 1 149 ? 15.416 6.404 -15.337 1.00 97.69 149 TRP A N 1
ATOM 1142 C CA . TRP A 1 149 ? 14.749 6.360 -16.628 1.00 97.69 149 TRP A CA 1
ATOM 1143 C C . TRP A 1 149 ? 13.302 6.802 -16.470 1.00 97.69 149 TRP A C 1
ATOM 1145 O O . TRP A 1 149 ? 12.630 6.413 -15.516 1.00 97.69 149 TRP A O 1
ATOM 1155 N N . VAL A 1 150 ? 12.854 7.648 -17.394 1.00 96.25 150 VAL A N 1
ATOM 1156 C CA . VAL A 1 150 ? 11.545 8.299 -17.351 1.00 96.25 150 VAL A CA 1
ATOM 1157 C C . VAL A 1 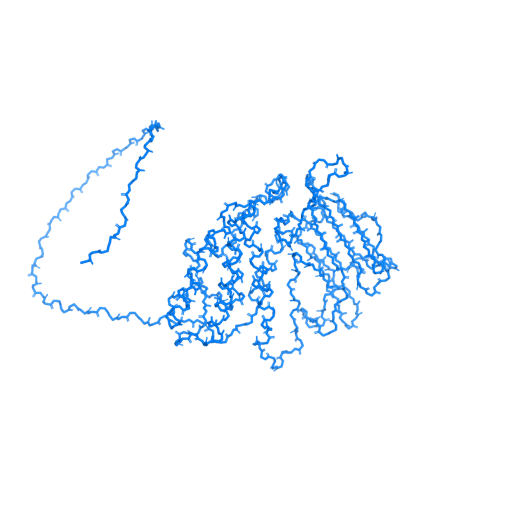150 ? 10.835 8.054 -18.670 1.00 96.25 150 VAL A C 1
ATOM 1159 O O . VAL A 1 150 ? 11.410 8.276 -19.737 1.00 96.25 150 VAL A O 1
ATOM 1162 N N . GLN A 1 151 ? 9.579 7.624 -18.608 1.00 95.44 151 GLN A N 1
ATOM 1163 C CA . GLN A 1 151 ? 8.782 7.346 -19.795 1.00 95.44 151 GLN A CA 1
ATOM 1164 C C . GLN A 1 151 ? 7.305 7.597 -19.535 1.00 95.44 151 GLN A C 1
ATOM 1166 O O . GLN A 1 151 ? 6.728 7.118 -18.566 1.00 95.44 151 GLN A O 1
ATOM 1171 N N . THR A 1 152 ? 6.649 8.272 -20.474 1.00 93.94 152 THR A N 1
ATOM 1172 C CA . THR A 1 152 ? 5.186 8.268 -20.519 1.00 93.94 152 THR A CA 1
ATOM 1173 C C . THR A 1 152 ? 4.703 6.971 -21.166 1.00 93.94 152 THR A C 1
ATOM 1175 O O . THR A 1 152 ? 5.087 6.654 -22.293 1.00 93.94 152 THR A O 1
ATOM 1178 N N . THR A 1 153 ? 3.872 6.225 -20.452 1.00 93.00 153 THR A N 1
ATOM 1179 C CA . THR A 1 153 ? 3.196 5.002 -20.896 1.00 93.00 153 THR A CA 1
ATOM 1180 C C . THR A 1 153 ? 1.694 5.110 -20.638 1.00 93.00 153 THR A C 1
ATOM 1182 O O . THR A 1 153 ? 1.207 6.186 -20.300 1.00 93.00 153 THR A O 1
ATOM 1185 N N . PHE A 1 154 ? 0.953 4.018 -20.805 1.00 91.00 154 PHE A N 1
ATOM 1186 C CA . PHE A 1 154 ? -0.467 3.941 -20.484 1.00 91.00 154 PHE A CA 1
ATOM 1187 C C . PHE A 1 154 ? -0.729 2.846 -19.452 1.00 91.00 154 PHE A C 1
ATOM 1189 O O . PHE A 1 154 ? 0.022 1.874 -19.355 1.00 91.00 154 PHE A O 1
ATOM 1196 N N . ILE A 1 155 ? -1.807 3.004 -18.685 1.00 88.00 155 ILE A N 1
ATOM 1197 C CA . ILE A 1 155 ? -2.342 1.923 -17.850 1.00 88.00 155 ILE A CA 1
ATOM 1198 C C . ILE A 1 155 ? -2.547 0.658 -18.699 1.00 88.00 155 ILE A C 1
ATOM 1200 O O . ILE A 1 155 ? -3.020 0.730 -19.833 1.00 88.00 155 ILE A O 1
ATOM 1204 N N . GLY A 1 156 ? -2.171 -0.491 -18.141 1.00 88.44 156 GLY A N 1
ATOM 1205 C CA . GLY A 1 156 ? -2.232 -1.803 -18.779 1.00 88.44 156 GLY A CA 1
ATOM 1206 C C . GLY A 1 156 ? -1.030 -2.131 -19.666 1.00 88.44 156 GLY A C 1
ATOM 1207 O O . GLY A 1 156 ? -0.965 -3.238 -20.189 1.00 88.44 156 GLY A O 1
ATOM 1208 N N . HIS A 1 157 ? -0.068 -1.218 -19.852 1.00 92.19 157 HIS A N 1
ATOM 1209 C CA . HIS A 1 157 ? 1.145 -1.502 -20.626 1.00 92.19 157 HIS A CA 1
ATOM 1210 C C . HIS A 1 157 ? 2.219 -2.176 -19.754 1.00 92.19 157 HIS A C 1
ATOM 1212 O O . HIS A 1 157 ? 2.743 -1.521 -18.848 1.00 92.19 157 HIS A O 1
ATOM 1218 N N . PRO A 1 158 ? 2.602 -3.438 -20.025 1.00 94.50 158 PRO A N 1
ATOM 1219 C CA . PRO A 1 158 ? 3.599 -4.148 -19.234 1.00 94.50 158 PRO A CA 1
ATOM 1220 C C . PRO A 1 158 ? 5.027 -3.723 -19.585 1.00 94.50 158 PRO A C 1
ATOM 1222 O O . PRO A 1 158 ? 5.338 -3.391 -20.735 1.00 94.50 158 PRO A O 1
ATOM 1225 N N . TRP A 1 159 ? 5.905 -3.809 -18.591 1.00 96.12 159 TRP A N 1
ATOM 1226 C CA . TRP A 1 159 ? 7.325 -3.484 -18.678 1.00 96.12 159 TRP A CA 1
ATOM 1227 C C . TRP A 1 159 ? 8.177 -4.598 -18.080 1.00 96.12 159 TRP A C 1
ATOM 1229 O O . TRP A 1 159 ? 7.853 -5.115 -17.009 1.00 96.12 159 TRP A O 1
ATOM 1239 N N . THR A 1 160 ? 9.291 -4.916 -18.737 1.00 95.81 160 THR A N 1
ATOM 1240 C CA . THR A 1 160 ? 10.328 -5.814 -18.213 1.00 95.81 160 THR A CA 1
ATOM 1241 C C . THR A 1 160 ? 11.620 -5.033 -17.988 1.00 95.81 160 THR A C 1
ATOM 1243 O O . THR A 1 160 ? 12.095 -4.322 -18.877 1.00 95.81 160 THR A O 1
ATOM 1246 N N . PHE A 1 161 ? 12.220 -5.216 -16.814 1.00 96.56 161 PHE A N 1
ATOM 1247 C CA . PHE A 1 161 ? 13.537 -4.700 -16.453 1.00 96.56 161 PHE A CA 1
ATOM 1248 C C . PHE A 1 161 ? 14.516 -5.870 -16.335 1.00 96.56 161 PHE A C 1
ATOM 1250 O O . PHE A 1 161 ? 14.275 -6.790 -15.550 1.00 96.56 161 PHE A O 1
ATOM 1257 N N . ARG A 1 162 ? 15.604 -5.851 -17.115 1.00 95.31 162 ARG A N 1
ATOM 1258 C CA . ARG A 1 162 ? 16.607 -6.930 -17.193 1.00 95.31 162 ARG A CA 1
ATOM 1259 C C . ARG A 1 162 ? 17.998 -6.438 -16.808 1.00 95.31 162 ARG A C 1
ATOM 1261 O O . ARG A 1 162 ? 18.330 -5.282 -17.054 1.00 95.31 162 ARG A O 1
ATOM 1268 N N . VAL A 1 163 ? 18.842 -7.312 -16.271 1.00 95.06 163 VAL A N 1
ATOM 1269 C CA . VAL A 1 163 ? 20.271 -7.024 -16.079 1.00 95.06 163 VAL A CA 1
ATOM 1270 C C . VAL A 1 163 ? 20.952 -6.860 -17.444 1.00 95.06 163 VAL A C 1
ATOM 1272 O O . VAL A 1 163 ? 20.958 -7.778 -18.264 1.00 95.06 163 VAL A O 1
ATOM 1275 N N . GLY A 1 164 ? 21.546 -5.691 -17.690 1.00 90.19 164 GLY A N 1
ATOM 1276 C CA . GLY A 1 164 ? 22.243 -5.389 -18.938 1.00 90.19 164 GLY A CA 1
ATOM 1277 C C . GLY A 1 164 ? 23.584 -6.113 -19.083 1.00 90.19 164 GLY A C 1
ATOM 1278 O O . GLY A 1 164 ? 24.221 -6.481 -18.099 1.00 90.19 164 GLY A O 1
ATOM 1279 N N . GLY A 1 165 ? 24.023 -6.295 -20.333 1.00 83.12 165 GLY A N 1
ATOM 1280 C CA . GLY A 1 165 ? 25.296 -6.956 -20.660 1.00 83.12 165 GLY A CA 1
ATOM 1281 C C . GLY A 1 165 ? 25.239 -8.486 -20.658 1.00 83.12 165 GLY A C 1
ATOM 1282 O O . GLY A 1 165 ? 26.251 -9.128 -20.917 1.00 83.12 165 GLY A O 1
ATOM 1283 N N . SER A 1 166 ? 24.066 -9.062 -20.401 1.00 71.88 166 SER A N 1
ATOM 1284 C CA . SER A 1 166 ? 23.783 -10.465 -20.678 1.00 71.88 166 SER A CA 1
ATOM 1285 C C . SER A 1 166 ? 22.992 -10.560 -21.983 1.00 71.88 166 SER A C 1
ATOM 1287 O O . SER A 1 166 ? 22.084 -9.761 -22.205 1.00 71.88 166 SER A O 1
ATOM 1289 N N . ASP A 1 167 ? 23.262 -11.566 -22.814 1.00 73.38 167 ASP A N 1
ATOM 1290 C CA . ASP A 1 167 ? 22.370 -11.957 -23.925 1.00 73.38 167 ASP A CA 1
ATOM 1291 C C . ASP A 1 167 ? 21.068 -12.610 -23.395 1.00 73.38 167 ASP A C 1
ATOM 1293 O O . ASP A 1 167 ? 20.382 -13.358 -24.090 1.00 73.38 167 ASP A O 1
ATOM 1297 N N . GLY A 1 168 ? 20.776 -12.409 -22.106 1.00 63.62 168 GLY A N 1
ATOM 1298 C CA . GLY A 1 168 ? 19.948 -13.278 -21.298 1.00 63.62 168 GLY A CA 1
ATOM 1299 C C . GLY A 1 168 ? 18.470 -13.070 -21.569 1.00 63.62 168 GLY A C 1
ATOM 1300 O O . GLY A 1 168 ? 17.945 -11.972 -21.370 1.00 63.62 168 GLY A O 1
ATOM 1301 N N . GLY A 1 169 ? 17.800 -14.165 -21.937 1.00 82.69 169 GLY A N 1
ATOM 1302 C CA . GLY A 1 169 ? 16.347 -14.315 -21.870 1.00 82.69 169 GLY A CA 1
ATOM 1303 C C . GLY A 1 169 ? 15.834 -14.226 -20.427 1.00 82.69 169 GLY A C 1
ATOM 1304 O O . GLY A 1 169 ? 16.396 -13.515 -19.605 1.00 82.69 169 GLY A O 1
ATOM 1305 N N . GLU A 1 170 ? 14.738 -14.903 -20.087 1.00 85.94 170 GLU A N 1
ATOM 1306 C CA . GLU A 1 170 ? 14.035 -14.772 -18.787 1.00 85.94 170 GLU A CA 1
ATOM 1307 C C . GLU A 1 170 ? 14.915 -14.834 -17.520 1.00 85.94 170 GLU A C 1
ATOM 1309 O O . GLU A 1 170 ? 14.553 -14.253 -16.500 1.00 85.94 170 GLU A O 1
ATOM 1314 N N . GLU A 1 171 ? 16.089 -15.459 -17.589 1.00 85.81 171 GLU A N 1
ATOM 1315 C CA . GLU A 1 171 ? 17.068 -15.534 -16.498 1.00 85.81 171 GLU A CA 1
ATOM 1316 C C . GLU A 1 171 ? 17.668 -14.175 -16.091 1.00 85.81 171 GLU A C 1
ATOM 1318 O O . GLU A 1 171 ? 18.223 -14.052 -15.005 1.00 85.81 171 GLU A O 1
ATOM 1323 N N . SER A 1 172 ? 17.573 -13.147 -16.938 1.00 91.25 172 SER A N 1
ATOM 1324 C CA . SER A 1 172 ? 18.101 -11.805 -16.658 1.00 91.25 172 SER A CA 1
ATOM 1325 C C . SER A 1 172 ? 17.070 -10.852 -16.048 1.00 91.25 172 SER A C 1
ATOM 1327 O O . SER A 1 172 ? 17.404 -9.703 -15.750 1.00 91.25 172 SER A O 1
ATOM 1329 N N . VAL A 1 173 ? 15.813 -11.280 -15.888 1.00 93.88 173 VAL A N 1
ATOM 1330 C CA . VAL A 1 173 ? 14.724 -10.410 -15.424 1.00 93.88 173 VAL A CA 1
ATOM 1331 C C . VAL A 1 173 ? 14.909 -10.062 -13.946 1.00 93.88 173 VAL A C 1
ATOM 1333 O O . VAL A 1 173 ? 15.076 -10.935 -13.100 1.00 93.88 173 VAL A O 1
ATOM 1336 N N . LEU A 1 174 ? 14.825 -8.770 -13.629 1.00 94.56 174 LEU A N 1
ATOM 1337 C CA . LEU A 1 174 ? 14.777 -8.252 -12.259 1.00 94.56 174 LEU A CA 1
ATOM 1338 C C . LEU A 1 174 ? 13.344 -7.968 -11.818 1.00 94.56 174 LEU A C 1
ATOM 1340 O O . LEU A 1 174 ? 12.961 -8.274 -10.695 1.00 94.56 174 LEU A O 1
ATOM 1344 N N . LEU A 1 175 ? 12.548 -7.383 -12.711 1.00 95.50 175 LEU A N 1
ATOM 1345 C CA . LEU A 1 175 ? 11.186 -6.972 -12.413 1.00 95.50 175 LEU A CA 1
ATOM 1346 C C . LEU A 1 175 ? 10.338 -7.009 -13.679 1.00 95.50 175 LEU A C 1
ATOM 1348 O O . LEU A 1 175 ? 10.737 -6.486 -14.721 1.00 95.50 175 LEU A O 1
ATOM 1352 N N . LYS A 1 176 ? 9.130 -7.553 -13.555 1.00 95.19 176 LYS A N 1
ATOM 1353 C CA . LYS A 1 176 ? 8.018 -7.261 -14.459 1.00 95.19 176 LYS A CA 1
ATOM 1354 C C . LYS A 1 176 ? 7.039 -6.332 -13.752 1.00 95.19 176 LYS A C 1
ATOM 1356 O O . LYS A 1 176 ? 6.691 -6.560 -12.595 1.00 95.19 176 LYS A O 1
ATOM 1361 N N . TYR A 1 177 ? 6.608 -5.286 -14.441 1.00 94.88 177 TYR A N 1
ATOM 1362 C CA . TYR A 1 177 ? 5.781 -4.226 -13.878 1.00 94.88 177 TYR A CA 1
ATOM 1363 C C . TYR A 1 177 ? 4.615 -3.889 -14.801 1.00 94.88 177 TYR A C 1
ATOM 1365 O O . TYR A 1 177 ? 4.790 -3.782 -16.015 1.00 94.88 177 TYR A O 1
ATOM 1373 N N . VAL A 1 178 ? 3.430 -3.697 -14.221 1.00 92.88 178 VAL A N 1
ATOM 1374 C CA . VAL A 1 178 ? 2.232 -3.265 -14.953 1.00 92.88 178 VAL A CA 1
ATOM 1375 C C . VAL A 1 178 ? 1.491 -2.199 -14.139 1.00 92.88 178 VAL A C 1
ATOM 1377 O O . VAL A 1 178 ? 1.058 -2.504 -13.026 1.00 92.88 178 VAL A O 1
ATOM 1380 N N . PRO A 1 179 ? 1.313 -0.966 -14.652 1.00 91.75 179 PRO A N 1
ATOM 1381 C CA . PRO A 1 179 ? 0.441 0.027 -14.033 1.00 91.75 179 PRO A CA 1
ATOM 1382 C C . PRO A 1 179 ? -1.028 -0.300 -14.326 1.00 91.75 179 PRO A C 1
ATOM 1384 O O . PRO A 1 179 ? -1.393 -0.428 -15.491 1.00 91.75 179 PRO A O 1
ATOM 1387 N N . PHE A 1 180 ? -1.889 -0.375 -13.310 1.00 86.56 180 PHE A N 1
ATOM 1388 C CA . PHE A 1 180 ? -3.333 -0.608 -13.490 1.00 86.56 180 PHE A CA 1
ATOM 1389 C C . PHE A 1 180 ? -4.188 0.618 -13.204 1.00 86.56 180 PHE A C 1
ATOM 1391 O O . PHE A 1 180 ? -5.245 0.778 -13.809 1.00 86.56 180 PHE A O 1
ATOM 1398 N N . ARG A 1 181 ? -3.761 1.478 -12.279 1.00 86.12 181 ARG A N 1
ATOM 1399 C CA . ARG A 1 181 ? -4.501 2.681 -11.891 1.00 86.12 181 ARG A CA 1
ATOM 1400 C C . ARG A 1 181 ? -3.545 3.810 -11.549 1.00 86.12 181 ARG A C 1
ATOM 1402 O O . ARG A 1 181 ? -2.382 3.583 -11.209 1.00 86.12 181 ARG A O 1
ATOM 1409 N N . ILE A 1 182 ? -4.049 5.035 -11.614 1.00 86.50 182 ILE A N 1
ATOM 1410 C CA . ILE A 1 182 ? -3.376 6.165 -10.980 1.00 86.50 182 ILE A CA 1
ATOM 1411 C C . ILE A 1 182 ? -3.791 6.123 -9.512 1.00 86.50 182 ILE A C 1
ATOM 1413 O O . ILE A 1 182 ? -4.980 6.111 -9.200 1.00 86.50 182 ILE A O 1
ATOM 1417 N N . ALA A 1 183 ? -2.819 6.040 -8.606 1.00 87.12 183 ALA A N 1
ATOM 1418 C CA . ALA A 1 183 ? -3.112 6.207 -7.190 1.00 87.12 183 ALA A CA 1
ATOM 1419 C C . ALA A 1 183 ? -3.633 7.633 -6.967 1.00 87.12 183 ALA A C 1
ATOM 1421 O O . ALA A 1 183 ? -3.015 8.551 -7.501 1.00 87.12 183 ALA A O 1
ATOM 1422 N N . PRO A 1 184 ? -4.731 7.851 -6.225 1.00 88.75 184 PRO A N 1
ATOM 1423 C CA . PRO A 1 184 ? -5.215 9.198 -5.982 1.00 88.75 184 PRO A CA 1
ATOM 1424 C C . PRO A 1 184 ? -4.164 10.074 -5.297 1.00 88.75 184 PRO A C 1
ATOM 1426 O O . PRO A 1 184 ? -3.540 9.664 -4.316 1.00 88.75 184 PRO A O 1
ATOM 1429 N N . THR A 1 185 ? -3.977 11.277 -5.827 1.00 88.88 185 THR A N 1
ATOM 1430 C CA . THR A 1 185 ? -3.107 12.306 -5.248 1.00 88.88 185 THR A CA 1
ATOM 1431 C C . THR A 1 185 ? -3.674 12.761 -3.912 1.00 88.88 185 THR A C 1
ATOM 1433 O O . THR A 1 185 ? -4.809 13.233 -3.846 1.00 88.88 185 THR A O 1
ATOM 1436 N N . VAL A 1 186 ? -2.864 12.674 -2.863 1.00 89.75 186 VAL A N 1
ATOM 1437 C CA . VAL A 1 186 ? -3.154 13.250 -1.544 1.00 89.75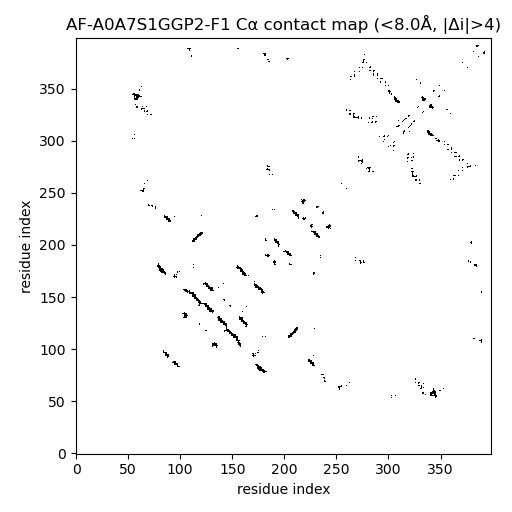 186 VAL A CA 1
ATOM 1438 C C . VAL A 1 186 ? -1.969 14.105 -1.107 1.00 89.75 186 VAL A C 1
ATOM 1440 O O . VAL A 1 186 ? -0.857 13.920 -1.601 1.00 89.75 186 VAL A O 1
ATOM 1443 N N . LEU A 1 187 ? -2.202 15.057 -0.204 1.00 85.06 187 LEU A N 1
ATOM 1444 C CA . LEU A 1 187 ? -1.156 15.965 0.267 1.00 85.06 187 LEU A CA 1
ATOM 1445 C C . LEU A 1 187 ? -0.009 15.180 0.924 1.00 85.06 187 LEU A C 1
ATOM 1447 O O . LEU A 1 187 ? -0.240 14.416 1.862 1.00 85.06 187 LEU A O 1
ATOM 1451 N N . GLY A 1 188 ? 1.218 15.385 0.440 1.00 84.81 188 GLY A N 1
ATOM 1452 C CA . GLY A 1 188 ? 2.419 14.685 0.904 1.00 84.81 188 GLY A CA 1
ATOM 1453 C C . GLY A 1 188 ? 2.653 13.308 0.273 1.00 84.81 188 GLY A C 1
ATOM 1454 O O . GLY A 1 188 ? 3.647 12.665 0.597 1.00 84.81 188 GLY A O 1
ATOM 1455 N N . ALA A 1 189 ? 1.764 12.848 -0.611 1.00 86.00 189 ALA A N 1
ATOM 1456 C CA . ALA A 1 189 ? 1.959 11.651 -1.428 1.00 86.00 189 ALA A CA 1
ATOM 1457 C C . ALA A 1 189 ? 1.408 11.898 -2.839 1.00 86.00 189 ALA A C 1
ATOM 1459 O O . ALA A 1 189 ? 0.451 11.258 -3.290 1.00 86.00 189 ALA A O 1
ATOM 1460 N N . GLU A 1 190 ? 1.986 12.888 -3.516 1.00 87.50 190 GLU A N 1
ATOM 1461 C CA . GLU A 1 190 ? 1.520 13.351 -4.810 1.00 87.50 190 GLU A CA 1
ATOM 1462 C C . GLU A 1 190 ? 1.837 12.353 -5.932 1.00 87.50 190 GLU A C 1
ATOM 1464 O O . GLU A 1 190 ? 2.978 11.969 -6.178 1.00 87.50 190 GLU A O 1
ATOM 1469 N N . THR A 1 191 ? 0.802 11.970 -6.672 1.00 86.00 191 THR A N 1
ATOM 1470 C CA . THR A 1 191 ? 0.849 10.955 -7.738 1.00 86.00 191 THR A CA 1
ATOM 1471 C C . THR A 1 191 ? 0.363 11.495 -9.072 1.00 86.00 191 THR A C 1
ATOM 1473 O O . THR A 1 191 ? 0.199 10.740 -10.026 1.00 86.00 191 THR A O 1
ATOM 1476 N N . ALA A 1 192 ? 0.140 12.801 -9.179 1.00 84.00 192 ALA A N 1
ATOM 1477 C CA . ALA A 1 192 ? -0.170 13.469 -10.430 1.00 84.00 192 ALA A CA 1
ATOM 1478 C C . ALA A 1 192 ? 0.651 14.749 -10.527 1.00 84.00 192 ALA A C 1
ATOM 1480 O O . ALA A 1 192 ? 0.740 15.515 -9.570 1.00 84.00 192 ALA A O 1
ATOM 1481 N N . THR A 1 193 ? 1.233 14.992 -11.697 1.00 75.62 193 THR A N 1
ATOM 1482 C CA . THR A 1 193 ? 1.922 16.253 -11.980 1.00 75.62 193 THR A CA 1
ATOM 1483 C C . THR A 1 193 ? 1.033 17.122 -12.862 1.00 75.62 193 THR A C 1
ATOM 1485 O O . THR A 1 193 ? 0.531 16.671 -13.896 1.00 75.62 193 THR A O 1
ATOM 1488 N N . SER A 1 194 ? 0.821 18.377 -12.453 1.00 66.50 194 SER A N 1
ATOM 1489 C CA . SER A 1 194 ? 0.226 19.386 -13.333 1.00 66.50 194 SER A CA 1
ATOM 1490 C C . SER A 1 194 ? 1.271 19.760 -14.377 1.00 66.50 194 SER A C 1
ATOM 1492 O O . SER A 1 194 ? 2.298 20.364 -14.061 1.00 66.50 194 SER A O 1
ATOM 1494 N N . ARG A 1 195 ? 1.067 19.341 -15.626 1.00 59.38 195 ARG A N 1
ATOM 1495 C CA . ARG A 1 195 ? 2.033 19.577 -16.700 1.00 59.38 195 ARG A CA 1
ATOM 1496 C C . ARG A 1 195 ? 1.696 20.863 -17.454 1.00 59.38 195 ARG A C 1
ATOM 1498 O O . ARG A 1 195 ? 1.407 20.825 -18.645 1.00 59.38 195 ARG A O 1
ATOM 1505 N N . GLU A 1 196 ? 1.775 22.009 -16.779 1.00 56.56 196 GLU A N 1
ATOM 1506 C CA . GLU A 1 196 ? 1.480 23.319 -17.392 1.00 56.56 196 GLU A CA 1
ATOM 1507 C C . GLU A 1 196 ? 2.417 23.676 -18.566 1.00 56.56 196 GLU A C 1
ATOM 1509 O O . GLU A 1 196 ? 2.051 24.455 -19.440 1.00 56.56 196 GLU A O 1
ATOM 1514 N N . SER A 1 197 ? 3.609 23.075 -18.656 1.00 49.34 197 SER A N 1
ATOM 1515 C CA . SER A 1 197 ? 4.667 23.509 -19.583 1.00 49.34 197 SER A CA 1
ATOM 1516 C C . SER A 1 197 ? 4.788 22.734 -20.906 1.00 49.34 197 SER A C 1
ATOM 1518 O O . SER A 1 197 ? 5.675 23.044 -21.697 1.00 49.34 197 SER A O 1
ATOM 1520 N N . SER A 1 198 ? 3.943 21.730 -21.188 1.00 53.25 198 SER A N 1
ATOM 1521 C CA . SER A 1 198 ? 4.205 20.782 -22.301 1.00 53.25 198 SER A CA 1
ATOM 1522 C C . SER A 1 198 ? 3.165 20.699 -23.421 1.00 53.25 198 SER A C 1
ATOM 1524 O O . SER A 1 198 ? 3.318 19.877 -24.323 1.00 53.25 198 SER A O 1
ATOM 1526 N N . GLY A 1 199 ? 2.095 21.493 -23.371 1.00 60.75 199 GLY A N 1
ATOM 1527 C CA . GLY A 1 199 ? 1.029 21.448 -24.381 1.00 60.75 199 GLY A CA 1
ATOM 1528 C C . GLY A 1 199 ? 0.166 20.174 -24.367 1.00 60.75 199 GLY A C 1
ATOM 1529 O O . GLY A 1 199 ? -0.789 20.090 -25.134 1.00 60.75 199 GLY A O 1
ATOM 1530 N N . VAL A 1 200 ? 0.449 19.203 -23.489 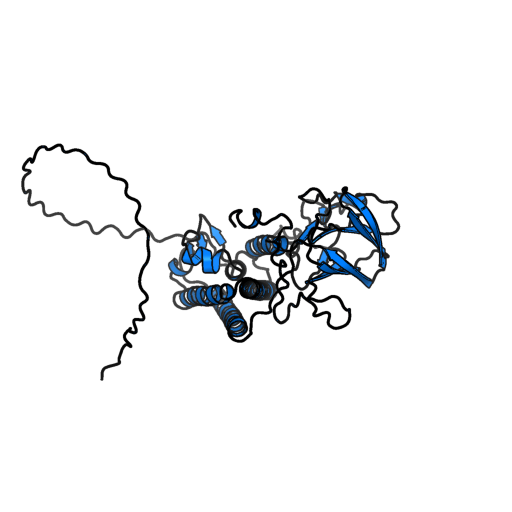1.00 56.78 200 VAL A N 1
ATOM 1531 C CA . VAL A 1 200 ? -0.476 18.111 -23.161 1.00 56.78 200 VAL A CA 1
ATOM 1532 C C . VAL A 1 200 ? -1.461 18.636 -22.122 1.00 56.78 200 VAL A C 1
ATOM 1534 O O . VAL A 1 200 ? -1.075 18.972 -21.005 1.00 56.78 200 VAL A O 1
ATOM 1537 N N . VAL A 1 201 ? -2.728 18.745 -22.512 1.00 59.91 201 VAL A N 1
ATOM 1538 C CA . VAL A 1 201 ? -3.799 19.262 -21.656 1.00 59.91 201 VAL A CA 1
ATOM 1539 C C . VAL A 1 201 ? -4.229 18.164 -20.682 1.00 59.91 201 VAL A C 1
ATOM 1541 O O . VAL A 1 201 ? -4.938 17.240 -21.071 1.00 59.91 201 VAL A O 1
ATOM 1544 N N . GLY A 1 202 ? -3.794 18.259 -19.424 1.00 65.56 202 GLY A N 1
ATOM 1545 C CA . GLY A 1 202 ? -4.317 17.455 -18.316 1.00 65.56 202 GLY A CA 1
ATOM 1546 C C . GLY A 1 202 ? -3.251 16.908 -17.355 1.00 65.56 202 GLY A C 1
ATOM 1547 O O . GLY A 1 202 ? -2.075 16.809 -17.717 1.00 65.56 202 GLY A O 1
ATOM 1548 N N . PRO A 1 203 ? -3.645 16.558 -16.118 1.00 71.31 203 PRO A N 1
ATOM 1549 C CA . PRO A 1 203 ? -2.761 15.906 -15.159 1.00 71.31 203 PRO A CA 1
ATOM 1550 C C . PRO A 1 203 ? -2.339 14.519 -15.659 1.00 71.31 203 PRO A C 1
ATOM 1552 O O . PRO A 1 203 ? -3.166 13.737 -16.127 1.00 71.31 203 PRO A O 1
ATOM 1555 N N . VAL A 1 204 ? -1.048 14.202 -15.538 1.00 82.44 204 VAL A N 1
ATOM 1556 C CA . VAL A 1 204 ? -0.507 12.871 -15.856 1.00 82.44 204 VAL A CA 1
ATOM 1557 C C . VAL A 1 204 ? -0.182 12.165 -14.547 1.00 82.44 204 VAL A C 1
ATOM 1559 O O . VAL A 1 204 ? 0.560 12.700 -13.715 1.00 82.44 204 VAL A O 1
ATOM 1562 N N . GLY A 1 205 ? -0.734 10.963 -14.366 1.00 87.56 205 GLY A N 1
ATOM 1563 C CA . GLY A 1 205 ? -0.408 10.127 -13.214 1.00 87.56 205 GLY A CA 1
ATOM 1564 C C . GLY A 1 205 ? 1.082 9.809 -13.198 1.00 87.56 205 GLY A C 1
ATOM 1565 O O . GLY A 1 205 ? 1.683 9.639 -14.250 1.00 87.56 205 GLY A O 1
ATOM 1566 N N . THR A 1 206 ? 1.702 9.746 -12.033 1.00 91.06 206 THR A N 1
ATOM 1567 C CA . THR A 1 206 ? 3.128 9.472 -11.864 1.00 91.06 206 THR A CA 1
ATOM 1568 C C . THR A 1 206 ? 3.289 8.254 -10.969 1.00 91.06 206 THR A C 1
ATOM 1570 O O . THR A 1 206 ? 2.648 8.159 -9.925 1.00 91.06 206 THR A O 1
ATOM 1573 N N . GLN A 1 207 ? 4.131 7.311 -11.384 1.00 92.88 207 GLN A N 1
ATOM 1574 C CA . GLN A 1 207 ? 4.567 6.193 -10.553 1.00 92.88 207 GLN A CA 1
ATOM 1575 C C . GLN A 1 207 ? 6.092 6.163 -10.550 1.00 92.88 207 GLN A C 1
ATOM 1577 O O . GLN A 1 207 ? 6.715 6.172 -11.611 1.00 92.88 207 GLN A O 1
ATOM 1582 N N . SER A 1 208 ? 6.690 6.158 -9.361 1.00 94.44 208 SER A N 1
ATOM 1583 C CA . SER A 1 208 ? 8.137 6.230 -9.197 1.00 94.44 208 SER A CA 1
ATOM 1584 C C . SER A 1 208 ? 8.608 5.170 -8.224 1.00 94.44 208 SER A C 1
ATOM 1586 O O . SER A 1 208 ? 8.095 5.103 -7.113 1.00 94.44 208 SER A O 1
ATOM 1588 N N . PHE A 1 209 ? 9.597 4.380 -8.624 1.00 96.62 209 PHE A N 1
ATOM 1589 C CA . PHE A 1 209 ? 10.195 3.372 -7.758 1.00 96.62 209 PHE A CA 1
ATOM 1590 C C . PHE A 1 209 ? 11.686 3.205 -8.036 1.00 96.62 209 PHE A C 1
ATOM 1592 O O . PHE A 1 209 ? 12.198 3.509 -9.117 1.00 96.62 209 PHE A O 1
ATOM 1599 N N . THR A 1 210 ? 12.389 2.690 -7.036 1.00 97.31 210 THR A N 1
ATOM 1600 C CA . THR A 1 210 ? 13.822 2.431 -7.083 1.00 97.31 210 THR A CA 1
ATOM 1601 C C . THR A 1 210 ? 14.076 0.936 -6.982 1.00 97.31 210 THR A C 1
ATOM 1603 O O . THR A 1 210 ? 13.646 0.278 -6.038 1.00 97.31 210 THR A O 1
ATOM 1606 N N . LEU A 1 211 ? 14.821 0.396 -7.943 1.00 97.19 211 LEU A N 1
ATOM 1607 C CA . LEU A 1 211 ? 15.327 -0.970 -7.888 1.00 97.19 211 LEU A CA 1
ATOM 1608 C C . LEU A 1 211 ? 16.592 -0.994 -7.029 1.00 97.19 211 LEU A C 1
ATOM 1610 O O . LEU A 1 211 ? 17.549 -0.274 -7.320 1.00 97.19 211 LEU A O 1
ATOM 1614 N N . ARG A 1 212 ? 16.607 -1.823 -5.988 1.00 96.06 212 ARG A N 1
ATOM 1615 C CA . ARG A 1 212 ? 17.741 -2.020 -5.074 1.00 96.06 212 ARG A CA 1
ATOM 1616 C C . ARG A 1 212 ? 18.150 -3.489 -5.040 1.00 96.06 212 ARG A C 1
ATOM 1618 O O . ARG A 1 212 ? 17.371 -4.377 -5.393 1.00 96.06 212 ARG A O 1
ATOM 1625 N N . ASP A 1 213 ? 19.372 -3.749 -4.594 1.00 93.69 213 ASP A N 1
ATOM 1626 C CA . ASP A 1 213 ? 19.749 -5.107 -4.207 1.00 93.69 213 ASP A CA 1
ATOM 1627 C C . ASP A 1 213 ? 18.949 -5.536 -2.972 1.00 93.69 213 ASP A C 1
ATOM 1629 O O . ASP A 1 213 ? 18.632 -4.714 -2.109 1.00 93.69 213 ASP A O 1
ATOM 1633 N N . VAL A 1 214 ? 18.629 -6.826 -2.880 1.00 90.00 214 VAL A N 1
ATOM 1634 C CA . VAL A 1 214 ? 18.015 -7.387 -1.673 1.00 90.00 214 VAL A CA 1
ATOM 1635 C C . VAL A 1 214 ? 19.051 -7.353 -0.544 1.00 90.00 214 VAL A C 1
ATOM 1637 O O . VAL A 1 214 ? 20.146 -7.892 -0.738 1.00 90.00 214 VAL A O 1
ATOM 1640 N N . PRO A 1 215 ? 18.757 -6.725 0.611 1.00 85.50 215 PRO A N 1
ATOM 1641 C CA . PRO A 1 215 ? 19.705 -6.662 1.717 1.00 85.50 215 PRO A CA 1
ATOM 1642 C C . PRO A 1 215 ? 20.096 -8.059 2.222 1.00 85.50 215 PRO A C 1
ATOM 1644 O O . PRO A 1 215 ? 19.266 -8.966 2.294 1.00 85.50 215 PRO A O 1
ATOM 1647 N N . GLU A 1 216 ? 21.360 -8.242 2.608 1.00 79.19 216 GLU A N 1
ATOM 1648 C CA . GLU A 1 216 ? 21.816 -9.509 3.192 1.00 79.19 216 GLU A CA 1
ATOM 1649 C C . GLU A 1 216 ? 21.032 -9.833 4.473 1.00 79.19 216 GLU A C 1
ATOM 1651 O O . GLU A 1 216 ? 20.797 -8.966 5.314 1.00 79.19 216 GLU A O 1
ATOM 1656 N N . GLY A 1 217 ? 20.606 -11.091 4.616 1.00 71.38 217 GLY A N 1
ATOM 1657 C CA . GLY A 1 217 ? 19.775 -11.539 5.740 1.00 71.38 217 GLY A CA 1
ATOM 1658 C C . GLY A 1 217 ? 18.278 -11.256 5.584 1.00 71.38 217 GLY A C 1
ATOM 1659 O O . GLY A 1 217 ? 17.488 -11.784 6.360 1.00 71.38 217 GLY A O 1
ATOM 1660 N N . TYR A 1 218 ? 17.862 -10.506 4.559 1.00 64.00 218 TYR A N 1
ATOM 1661 C CA . TYR A 1 218 ? 16.452 -10.290 4.256 1.00 64.00 218 TYR A CA 1
ATOM 1662 C C . TYR A 1 218 ? 15.973 -11.345 3.244 1.00 64.00 218 TYR A C 1
ATOM 1664 O O . TYR A 1 218 ? 16.082 -11.185 2.033 1.00 64.00 218 TYR A O 1
ATOM 1672 N N . VAL A 1 219 ? 15.382 -12.407 3.804 1.00 62.91 219 VAL A N 1
ATOM 1673 C CA . VAL A 1 219 ? 14.326 -13.257 3.214 1.00 62.91 219 VAL A CA 1
ATOM 1674 C C . VAL A 1 219 ? 14.742 -14.450 2.363 1.00 62.91 219 VAL A C 1
ATOM 1676 O O . VAL A 1 219 ? 15.352 -14.341 1.304 1.00 62.91 219 VAL A O 1
ATOM 1679 N N . THR A 1 220 ? 14.231 -15.605 2.789 1.00 53.25 220 THR A N 1
ATOM 1680 C CA . THR A 1 220 ? 13.923 -16.752 1.936 1.00 53.25 220 THR A CA 1
ATOM 1681 C C . THR A 1 220 ? 12.399 -16.887 1.852 1.00 53.25 220 THR A C 1
ATOM 1683 O O . THR A 1 220 ? 11.764 -17.284 2.820 1.00 53.25 220 THR A O 1
ATOM 1686 N N . ARG A 1 221 ? 11.766 -16.549 0.714 1.00 56.78 221 ARG A N 1
ATOM 1687 C CA . ARG A 1 221 ? 10.306 -16.773 0.544 1.00 56.78 221 ARG A CA 1
ATOM 1688 C C . ARG A 1 221 ? 9.968 -18.267 0.614 1.00 56.78 221 ARG A C 1
ATOM 1690 O O . ARG A 1 221 ? 8.854 -18.618 0.970 1.00 56.78 221 ARG A O 1
ATOM 1697 N N . ASN A 1 222 ? 10.954 -19.105 0.290 1.00 60.38 222 ASN A N 1
ATOM 1698 C CA . ASN A 1 222 ? 11.011 -20.554 0.449 1.00 60.38 222 ASN A CA 1
ATOM 1699 C C . ASN A 1 222 ? 12.487 -20.947 0.635 1.00 60.38 222 ASN A C 1
ATOM 1701 O O . ASN A 1 222 ? 13.347 -20.261 0.088 1.00 60.38 222 ASN A O 1
ATOM 1705 N N . GLU A 1 223 ? 12.781 -22.011 1.385 1.00 69.50 223 GLU A N 1
ATOM 1706 C CA . GLU A 1 223 ? 14.115 -22.589 1.664 1.00 69.50 223 GLU A CA 1
ATOM 1707 C C . GLU A 1 223 ? 15.164 -22.372 0.538 1.00 69.50 223 GLU A C 1
ATOM 1709 O O . GLU A 1 223 ? 15.272 -23.173 -0.384 1.00 69.50 223 GLU A O 1
ATOM 1714 N N . GLY A 1 224 ? 15.946 -21.281 0.595 1.00 77.31 224 GLY A N 1
ATOM 1715 C CA . GLY A 1 224 ? 17.018 -20.985 -0.375 1.00 77.31 224 GLY A CA 1
ATOM 1716 C C . GLY A 1 224 ? 16.685 -20.031 -1.536 1.00 77.31 224 GLY A C 1
ATOM 1717 O O . GLY A 1 224 ? 17.557 -19.754 -2.355 1.00 77.31 224 GLY A O 1
ATOM 1718 N N . TYR A 1 225 ? 15.473 -19.478 -1.614 1.00 83.88 225 TYR A N 1
ATOM 1719 C CA . TYR A 1 225 ? 15.074 -18.532 -2.664 1.00 83.88 225 TYR A CA 1
ATOM 1720 C C . TYR A 1 225 ? 14.779 -17.140 -2.097 1.00 83.88 225 TYR A C 1
ATOM 1722 O O . TYR A 1 225 ? 13.849 -16.976 -1.304 1.00 83.88 225 TYR A O 1
ATOM 1730 N N . GLY A 1 226 ? 15.532 -16.133 -2.540 1.00 87.25 226 GLY A N 1
ATOM 1731 C CA . GLY A 1 226 ? 15.267 -14.713 -2.268 1.00 87.25 226 GLY A CA 1
ATOM 1732 C C . GLY A 1 226 ? 14.687 -14.011 -3.500 1.00 87.25 226 GLY A C 1
ATOM 1733 O O . GLY A 1 226 ? 14.742 -14.572 -4.586 1.00 87.25 226 GLY A O 1
ATOM 1734 N N . PRO A 1 227 ? 14.121 -12.803 -3.399 1.00 90.94 227 PRO A N 1
ATOM 1735 C CA . PRO A 1 227 ? 13.747 -12.043 -4.589 1.00 90.94 227 PRO A CA 1
ATOM 1736 C C . PRO A 1 227 ? 14.981 -11.610 -5.404 1.00 90.94 227 PRO A C 1
ATOM 1738 O O . PRO A 1 227 ? 16.089 -11.481 -4.887 1.00 90.94 227 PRO A O 1
ATOM 1741 N N . ALA A 1 228 ? 14.795 -11.384 -6.702 1.00 92.00 228 ALA A N 1
ATOM 1742 C CA . ALA A 1 228 ? 15.834 -10.904 -7.611 1.00 92.00 228 ALA A CA 1
ATOM 1743 C C . ALA A 1 228 ? 16.304 -9.479 -7.277 1.00 92.00 228 ALA A C 1
ATOM 1745 O O . ALA A 1 228 ? 17.492 -9.171 -7.388 1.00 92.00 228 ALA A O 1
ATOM 1746 N N . CYS A 1 229 ? 15.372 -8.620 -6.866 1.00 93.88 229 CYS A N 1
ATOM 1747 C CA . CYS A 1 229 ? 15.625 -7.251 -6.439 1.00 93.88 229 CYS A CA 1
ATOM 1748 C C . CYS A 1 229 ? 14.625 -6.829 -5.360 1.00 93.88 229 CYS A C 1
ATOM 1750 O O . CYS A 1 229 ? 13.574 -7.446 -5.194 1.00 93.88 229 CYS A O 1
ATOM 1752 N N . TRP A 1 230 ? 14.940 -5.739 -4.672 1.00 92.62 230 TRP A N 1
ATOM 1753 C CA . TRP A 1 230 ? 14.010 -5.014 -3.817 1.00 92.62 230 TRP A CA 1
ATOM 1754 C C . TRP A 1 230 ? 13.427 -3.825 -4.583 1.00 92.62 230 TRP A C 1
ATOM 1756 O O . TRP A 1 230 ? 14.165 -3.125 -5.284 1.00 92.62 230 TRP A O 1
ATOM 1766 N N . VAL A 1 231 ? 12.125 -3.581 -4.439 1.00 93.62 231 VAL A N 1
ATOM 1767 C CA . VAL A 1 231 ? 11.464 -2.407 -5.019 1.00 93.62 231 VAL A CA 1
ATOM 1768 C C . VAL A 1 231 ? 11.123 -1.429 -3.905 1.00 93.62 231 VAL A C 1
ATOM 1770 O O . VAL A 1 231 ? 10.247 -1.675 -3.083 1.00 93.62 231 VAL A O 1
ATOM 1773 N N . ASP A 1 232 ? 11.834 -0.309 -3.890 1.00 93.00 232 ASP A N 1
ATOM 1774 C CA . ASP A 1 232 ? 11.606 0.787 -2.959 1.00 93.00 232 ASP A CA 1
ATOM 1775 C C . ASP A 1 232 ? 10.664 1.808 -3.598 1.00 93.00 232 ASP A C 1
ATOM 1777 O O . ASP A 1 232 ? 10.978 2.396 -4.637 1.00 93.00 232 ASP A O 1
ATOM 1781 N N . ASP A 1 233 ? 9.488 1.973 -3.003 1.00 93.00 233 ASP A N 1
ATOM 1782 C CA . ASP A 1 233 ? 8.459 2.878 -3.486 1.00 93.00 233 ASP A CA 1
ATOM 1783 C C . ASP A 1 233 ? 7.807 3.629 -2.334 1.00 93.00 233 ASP A C 1
ATOM 1785 O O . ASP A 1 233 ? 7.194 3.037 -1.449 1.00 93.00 233 ASP A O 1
ATOM 1789 N N . GLU A 1 234 ? 7.920 4.949 -2.374 1.00 89.12 234 GLU A N 1
ATOM 1790 C CA . GLU A 1 234 ? 7.502 5.822 -1.279 1.00 89.12 234 GLU A CA 1
ATOM 1791 C C . GLU A 1 234 ? 5.975 5.935 -1.157 1.00 89.12 234 GLU A C 1
ATOM 1793 O O . GLU A 1 234 ? 5.444 6.183 -0.077 1.00 89.12 234 GLU A O 1
ATOM 1798 N N . ILE A 1 235 ? 5.241 5.737 -2.254 1.00 87.50 235 ILE A N 1
ATOM 1799 C CA . ILE A 1 235 ? 3.798 6.000 -2.324 1.00 87.50 235 ILE A CA 1
ATOM 1800 C C . ILE A 1 235 ? 3.003 4.710 -2.082 1.00 87.50 235 ILE A C 1
ATOM 1802 O O . ILE A 1 235 ? 1.981 4.695 -1.381 1.00 87.50 235 ILE A O 1
ATOM 1806 N N . LEU A 1 236 ? 3.453 3.617 -2.687 1.00 86.69 236 LEU A N 1
ATOM 1807 C CA . LEU A 1 236 ? 2.830 2.298 -2.665 1.00 86.69 236 LEU A CA 1
ATOM 1808 C C . LEU A 1 236 ? 3.896 1.230 -2.367 1.00 86.69 236 LEU A C 1
ATOM 1810 O O . LEU A 1 236 ? 4.122 0.361 -3.215 1.00 86.69 236 LEU A O 1
ATOM 1814 N N . PRO A 1 237 ? 4.560 1.288 -1.200 1.00 84.25 237 PRO A N 1
ATOM 1815 C CA . PRO A 1 237 ? 5.654 0.381 -0.873 1.00 84.25 237 PRO A CA 1
ATOM 1816 C C . PRO A 1 237 ? 5.252 -1.077 -1.092 1.00 84.25 237 PRO A C 1
ATOM 1818 O O . PRO A 1 237 ? 4.108 -1.457 -0.827 1.00 84.25 237 PRO A O 1
ATOM 1821 N N . GLU A 1 238 ? 6.179 -1.902 -1.583 1.00 79.88 238 GLU A N 1
ATOM 1822 C CA . GLU A 1 238 ? 5.998 -3.346 -1.445 1.00 79.88 238 GLU A CA 1
ATOM 1823 C C . GLU A 1 238 ? 5.972 -3.655 0.061 1.00 79.88 238 GLU A C 1
ATOM 1825 O O . GLU A 1 238 ? 6.780 -3.086 0.805 1.00 79.88 238 GLU A O 1
ATOM 1830 N N . PRO A 1 239 ? 5.055 -4.510 0.545 1.00 73.88 239 PRO A N 1
ATOM 1831 C CA . PRO A 1 239 ? 5.135 -4.989 1.910 1.00 73.88 239 PRO A CA 1
ATOM 1832 C C . PRO A 1 239 ? 6.547 -5.498 2.212 1.00 73.88 239 PRO A C 1
ATOM 1834 O O . PRO A 1 239 ? 7.142 -6.184 1.373 1.00 73.88 239 PRO A O 1
ATOM 1837 N N . PRO A 1 240 ? 7.093 -5.175 3.394 1.00 67.88 240 PRO A N 1
ATOM 1838 C CA . PRO A 1 240 ? 8.446 -5.545 3.732 1.00 67.88 240 PRO A CA 1
ATOM 1839 C C . PRO A 1 240 ? 8.611 -7.054 3.644 1.00 67.88 240 PRO A C 1
ATOM 1841 O O . PRO A 1 240 ? 7.780 -7.833 4.122 1.00 67.88 240 PRO A O 1
ATOM 1844 N N . LEU A 1 241 ? 9.708 -7.468 3.020 1.00 64.50 241 LEU A N 1
ATOM 1845 C CA . LEU A 1 241 ? 10.072 -8.868 2.987 1.00 64.50 241 LEU A CA 1
ATOM 1846 C C . LEU A 1 241 ? 10.335 -9.330 4.438 1.00 64.50 241 LEU A C 1
ATOM 1848 O O . LEU A 1 241 ? 11.197 -8.790 5.130 1.00 64.50 241 LEU A O 1
ATOM 1852 N N . ILE A 1 242 ? 9.576 -10.325 4.899 1.00 61.34 242 ILE A N 1
ATOM 1853 C CA . ILE A 1 242 ? 9.640 -10.844 6.273 1.00 61.34 242 ILE A CA 1
ATOM 1854 C C . ILE A 1 242 ? 10.925 -11.669 6.470 1.00 61.34 242 ILE A C 1
ATOM 1856 O O . ILE A 1 242 ? 11.130 -12.661 5.772 1.00 61.34 242 ILE A O 1
ATOM 1860 N N . ASP A 1 243 ? 11.774 -11.287 7.433 1.00 54.56 243 ASP A N 1
ATOM 1861 C CA . ASP A 1 243 ? 12.999 -12.017 7.812 1.00 54.56 243 ASP A CA 1
ATOM 1862 C C . ASP A 1 243 ? 12.673 -13.449 8.279 1.00 54.56 243 ASP A C 1
ATOM 1864 O O . ASP A 1 243 ? 12.041 -13.656 9.316 1.00 54.56 243 ASP A O 1
ATOM 1868 N N . THR A 1 244 ? 13.118 -14.444 7.511 1.00 52.22 244 THR A N 1
ATOM 1869 C CA . THR A 1 244 ? 12.881 -15.873 7.767 1.00 52.22 244 THR A CA 1
ATOM 1870 C C . THR A 1 244 ? 13.987 -16.555 8.572 1.00 52.22 244 THR A C 1
ATOM 1872 O O . THR A 1 244 ? 13.791 -17.673 9.052 1.00 52.22 244 THR A O 1
ATOM 1875 N N . TYR A 1 245 ? 15.149 -15.920 8.769 1.00 48.91 245 TYR A N 1
ATOM 1876 C CA . TYR A 1 245 ? 16.314 -16.577 9.379 1.00 48.91 245 TYR A CA 1
ATOM 1877 C C . TYR A 1 245 ? 16.222 -16.714 10.903 1.00 48.91 245 TYR A C 1
ATOM 1879 O O . TYR A 1 245 ? 17.059 -17.372 11.520 1.00 48.91 245 TYR A O 1
ATOM 1887 N N . ASN A 1 246 ? 15.187 -16.148 11.525 1.00 49.12 246 ASN A N 1
ATOM 1888 C CA . ASN A 1 246 ? 14.987 -16.190 12.970 1.00 49.12 246 ASN A CA 1
ATOM 1889 C C . ASN A 1 246 ? 13.789 -17.037 13.416 1.00 49.12 246 ASN A C 1
ATOM 1891 O O . ASN A 1 246 ? 13.146 -16.739 14.421 1.00 49.12 246 ASN A O 1
ATOM 1895 N N . ASN A 1 247 ? 13.556 -18.154 12.727 1.00 48.88 247 ASN A N 1
ATOM 1896 C CA . ASN A 1 247 ? 12.606 -19.190 13.150 1.00 48.88 247 ASN A CA 1
ATOM 1897 C C . ASN A 1 247 ? 12.941 -19.839 14.512 1.00 48.88 247 ASN A C 1
ATOM 1899 O O . ASN A 1 247 ? 12.140 -20.616 15.021 1.00 48.88 247 ASN A O 1
ATOM 1903 N N . GLY A 1 248 ? 14.108 -19.551 15.101 1.00 48.25 248 GLY A N 1
ATOM 1904 C CA . GLY A 1 248 ? 14.563 -20.189 16.337 1.00 48.25 248 GLY A CA 1
ATOM 1905 C C . GLY A 1 248 ? 13.933 -19.655 17.622 1.00 48.25 248 GLY A C 1
ATOM 1906 O O . GLY A 1 248 ? 13.613 -20.452 18.486 1.00 48.25 248 GLY A O 1
ATOM 1907 N N . GLU A 1 249 ? 13.769 -18.340 17.778 1.00 49.41 249 GLU A N 1
ATOM 1908 C CA . GLU A 1 249 ? 13.289 -17.747 19.044 1.00 49.41 249 GLU A CA 1
ATOM 1909 C C . GLU A 1 249 ? 13.095 -16.224 18.948 1.00 49.41 249 GLU A C 1
ATOM 1911 O O . GLU A 1 249 ? 13.070 -15.521 19.963 1.00 49.41 249 GLU A O 1
ATOM 1916 N N . ARG A 1 250 ? 12.948 -15.657 17.736 1.00 46.03 250 ARG A N 1
ATOM 1917 C CA . ARG A 1 250 ? 12.457 -14.280 17.670 1.00 46.03 250 ARG A CA 1
ATOM 1918 C C . ARG A 1 250 ? 11.013 -14.311 18.127 1.00 46.03 250 ARG A C 1
ATOM 1920 O O . ARG A 1 250 ? 10.116 -14.721 17.400 1.00 46.03 250 ARG A O 1
ATOM 1927 N N . ASN A 1 251 ? 10.825 -13.853 19.357 1.00 48.06 251 ASN A N 1
ATOM 1928 C CA . ASN A 1 251 ? 9.653 -13.121 19.787 1.00 48.06 251 ASN A CA 1
ATOM 1929 C C . ASN A 1 251 ? 9.029 -12.418 18.567 1.00 48.06 251 ASN A C 1
ATOM 1931 O O . ASN A 1 251 ? 9.488 -11.353 18.156 1.00 48.06 251 ASN A O 1
ATOM 1935 N N . LEU A 1 252 ? 7.961 -13.004 18.011 1.00 48.50 252 LEU A N 1
ATOM 1936 C CA . LEU A 1 252 ? 7.074 -12.400 17.002 1.00 48.50 252 LEU A CA 1
ATOM 1937 C C . LEU A 1 252 ? 6.525 -11.026 17.464 1.00 48.50 252 LEU A C 1
ATOM 1939 O O . LEU A 1 252 ? 5.865 -10.320 16.711 1.00 48.50 252 LEU A O 1
ATOM 1943 N N . SER A 1 253 ? 6.835 -10.631 18.704 1.00 46.94 253 SER A N 1
ATOM 1944 C CA . SER A 1 253 ? 6.614 -9.325 19.309 1.00 46.94 253 SER A CA 1
ATOM 1945 C C . SER A 1 253 ? 7.632 -8.236 18.933 1.00 46.94 253 SER A C 1
ATOM 1947 O O . SER A 1 253 ? 7.565 -7.165 19.527 1.00 46.94 253 SER A O 1
ATOM 1949 N N . LEU A 1 254 ? 8.592 -8.473 18.032 1.00 54.91 254 LEU A N 1
ATOM 1950 C CA . LEU A 1 254 ? 9.581 -7.460 17.621 1.00 54.91 254 LEU A CA 1
ATOM 1951 C C . LEU A 1 254 ? 9.321 -6.901 16.215 1.00 54.91 254 LEU A C 1
ATOM 1953 O O . LEU A 1 254 ? 10.268 -6.620 15.488 1.00 54.91 254 LEU A O 1
ATOM 1957 N N . PHE A 1 255 ? 8.057 -6.676 15.840 1.00 72.75 255 PHE A N 1
ATOM 1958 C CA . PHE A 1 255 ? 7.834 -5.507 14.986 1.00 72.75 255 PHE A CA 1
ATOM 1959 C C . PHE A 1 255 ? 8.120 -4.278 15.856 1.00 72.75 255 PHE A C 1
ATOM 1961 O O . PHE A 1 255 ? 7.795 -4.227 17.047 1.00 72.75 255 PHE A O 1
ATOM 1968 N N . THR A 1 256 ? 8.803 -3.305 15.290 1.00 81.25 256 THR A N 1
ATOM 1969 C CA . THR A 1 256 ? 9.149 -2.084 15.998 1.00 81.25 256 THR A CA 1
ATOM 1970 C C . THR A 1 256 ? 7.915 -1.192 16.111 1.00 81.25 256 THR A C 1
ATOM 1972 O O . THR A 1 256 ? 7.049 -1.167 15.235 1.00 81.25 256 THR A O 1
ATOM 1975 N N . ILE A 1 257 ? 7.852 -0.386 17.174 1.00 87.38 257 ILE A N 1
ATOM 1976 C CA . ILE A 1 257 ? 6.849 0.689 17.288 1.00 87.38 257 ILE A CA 1
ATOM 1977 C C . ILE A 1 257 ? 6.871 1.572 16.028 1.00 87.38 257 ILE A C 1
ATOM 1979 O O . ILE A 1 257 ? 5.826 2.035 15.580 1.00 87.38 257 ILE A O 1
ATOM 1983 N N . HIS A 1 258 ? 8.051 1.745 15.428 1.00 88.88 258 HIS A N 1
ATOM 1984 C CA . HIS A 1 258 ? 8.236 2.479 14.186 1.00 88.88 258 HIS A CA 1
ATOM 1985 C C . HIS A 1 258 ? 7.518 1.833 12.987 1.00 88.88 258 HIS A C 1
ATOM 1987 O O . HIS A 1 258 ? 6.805 2.528 12.273 1.00 88.88 258 HIS A O 1
ATOM 1993 N N . GLU A 1 259 ? 7.619 0.514 12.791 1.00 89.06 259 GLU A N 1
ATOM 1994 C CA . GLU A 1 259 ? 6.905 -0.188 11.709 1.00 89.06 259 GLU A CA 1
ATOM 1995 C C . GLU A 1 259 ? 5.388 -0.077 11.845 1.00 89.06 259 GLU A C 1
ATOM 1997 O O . GLU A 1 259 ? 4.691 0.143 10.856 1.00 89.06 259 GLU A O 1
ATOM 2002 N N . MET A 1 260 ? 4.868 -0.162 13.070 1.00 92.94 260 MET A N 1
ATOM 2003 C CA . MET A 1 260 ? 3.446 0.069 13.316 1.00 92.94 260 MET A CA 1
ATOM 2004 C C . MET A 1 260 ? 3.052 1.517 13.024 1.00 92.94 260 MET A C 1
ATOM 2006 O O . MET A 1 260 ? 2.008 1.745 12.424 1.00 92.94 260 MET A O 1
ATOM 2010 N N . GLN A 1 261 ? 3.874 2.502 13.395 1.00 93.94 261 GLN A N 1
ATOM 2011 C CA . GLN A 1 261 ? 3.616 3.903 13.048 1.00 93.94 261 GLN A CA 1
ATOM 2012 C C . GLN A 1 261 ? 3.577 4.114 11.530 1.00 93.94 261 GLN A C 1
ATOM 2014 O O . GLN A 1 261 ? 2.636 4.739 11.048 1.00 93.94 261 GLN A O 1
ATOM 2019 N N . MET A 1 262 ? 4.514 3.528 10.778 1.00 92.12 262 MET A N 1
ATOM 2020 C CA . MET A 1 262 ? 4.489 3.564 9.310 1.00 92.12 262 MET A CA 1
ATOM 2021 C C . MET A 1 262 ? 3.229 2.891 8.746 1.00 92.12 262 MET A C 1
ATOM 2023 O O . MET A 1 262 ? 2.592 3.425 7.840 1.00 92.12 262 MET A O 1
ATOM 2027 N N . ALA A 1 263 ? 2.824 1.747 9.308 1.00 94.06 263 ALA A N 1
ATOM 2028 C CA . ALA A 1 263 ? 1.612 1.042 8.900 1.00 94.06 263 ALA A CA 1
ATOM 2029 C C . ALA A 1 263 ? 0.339 1.877 9.136 1.00 94.06 263 ALA A C 1
ATOM 2031 O O . ALA A 1 263 ? -0.572 1.909 8.296 1.00 94.06 263 ALA A O 1
ATOM 2032 N N . LEU A 1 264 ? 0.285 2.581 10.270 1.00 96.19 264 LEU A N 1
ATOM 2033 C CA . LEU A 1 264 ? -0.802 3.490 10.626 1.00 96.19 264 LEU A CA 1
ATOM 2034 C C . LEU A 1 264 ? -0.839 4.707 9.696 1.00 96.19 264 LEU A C 1
ATOM 2036 O O . LEU A 1 264 ? -1.892 5.020 9.144 1.00 96.19 264 LEU A O 1
ATOM 2040 N N . GLU A 1 265 ? 0.304 5.350 9.471 1.00 94.94 265 GLU A N 1
ATOM 2041 C CA . GLU A 1 265 ? 0.432 6.499 8.572 1.00 94.94 265 GLU A CA 1
ATOM 2042 C C . GLU A 1 265 ? 0.018 6.147 7.140 1.00 94.94 265 GLU A C 1
ATOM 2044 O O . GLU A 1 265 ? -0.814 6.834 6.542 1.00 94.94 265 GLU A O 1
ATOM 2049 N N . TRP A 1 266 ? 0.499 5.017 6.617 1.00 94.56 266 TRP A N 1
ATOM 2050 C CA . TRP A 1 266 ? 0.111 4.547 5.291 1.00 94.56 266 TRP A CA 1
ATOM 2051 C C . TRP A 1 266 ? -1.394 4.276 5.192 1.00 94.56 266 TRP A C 1
ATOM 2053 O O . TRP A 1 266 ? -2.037 4.659 4.215 1.00 94.56 266 TRP A O 1
ATOM 2063 N N . SER A 1 267 ? -1.988 3.660 6.219 1.00 96.69 267 SER A N 1
ATOM 2064 C CA . SER A 1 267 ? -3.435 3.405 6.251 1.00 96.69 267 SER A CA 1
ATOM 2065 C C . SER A 1 267 ? -4.239 4.707 6.258 1.00 96.69 267 SER A C 1
ATOM 2067 O O . SER A 1 267 ? -5.250 4.813 5.565 1.00 96.69 267 SER A O 1
ATOM 2069 N N . CYS A 1 268 ? -3.760 5.731 6.969 1.00 97.06 268 CYS A N 1
ATOM 2070 C CA . CYS A 1 268 ? -4.329 7.075 6.925 1.00 97.06 268 CYS A CA 1
ATOM 2071 C C . CYS A 1 268 ? -4.213 7.716 5.531 1.00 97.06 268 CYS A C 1
ATOM 2073 O O . CYS A 1 268 ? -5.153 8.381 5.091 1.00 97.06 268 CYS A O 1
ATOM 2075 N N . PHE A 1 269 ? -3.105 7.524 4.808 1.00 94.62 269 PHE A N 1
ATOM 2076 C CA . PHE A 1 269 ? -3.015 7.952 3.406 1.00 94.62 269 PHE A CA 1
ATOM 2077 C C . PHE A 1 269 ? -4.002 7.200 2.519 1.00 94.62 269 PHE A C 1
ATOM 2079 O O . PHE A 1 269 ? -4.656 7.816 1.682 1.00 94.62 269 PHE A O 1
ATOM 2086 N N . GLN A 1 270 ? -4.179 5.895 2.722 1.00 95.19 270 GLN A N 1
ATOM 2087 C CA . GLN A 1 270 ? -5.157 5.120 1.964 1.00 95.19 270 GLN A CA 1
ATOM 2088 C C . GLN A 1 270 ? -6.597 5.606 2.206 1.00 95.19 270 GLN A C 1
ATOM 2090 O O . GLN A 1 270 ? -7.358 5.733 1.250 1.00 95.19 270 GLN A O 1
ATOM 2095 N N . MET A 1 271 ?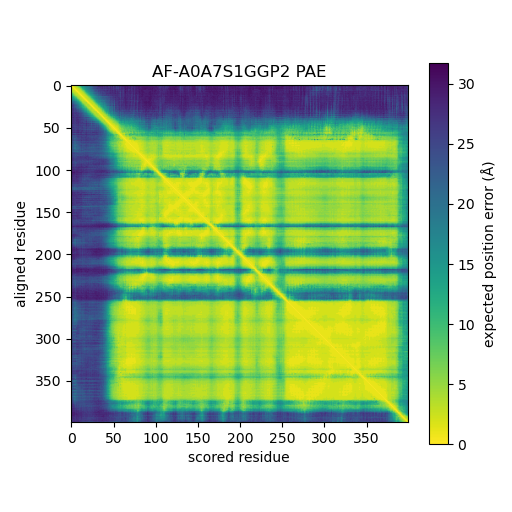 -6.957 5.977 3.439 1.00 96.50 271 MET A N 1
ATOM 2096 C CA . MET A 1 271 ? -8.260 6.597 3.725 1.00 96.50 271 MET A CA 1
ATOM 2097 C C . MET A 1 271 ? -8.443 7.940 3.003 1.00 96.50 271 MET A C 1
ATOM 2099 O O . MET A 1 271 ? -9.521 8.211 2.482 1.00 96.50 271 MET A O 1
ATOM 2103 N N . GLN A 1 272 ? -7.392 8.765 2.927 1.00 95.00 272 GLN A N 1
ATOM 2104 C CA . GLN A 1 272 ? -7.423 10.011 2.150 1.00 95.00 272 GLN A CA 1
ATOM 2105 C C . GLN A 1 272 ? -7.582 9.744 0.651 1.00 95.00 272 GLN A C 1
ATOM 2107 O O . GLN A 1 272 ? -8.321 10.457 -0.018 1.00 95.00 272 GLN A O 1
ATOM 2112 N N . ARG A 1 273 ? -6.927 8.704 0.119 1.00 92.00 273 ARG A N 1
ATOM 2113 C CA . ARG A 1 273 ? -7.055 8.312 -1.294 1.00 92.00 273 ARG A CA 1
ATOM 2114 C C . ARG A 1 273 ? -8.478 7.885 -1.631 1.00 92.00 273 ARG A C 1
ATOM 2116 O O . ARG A 1 273 ? -8.994 8.253 -2.680 1.00 92.00 273 ARG A O 1
ATOM 2123 N N . GLU A 1 274 ? -9.113 7.132 -0.740 1.00 92.00 274 GLU A N 1
ATOM 2124 C CA . GLU A 1 274 ? -10.513 6.725 -0.880 1.00 92.00 274 GLU A CA 1
ATOM 2125 C C . GLU A 1 274 ? -11.466 7.920 -0.825 1.00 92.00 274 GLU A C 1
ATOM 2127 O O . GLU A 1 274 ? -12.419 7.961 -1.597 1.00 92.00 274 GLU A O 1
ATOM 2132 N N . ASP A 1 275 ? -11.195 8.911 0.029 1.00 93.38 275 ASP A N 1
ATOM 2133 C CA . ASP A 1 275 ? -11.969 10.156 0.071 1.00 93.38 275 ASP A CA 1
ATOM 2134 C C . ASP A 1 275 ? -11.775 10.998 -1.196 1.00 93.38 275 ASP A C 1
ATOM 2136 O O . ASP A 1 275 ? -12.743 11.494 -1.761 1.00 93.38 275 ASP A O 1
ATOM 2140 N N . ALA A 1 276 ? -10.545 11.092 -1.705 1.00 89.38 276 ALA A N 1
ATOM 2141 C CA . ALA A 1 276 ? -10.256 11.781 -2.961 1.00 89.38 276 ALA A CA 1
ATOM 2142 C C . ALA A 1 276 ? -10.934 11.104 -4.167 1.00 89.38 276 ALA A C 1
ATOM 2144 O O . ALA A 1 276 ? -11.375 11.785 -5.091 1.00 89.38 276 ALA A O 1
ATOM 2145 N N . ALA A 1 277 ? -11.033 9.770 -4.162 1.00 87.00 277 ALA A N 1
ATOM 2146 C CA . ALA A 1 277 ? -11.718 9.009 -5.206 1.00 87.00 277 ALA A CA 1
ATOM 2147 C C . ALA A 1 277 ? -13.251 9.052 -5.070 1.00 87.00 277 ALA A C 1
ATOM 2149 O O . ALA A 1 277 ? -13.962 9.092 -6.072 1.00 87.00 277 ALA A O 1
ATOM 2150 N N . SER A 1 278 ? -13.764 9.032 -3.840 1.00 89.38 278 SER A N 1
ATOM 2151 C CA . SER A 1 278 ? -15.191 9.027 -3.515 1.00 89.38 278 SER A CA 1
ATOM 2152 C C . SER A 1 278 ? -15.447 9.950 -2.313 1.00 89.38 278 SER A C 1
ATOM 2154 O O . SER A 1 278 ? -15.426 9.483 -1.162 1.00 89.38 278 SER A O 1
ATOM 2156 N N . PRO A 1 279 ? -15.691 11.256 -2.559 1.00 91.81 279 PRO A N 1
ATOM 2157 C CA . PRO A 1 279 ? -15.791 12.275 -1.516 1.00 91.81 279 PRO A CA 1
ATOM 2158 C C . PRO A 1 279 ? -16.732 11.897 -0.373 1.00 91.81 279 PRO A C 1
ATOM 2160 O O . PRO A 1 279 ? -17.891 11.536 -0.584 1.00 91.81 279 PRO A O 1
ATOM 2163 N N . GLY A 1 280 ? -16.227 11.993 0.857 1.00 93.62 280 GLY A N 1
ATOM 2164 C CA . GLY A 1 280 ? -16.948 11.667 2.084 1.00 93.62 280 GLY A CA 1
ATOM 2165 C C . GLY A 1 280 ? -16.757 10.230 2.576 1.00 93.62 280 GLY A C 1
ATOM 2166 O O . GLY A 1 280 ? -17.077 9.953 3.737 1.00 93.62 280 GLY A O 1
ATOM 2167 N N . THR A 1 281 ? -16.219 9.322 1.753 1.00 94.31 281 THR A N 1
ATOM 2168 C CA . THR A 1 281 ? -15.979 7.920 2.141 1.00 94.31 281 THR A CA 1
ATOM 2169 C C . THR A 1 281 ? -14.929 7.826 3.247 1.00 94.31 281 THR A C 1
ATOM 2171 O O . THR A 1 281 ? -15.186 7.220 4.292 1.00 94.31 281 THR A O 1
ATOM 2174 N N . GLY A 1 282 ? -13.778 8.483 3.074 1.00 95.44 282 GLY A N 1
ATOM 2175 C CA . GLY A 1 282 ? -12.715 8.500 4.080 1.00 95.44 282 GLY A CA 1
ATOM 2176 C C . GLY A 1 282 ? -13.128 9.276 5.329 1.00 95.44 282 GLY A C 1
ATOM 2177 O O . GLY A 1 282 ? -12.877 8.825 6.448 1.00 95.44 282 GLY A O 1
ATOM 2178 N N . VAL A 1 283 ? -13.866 10.383 5.176 1.00 96.69 283 VAL A N 1
ATOM 2179 C CA . VAL A 1 283 ? -14.436 11.137 6.311 1.00 96.69 283 VAL A CA 1
ATOM 2180 C C . VAL A 1 283 ? -15.380 10.266 7.150 1.00 96.69 283 VAL A C 1
ATOM 2182 O O . VAL A 1 283 ? -15.293 10.258 8.385 1.00 96.69 283 VAL A O 1
ATOM 2185 N N . ALA A 1 284 ? -16.290 9.528 6.506 1.00 97.31 284 ALA A N 1
ATOM 2186 C CA . ALA A 1 284 ? -17.212 8.622 7.186 1.00 97.31 284 ALA A CA 1
ATOM 2187 C C . ALA A 1 284 ? -16.461 7.484 7.895 1.00 97.31 284 ALA A C 1
ATOM 2189 O O . ALA A 1 284 ? -16.779 7.171 9.051 1.00 97.31 284 ALA A O 1
ATOM 2190 N N . ALA A 1 285 ? -15.441 6.926 7.236 1.00 98.06 285 ALA A N 1
ATOM 2191 C CA . ALA A 1 285 ? -14.592 5.882 7.788 1.00 98.06 285 ALA A CA 1
ATOM 2192 C C . ALA A 1 285 ? -13.830 6.348 9.033 1.00 98.06 285 ALA A C 1
ATOM 2194 O O . ALA A 1 285 ? -13.936 5.714 10.086 1.00 98.06 285 ALA A O 1
ATOM 2195 N N . SER A 1 286 ? -13.163 7.505 8.974 1.00 98.44 286 SER A N 1
ATOM 2196 C CA . SER A 1 286 ? -12.443 8.091 10.114 1.00 98.44 286 SER A CA 1
ATOM 2197 C C . SER A 1 286 ? -13.352 8.340 11.308 1.00 98.44 286 SER A C 1
ATOM 2199 O O . SER A 1 286 ? -13.046 7.909 12.420 1.00 98.44 286 SER A O 1
ATOM 2201 N N . LYS A 1 287 ? -14.507 8.988 11.102 1.00 98.31 287 LYS A N 1
ATOM 2202 C CA . LYS A 1 287 ? -15.462 9.265 12.190 1.00 98.31 287 LYS A CA 1
ATOM 2203 C C . LYS A 1 287 ? -15.943 7.979 12.857 1.00 98.31 287 LYS A C 1
ATOM 2205 O O . LYS A 1 287 ? -16.074 7.920 14.083 1.00 98.31 287 LYS A O 1
ATOM 2210 N N . ARG A 1 288 ? -16.223 6.943 12.061 1.00 98.44 288 ARG A N 1
ATOM 2211 C CA . ARG A 1 288 ? -16.674 5.656 12.590 1.00 98.44 288 ARG A CA 1
ATOM 2212 C C . ARG A 1 288 ? -15.558 4.940 13.345 1.00 98.44 288 ARG A C 1
ATOM 2214 O O . ARG A 1 288 ? -15.809 4.463 14.452 1.00 98.44 288 ARG A O 1
ATOM 2221 N N . LEU A 1 289 ? -14.358 4.888 12.772 1.00 98.62 289 LEU A N 1
ATOM 2222 C CA . LEU A 1 289 ? -13.188 4.272 13.385 1.00 98.62 289 LEU A CA 1
ATOM 2223 C C . LEU A 1 289 ? -12.864 4.928 14.731 1.00 98.62 289 LEU A C 1
ATOM 2225 O O . LEU A 1 289 ? -12.753 4.221 15.729 1.00 98.62 289 LEU A O 1
ATOM 2229 N N . LEU A 1 290 ? -12.826 6.264 14.797 1.00 98.62 290 LEU A N 1
ATOM 2230 C CA . LEU A 1 290 ? -12.598 7.007 16.043 1.00 98.62 290 LEU A CA 1
ATOM 2231 C C . LEU A 1 290 ? -13.590 6.611 17.139 1.00 98.62 290 LEU A C 1
ATOM 2233 O O . LEU A 1 290 ? -13.186 6.394 18.278 1.00 98.62 290 LEU A O 1
ATOM 2237 N N . LYS A 1 291 ? -14.873 6.436 16.798 1.00 98.44 291 LYS A N 1
ATOM 2238 C CA . LYS A 1 291 ? -15.886 5.975 17.756 1.00 98.44 291 LYS A CA 1
ATOM 2239 C C . LYS A 1 291 ? -15.594 4.564 18.276 1.00 98.44 291 LYS A C 1
ATOM 2241 O O . LYS A 1 291 ? -15.802 4.304 19.459 1.00 98.44 291 LYS A O 1
ATOM 2246 N N . TYR A 1 292 ? -15.132 3.648 17.422 1.00 98.44 292 TYR A N 1
ATOM 2247 C CA . TYR A 1 292 ? -14.743 2.302 17.859 1.00 98.44 292 TYR A CA 1
ATOM 2248 C C . TYR A 1 292 ? -13.526 2.338 18.785 1.00 98.44 292 TYR A C 1
ATOM 2250 O O . TYR A 1 292 ? -13.592 1.782 19.880 1.00 98.44 292 TYR A O 1
ATOM 2258 N N . LEU A 1 293 ? -12.460 3.039 18.389 1.00 98.38 293 LEU A N 1
ATOM 2259 C CA . LEU A 1 293 ? -11.237 3.157 19.187 1.00 98.38 293 LEU A CA 1
ATOM 2260 C C . LEU A 1 293 ? -11.506 3.847 20.536 1.00 98.38 293 LEU A C 1
ATOM 2262 O O . LEU A 1 293 ? -11.072 3.357 21.576 1.00 98.38 293 LEU A O 1
ATOM 2266 N N . GLN A 1 294 ? -12.319 4.908 20.547 1.00 98.44 294 GLN A N 1
ATOM 2267 C CA . GLN A 1 294 ? -12.730 5.598 21.770 1.00 98.44 294 GLN A CA 1
ATOM 2268 C C . GLN A 1 294 ? -13.482 4.669 22.729 1.00 98.44 294 GLN A C 1
ATOM 2270 O O . GLN A 1 294 ? -13.205 4.674 23.927 1.00 98.44 294 GLN A O 1
ATOM 2275 N N . ASN A 1 295 ? -14.413 3.851 22.226 1.00 98.31 295 ASN A N 1
ATOM 2276 C CA . ASN A 1 295 ? -15.143 2.901 23.068 1.00 98.31 295 ASN A CA 1
ATOM 2277 C C . ASN A 1 295 ? -14.210 1.863 23.706 1.00 98.31 295 ASN A C 1
ATOM 2279 O O . ASN A 1 295 ? -14.422 1.496 24.859 1.00 98.31 295 ASN A O 1
ATOM 2283 N N . ILE A 1 296 ? -13.175 1.420 22.985 1.00 97.44 296 ILE A N 1
ATOM 2284 C CA . ILE A 1 296 ? -12.167 0.495 23.518 1.00 97.44 296 ILE A CA 1
ATOM 2285 C C . ILE A 1 296 ? -11.343 1.172 24.618 1.00 97.44 296 ILE A C 1
ATOM 2287 O O . ILE A 1 296 ? -11.154 0.579 25.675 1.00 97.44 296 ILE A O 1
ATOM 2291 N N . CYS A 1 297 ? -10.904 2.417 24.416 1.00 97.56 297 CYS A N 1
ATOM 2292 C CA . CYS A 1 297 ? -10.163 3.166 25.435 1.00 97.56 297 CYS A CA 1
ATOM 2293 C C . CYS A 1 297 ? -10.992 3.431 26.701 1.00 97.56 297 CYS A C 1
ATOM 2295 O O . CYS A 1 297 ? -10.461 3.369 27.806 1.00 97.56 297 CYS A O 1
ATOM 2297 N N . LEU A 1 298 ? -12.289 3.722 26.551 1.00 97.69 298 LEU A N 1
ATOM 2298 C CA . LEU A 1 298 ? -13.185 3.998 27.678 1.00 97.69 298 LEU A CA 1
ATOM 2299 C C . LEU A 1 298 ? -13.615 2.734 28.435 1.00 97.69 298 LEU A C 1
ATOM 2301 O O . LEU A 1 298 ? -13.944 2.824 29.615 1.00 97.69 298 LEU A O 1
ATOM 2305 N N . GLN A 1 299 ? -13.667 1.579 27.765 1.00 97.44 299 GLN A N 1
ATOM 2306 C CA . GLN A 1 299 ? -14.115 0.302 28.337 1.00 97.44 299 GLN A CA 1
ATOM 2307 C C . GLN A 1 299 ? -13.168 -0.838 27.918 1.00 97.44 299 GLN A C 1
ATOM 2309 O O . GLN A 1 299 ? -13.561 -1.720 27.145 1.00 97.44 299 GLN A O 1
ATOM 2314 N N . PRO A 1 300 ? -11.907 -0.822 28.393 1.00 96.56 300 PRO A N 1
ATOM 2315 C CA . PRO A 1 300 ? -10.846 -1.709 27.905 1.00 96.56 300 PRO A CA 1
ATOM 2316 C C . PRO A 1 300 ? -11.036 -3.185 28.286 1.00 96.56 300 PRO A C 1
ATOM 2318 O O . PRO A 1 300 ? -10.482 -4.077 27.642 1.00 96.56 300 PRO A O 1
ATOM 2321 N N . ASP A 1 301 ? -11.821 -3.453 29.323 1.00 95.31 301 ASP A N 1
ATOM 2322 C CA . ASP A 1 301 ? -12.220 -4.772 29.814 1.00 95.31 301 ASP A CA 1
ATOM 2323 C C . ASP A 1 301 ? -13.396 -5.371 29.028 1.00 95.31 301 ASP A C 1
ATOM 2325 O O . ASP A 1 301 ? -13.541 -6.592 28.948 1.00 95.31 301 ASP A O 1
ATOM 2329 N N . ASN A 1 302 ? -14.202 -4.537 28.371 1.00 95.69 302 ASN A N 1
ATOM 2330 C CA . ASN A 1 302 ? -15.411 -4.978 27.694 1.00 95.69 302 ASN A CA 1
ATOM 2331 C C . ASN A 1 302 ? -15.113 -5.567 26.303 1.00 95.69 302 ASN A C 1
ATOM 2333 O O . ASN A 1 302 ? -14.928 -4.855 25.310 1.00 95.69 302 ASN A O 1
ATOM 2337 N N . THR A 1 303 ? -15.130 -6.899 26.213 1.00 94.44 303 THR A N 1
ATOM 2338 C CA . THR A 1 303 ? -14.865 -7.656 24.976 1.00 94.44 303 THR A CA 1
ATOM 2339 C C . THR A 1 303 ? -15.798 -7.291 23.821 1.00 94.44 303 THR A C 1
ATOM 2341 O O . THR A 1 303 ? -15.406 -7.418 22.663 1.00 94.44 303 THR A O 1
ATOM 2344 N N . LYS A 1 304 ? -17.001 -6.765 24.096 1.00 95.50 304 LYS A N 1
ATOM 2345 C CA . LYS A 1 304 ? -17.957 -6.337 23.064 1.00 95.50 304 LYS A CA 1
ATOM 2346 C C . LYS A 1 304 ? -17.398 -5.241 22.154 1.00 95.50 304 LYS A C 1
ATOM 2348 O O . LYS A 1 304 ? -17.713 -5.238 20.969 1.00 95.50 304 LYS A O 1
ATOM 2353 N N . TYR A 1 305 ? -16.597 -4.313 22.681 1.00 96.94 305 TYR A N 1
ATOM 2354 C CA . TYR A 1 305 ? -15.992 -3.252 21.861 1.00 96.94 305 TYR A CA 1
ATOM 2355 C C . TYR A 1 305 ? -14.716 -3.703 21.159 1.00 96.94 305 TYR A C 1
ATOM 2357 O O . TYR A 1 305 ? -14.325 -3.101 20.164 1.00 96.94 305 TYR A O 1
ATOM 2365 N N . ARG A 1 306 ? -14.096 -4.780 21.650 1.00 95.94 306 ARG A N 1
ATOM 2366 C CA . ARG A 1 306 ? -12.877 -5.369 21.090 1.00 95.94 306 ARG A CA 1
ATOM 2367 C C . ARG A 1 306 ? -13.147 -6.453 20.047 1.00 95.94 306 ARG A C 1
ATOM 2369 O O . ARG A 1 306 ? -12.204 -6.914 19.416 1.00 95.94 306 ARG A O 1
ATOM 2376 N N . ARG A 1 307 ? -14.412 -6.845 19.858 1.00 96.38 307 ARG A N 1
ATOM 2377 C CA . ARG A 1 307 ? -14.875 -7.838 18.880 1.00 96.38 307 ARG A CA 1
ATOM 2378 C C . ARG A 1 307 ? -15.860 -7.211 17.904 1.00 96.38 307 ARG A C 1
ATOM 2380 O O . ARG A 1 307 ? -17.034 -7.008 18.218 1.00 96.38 307 ARG A O 1
ATOM 2387 N N . LEU A 1 308 ? -15.388 -6.934 16.697 1.00 97.50 308 LEU A N 1
ATOM 2388 C CA . LEU A 1 308 ? -16.149 -6.262 15.651 1.00 97.50 308 LEU A CA 1
ATOM 2389 C C . LEU A 1 308 ? -16.652 -7.300 14.647 1.00 97.50 308 LEU A C 1
ATOM 2391 O O . LEU A 1 308 ? -15.878 -8.058 14.074 1.00 97.50 308 LEU A O 1
ATOM 2395 N N . ARG A 1 309 ? -17.970 -7.381 14.450 1.00 97.56 309 ARG A N 1
ATOM 2396 C CA . ARG A 1 309 ? -18.572 -8.356 13.529 1.00 97.56 309 ARG A CA 1
ATOM 2397 C C . ARG A 1 309 ? -18.419 -7.876 12.088 1.00 97.56 309 ARG A C 1
ATOM 2399 O O . ARG A 1 309 ? -19.051 -6.887 11.730 1.00 97.56 309 ARG A O 1
ATOM 2406 N N . VAL A 1 310 ? -17.687 -8.619 11.258 1.00 97.56 310 VAL A N 1
ATOM 2407 C CA . VAL A 1 310 ? -17.463 -8.278 9.838 1.00 97.56 310 VAL A CA 1
ATOM 2408 C C . VAL A 1 310 ? -18.784 -8.238 9.067 1.00 97.56 310 VAL A C 1
ATOM 2410 O O . VAL A 1 310 ? -19.024 -7.316 8.305 1.00 97.56 310 VAL A O 1
ATOM 2413 N N . GLY A 1 311 ? -19.714 -9.154 9.355 1.00 96.81 311 GLY A N 1
ATOM 2414 C CA . GLY A 1 311 ? -21.050 -9.149 8.741 1.00 96.81 311 GLY A CA 1
ATOM 2415 C C . GLY A 1 311 ? -21.984 -8.007 9.181 1.00 96.81 311 GLY A C 1
ATOM 2416 O O . GLY A 1 311 ? -23.132 -7.962 8.745 1.00 96.81 311 GLY A O 1
ATOM 2417 N N . ASN A 1 312 ? -21.565 -7.105 10.079 1.00 97.94 312 ASN A N 1
ATOM 2418 C CA . ASN A 1 312 ? -22.342 -5.900 10.368 1.00 97.94 312 ASN A CA 1
ATOM 2419 C C . ASN A 1 312 ? -22.160 -4.903 9.219 1.00 97.94 312 ASN A C 1
ATOM 2421 O O . ASN A 1 312 ? -21.082 -4.345 9.066 1.00 97.94 312 ASN A O 1
ATOM 2425 N N . ARG A 1 313 ? -23.230 -4.636 8.463 1.00 97.38 313 ARG A N 1
ATOM 2426 C CA . ARG A 1 313 ? -23.192 -3.776 7.270 1.00 97.38 313 ARG A CA 1
ATOM 2427 C C . ARG A 1 313 ? -22.528 -2.414 7.501 1.00 97.38 313 ARG A C 1
ATOM 2429 O O . ARG A 1 313 ? -21.694 -2.009 6.706 1.00 97.38 313 ARG A O 1
ATOM 2436 N N . ILE A 1 314 ? -22.859 -1.737 8.604 1.00 97.25 314 ILE A N 1
ATOM 2437 C CA . ILE A 1 314 ? -22.297 -0.414 8.914 1.00 97.25 314 ILE A CA 1
ATOM 2438 C C . ILE A 1 314 ? -20.787 -0.522 9.118 1.00 97.25 314 ILE A C 1
ATOM 2440 O O . ILE A 1 314 ? -20.037 0.259 8.543 1.00 97.25 314 ILE A O 1
ATOM 2444 N N . PHE A 1 315 ? -20.335 -1.479 9.930 1.00 97.88 315 PHE A N 1
ATOM 2445 C CA . PHE A 1 315 ? -18.909 -1.719 10.141 1.00 97.88 315 PHE A CA 1
ATOM 2446 C C . PHE A 1 315 ? -18.207 -2.117 8.841 1.00 97.88 315 PHE A C 1
ATOM 2448 O O . PHE A 1 315 ? -17.126 -1.608 8.561 1.00 97.88 315 PHE A O 1
ATOM 2455 N N . PHE A 1 316 ? -18.838 -2.979 8.044 1.00 97.44 316 PHE A N 1
ATOM 2456 C CA . PHE A 1 316 ? -18.287 -3.444 6.784 1.00 97.44 316 PHE A CA 1
ATOM 2457 C C . PHE A 1 316 ? -18.014 -2.277 5.832 1.00 97.44 316 PHE A C 1
ATOM 2459 O O . PHE A 1 316 ? -16.859 -2.007 5.524 1.00 97.44 316 PHE A O 1
ATOM 2466 N N . GLU A 1 317 ? -19.064 -1.534 5.472 1.00 96.12 317 GLU A N 1
ATOM 2467 C CA . GLU A 1 317 ? -19.010 -0.459 4.474 1.00 96.12 317 GLU A CA 1
ATOM 2468 C C . GLU A 1 317 ? -18.155 0.732 4.926 1.00 96.12 317 GLU A C 1
ATOM 2470 O O . GLU A 1 317 ? -17.507 1.373 4.106 1.00 96.12 317 GLU A O 1
ATOM 2475 N N . SER A 1 318 ? -18.159 1.062 6.224 1.00 96.50 318 SER A N 1
ATOM 2476 C CA . SER A 1 318 ? -17.445 2.252 6.711 1.00 96.50 318 SER A CA 1
ATOM 2477 C C . SER A 1 318 ? -16.047 1.972 7.251 1.00 96.50 318 SER A C 1
ATOM 2479 O O . SER A 1 318 ? -15.263 2.906 7.362 1.00 96.50 318 SER A O 1
ATOM 2481 N N . VAL A 1 319 ? -15.700 0.734 7.609 1.00 97.94 319 VAL A N 1
ATOM 2482 C CA . VAL A 1 319 ? -14.402 0.438 8.239 1.00 97.94 319 VAL A CA 1
ATOM 2483 C C . VAL A 1 319 ? -13.700 -0.749 7.594 1.00 97.94 319 VAL A C 1
ATOM 2485 O O . VAL A 1 319 ? -12.523 -0.649 7.268 1.00 97.94 319 VAL A O 1
ATOM 2488 N N . TYR A 1 320 ? -14.381 -1.882 7.427 1.00 97.50 320 TYR A N 1
ATOM 2489 C CA . TYR A 1 320 ? -13.723 -3.111 6.977 1.00 97.50 320 TYR A CA 1
ATOM 2490 C C . TYR A 1 320 ? -13.291 -3.054 5.503 1.00 97.50 320 TYR A C 1
ATOM 2492 O O . TYR A 1 320 ? -12.210 -3.523 5.160 1.00 97.50 320 TYR A O 1
ATOM 2500 N N . SER A 1 321 ? -14.109 -2.466 4.630 1.00 95.94 321 SER A N 1
ATOM 2501 C CA . SER A 1 321 ? -13.819 -2.345 3.196 1.00 95.94 321 SER A CA 1
ATOM 2502 C C . SER A 1 321 ? -13.037 -1.075 2.833 1.00 95.94 321 SER A C 1
ATOM 2504 O O . SER A 1 321 ? -13.018 -0.691 1.668 1.00 95.94 321 SER A O 1
ATOM 2506 N N . THR A 1 322 ? -12.445 -0.386 3.814 1.00 96.75 322 THR A N 1
ATOM 2507 C CA . THR A 1 322 ? -11.757 0.905 3.637 1.00 96.75 322 THR A CA 1
ATOM 2508 C C . THR A 1 322 ? -10.337 0.858 4.206 1.00 96.75 322 THR A C 1
ATOM 2510 O O . THR A 1 322 ? -9.947 -0.100 4.884 1.00 96.75 322 THR A O 1
ATOM 2513 N N . GLY A 1 323 ? -9.562 1.925 4.001 1.00 96.56 323 GLY A N 1
ATOM 2514 C CA . GLY A 1 323 ? -8.239 2.120 4.604 1.00 96.56 323 GLY A CA 1
ATOM 2515 C C . GLY A 1 323 ? -8.234 1.998 6.136 1.00 96.56 323 GLY A C 1
ATOM 2516 O O . GLY A 1 323 ? -7.215 1.652 6.734 1.00 96.56 323 GLY A O 1
ATOM 2517 N N . ALA A 1 324 ? -9.389 2.193 6.783 1.00 98.31 324 ALA A N 1
ATOM 2518 C CA . ALA A 1 324 ? -9.553 2.054 8.227 1.00 98.31 324 ALA A CA 1
ATOM 2519 C C . ALA A 1 324 ? -9.327 0.615 8.731 1.00 98.31 324 ALA A C 1
ATOM 2521 O O . ALA A 1 324 ? -8.911 0.434 9.879 1.00 98.31 324 ALA A O 1
ATOM 2522 N N . ARG A 1 325 ? -9.536 -0.414 7.894 1.00 98.00 325 ARG A N 1
ATOM 2523 C CA . ARG A 1 325 ? -9.168 -1.804 8.224 1.00 98.00 325 ARG A CA 1
ATOM 2524 C C . ARG A 1 325 ? -7.670 -1.935 8.463 1.00 98.00 325 ARG A C 1
ATOM 2526 O O . ARG A 1 325 ? -7.279 -2.597 9.421 1.00 98.00 325 ARG A O 1
ATOM 2533 N N . GLY A 1 326 ? -6.853 -1.253 7.662 1.00 97.44 326 GLY A N 1
ATOM 2534 C CA . GLY A 1 326 ? -5.404 -1.193 7.838 1.00 97.44 326 GLY A CA 1
ATOM 2535 C C . GLY A 1 326 ? -4.997 -0.711 9.223 1.00 97.44 326 GLY A C 1
ATOM 2536 O O . GLY A 1 326 ? -4.146 -1.329 9.852 1.00 97.44 326 GLY A O 1
ATOM 2537 N N . ILE A 1 327 ? -5.680 0.313 9.749 1.00 98.38 327 ILE A N 1
ATOM 2538 C CA . ILE A 1 327 ? -5.448 0.817 11.110 1.00 98.38 327 ILE A CA 1
ATOM 2539 C C . ILE A 1 327 ? -5.724 -0.266 12.154 1.00 98.38 327 ILE A C 1
ATOM 2541 O O . ILE A 1 327 ? -4.928 -0.456 13.068 1.00 98.38 327 ILE A O 1
ATOM 2545 N N . LEU A 1 328 ? -6.833 -1.000 12.028 1.00 98.25 328 LEU A N 1
ATOM 2546 C CA . LEU A 1 328 ? -7.169 -2.067 12.974 1.00 98.25 328 LEU A CA 1
ATOM 2547 C C . LEU A 1 328 ? -6.158 -3.220 12.903 1.00 98.25 328 LEU A C 1
ATOM 2549 O O . LEU A 1 328 ? -5.696 -3.685 13.941 1.00 98.25 328 LEU A O 1
ATOM 2553 N N . LEU A 1 329 ? -5.759 -3.642 11.703 1.00 96.94 329 LEU A N 1
ATOM 2554 C CA . LEU A 1 329 ? -4.745 -4.686 11.526 1.00 96.94 329 LEU A CA 1
ATOM 2555 C C . LEU A 1 329 ? -3.370 -4.244 12.050 1.00 96.94 329 LEU A C 1
ATOM 2557 O O . LEU A 1 329 ? -2.690 -5.022 12.715 1.00 96.94 329 LEU A O 1
ATOM 2561 N N . ALA A 1 330 ? -2.984 -2.986 11.816 1.00 96.00 330 ALA A N 1
ATOM 2562 C CA . ALA A 1 330 ? -1.754 -2.397 12.344 1.00 96.00 330 ALA A CA 1
ATOM 2563 C C . ALA A 1 330 ? -1.786 -2.244 13.869 1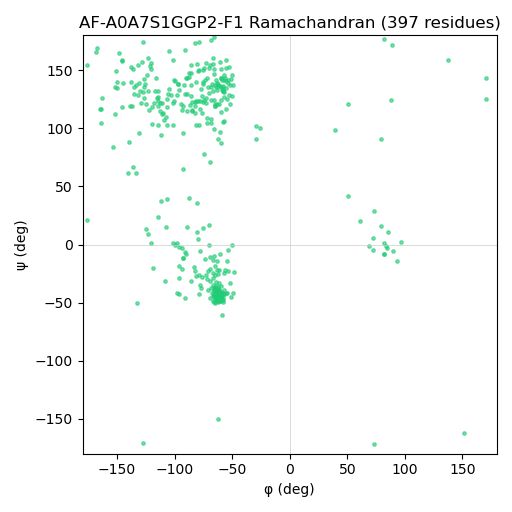.00 96.00 330 ALA A C 1
ATOM 2565 O O . ALA A 1 330 ? -0.752 -2.330 14.514 1.00 96.00 330 ALA A O 1
ATOM 2566 N N . LEU A 1 331 ? -2.974 -2.066 14.452 1.00 96.31 331 LEU A N 1
ATOM 2567 C CA . LEU A 1 331 ? -3.209 -2.150 15.890 1.00 96.31 331 LEU A CA 1
ATOM 2568 C C . LEU A 1 331 ? -3.344 -3.597 16.369 1.00 96.31 331 LEU A C 1
ATOM 2570 O O . LEU A 1 331 ? -3.752 -3.797 17.507 1.00 96.31 331 LEU A O 1
ATOM 2574 N N . GLY A 1 332 ? -3.040 -4.616 15.569 1.00 94.69 332 GLY A N 1
ATOM 2575 C CA . GLY A 1 332 ? -3.011 -6.009 16.009 1.00 94.69 332 GLY A CA 1
ATOM 2576 C C . GLY A 1 332 ? -4.387 -6.622 16.245 1.00 94.69 332 GLY A C 1
ATOM 2577 O O . GLY A 1 332 ? -4.528 -7.471 17.124 1.00 94.69 332 GLY A O 1
ATOM 2578 N N . PHE A 1 333 ? -5.408 -6.157 15.527 1.00 96.75 333 PHE A N 1
ATOM 2579 C CA . PHE A 1 333 ? -6.646 -6.914 15.414 1.00 96.75 333 PHE A CA 1
ATOM 2580 C C . PHE A 1 333 ? -6.448 -8.116 14.488 1.00 96.75 333 PHE A C 1
ATOM 2582 O O . PHE A 1 333 ? -5.802 -8.010 13.447 1.00 96.75 333 PHE A O 1
ATOM 2589 N N . GLU A 1 334 ? -7.063 -9.238 14.843 1.00 94.88 334 GLU A N 1
ATOM 2590 C CA . GLU A 1 334 ? -6.980 -10.490 14.095 1.00 94.88 334 GLU A CA 1
ATOM 2591 C C . GLU A 1 334 ? -8.351 -10.887 13.556 1.00 94.88 334 GLU A C 1
ATOM 2593 O O . GLU A 1 334 ? -9.380 -10.689 14.208 1.00 94.88 334 GLU A O 1
ATOM 2598 N N . GLU A 1 335 ? -8.367 -11.456 12.353 1.00 94.94 335 GLU A N 1
ATOM 2599 C CA . GLU A 1 335 ? -9.584 -11.986 11.752 1.00 94.94 335 GLU A CA 1
ATOM 2600 C C . GLU A 1 335 ? -9.839 -13.407 12.237 1.00 94.94 335 GLU A C 1
ATOM 2602 O O . GLU A 1 335 ? -9.018 -14.304 12.058 1.00 94.94 335 GLU A O 1
ATOM 2607 N N . PHE A 1 336 ? -11.006 -13.623 12.836 1.00 94.75 336 PHE A N 1
ATOM 2608 C CA . PHE A 1 336 ? -11.392 -14.922 13.356 1.00 94.75 336 PHE A CA 1
ATOM 2609 C C . PHE A 1 336 ? -12.895 -15.151 13.202 1.00 94.75 336 PHE A C 1
ATOM 2611 O O . PHE A 1 336 ? -13.715 -14.427 13.764 1.00 94.75 336 PHE A O 1
ATOM 2618 N N . MET A 1 337 ? -13.274 -16.178 12.434 1.00 93.81 337 MET A N 1
ATOM 2619 C CA . MET A 1 337 ? -14.664 -16.648 12.297 1.00 93.81 337 MET A CA 1
ATOM 2620 C C . MET A 1 337 ? -15.685 -15.537 11.964 1.00 93.81 337 MET A C 1
ATOM 2622 O O . MET A 1 337 ? -16.783 -15.493 12.522 1.00 93.81 337 MET A O 1
ATOM 2626 N N . GLY A 1 338 ? -15.329 -14.612 11.064 1.00 95.06 338 GLY A N 1
ATOM 2627 C CA . GLY A 1 338 ? -16.194 -13.490 10.666 1.00 95.06 338 GLY A CA 1
ATOM 2628 C C . GLY A 1 338 ? -16.225 -12.322 11.661 1.00 95.06 338 GLY A C 1
ATOM 2629 O O . GLY A 1 338 ? -17.116 -11.467 11.598 1.00 95.06 338 GLY A O 1
ATOM 2630 N N . PHE A 1 339 ? -15.267 -12.281 12.583 1.00 96.88 339 PHE A N 1
ATOM 2631 C CA . PHE A 1 339 ? -15.014 -11.165 13.484 1.00 96.88 339 PHE A CA 1
ATOM 2632 C C . PHE A 1 339 ? -13.600 -10.635 13.292 1.00 96.88 339 PHE A C 1
ATOM 2634 O O . PHE A 1 339 ? -12.712 -11.353 12.843 1.00 96.88 339 PHE A O 1
ATOM 2641 N N . LEU A 1 340 ? -13.418 -9.377 13.666 1.00 96.88 340 LEU A N 1
ATOM 2642 C CA . LEU A 1 340 ? -12.132 -8.732 13.828 1.00 96.88 340 LEU A CA 1
ATOM 2643 C C . LEU A 1 340 ? -11.960 -8.442 15.328 1.00 96.88 340 LEU A C 1
ATOM 2645 O O . LEU A 1 340 ? -12.764 -7.708 15.912 1.00 96.88 340 LEU A O 1
ATOM 2649 N N . GLU A 1 341 ? -10.984 -9.081 15.970 1.00 96.62 341 GLU A N 1
ATOM 2650 C CA . GLU A 1 341 ? -10.865 -9.157 17.435 1.00 96.62 341 GLU A CA 1
ATOM 2651 C C . GLU A 1 341 ? -9.516 -8.635 17.943 1.00 96.62 341 GLU A C 1
ATOM 2653 O O . GLU A 1 341 ? -8.492 -8.860 17.309 1.00 96.62 341 GLU A O 1
ATOM 2658 N N . CYS A 1 342 ? -9.481 -8.002 19.122 1.00 94.88 342 CYS A N 1
ATOM 2659 C CA . CYS A 1 342 ? -8.248 -7.495 19.740 1.00 94.88 342 CYS A CA 1
ATOM 2660 C C . CYS A 1 342 ? -8.141 -7.813 21.244 1.00 94.88 342 CYS A C 1
ATOM 2662 O O . CYS A 1 342 ? -9.023 -7.481 22.046 1.00 94.88 342 CYS A O 1
ATOM 2664 N N . GLY A 1 343 ? -7.000 -8.369 21.654 1.00 91.12 343 GLY A N 1
ATOM 2665 C CA . GLY A 1 343 ? -6.695 -8.632 23.059 1.00 91.12 343 GLY A CA 1
ATOM 2666 C C . GLY A 1 343 ? -7.306 -9.923 23.611 1.00 91.12 343 GLY A C 1
ATOM 2667 O O . GLY A 1 343 ? -8.096 -10.585 22.949 1.00 91.12 343 GLY A O 1
ATOM 2668 N N . PRO A 1 344 ? -7.019 -10.256 24.879 1.00 89.31 344 PRO A N 1
ATOM 2669 C CA . PRO A 1 344 ? -7.409 -11.533 25.459 1.00 89.31 344 PRO A CA 1
ATOM 2670 C C . PRO A 1 344 ? -8.927 -11.633 25.660 1.00 89.31 344 PRO A C 1
ATOM 2672 O O . PRO A 1 344 ? -9.607 -10.620 25.871 1.00 89.31 344 PRO A O 1
ATOM 2675 N N . SER A 1 345 ? -9.433 -12.873 25.664 1.00 85.44 345 SER A N 1
ATOM 2676 C CA . SER A 1 345 ? -10.815 -13.228 26.040 1.00 85.44 345 SER A CA 1
ATOM 2677 C C . SER A 1 345 ? -11.260 -12.611 27.364 1.00 85.44 345 SER A C 1
ATOM 2679 O O . SER A 1 345 ? -12.398 -12.179 27.500 1.00 85.44 345 SER A O 1
ATOM 2681 N N . GLU A 1 346 ? -10.370 -12.618 28.352 1.00 86.12 346 GLU A N 1
ATOM 2682 C CA . GLU A 1 346 ? -10.651 -12.214 29.723 1.00 86.12 346 GLU A CA 1
ATOM 2683 C C . GLU A 1 346 ? -9.635 -11.155 30.152 1.00 86.12 346 GLU A C 1
ATOM 2685 O O . GLU A 1 346 ? -8.458 -11.226 29.793 1.00 86.12 346 GLU A O 1
ATOM 2690 N N . GLY A 1 347 ? -10.097 -10.170 30.922 1.00 88.50 347 GLY A N 1
ATOM 2691 C CA . GLY A 1 347 ? -9.277 -9.055 31.391 1.00 88.50 347 GLY A CA 1
ATOM 2692 C C . GLY A 1 347 ? -9.244 -7.853 30.442 1.00 88.50 347 GLY A C 1
ATOM 2693 O O . GLY A 1 347 ? -9.766 -7.877 29.326 1.00 88.50 347 GLY A O 1
ATOM 2694 N N . ALA A 1 348 ? -8.649 -6.768 30.932 1.00 91.50 348 ALA A N 1
ATOM 2695 C CA . ALA A 1 348 ? -8.457 -5.539 30.174 1.00 91.50 348 ALA A CA 1
ATOM 2696 C C . ALA A 1 348 ? -7.246 -5.635 29.238 1.00 91.50 348 ALA A C 1
ATOM 2698 O O . ALA A 1 348 ? -6.295 -6.376 29.498 1.00 91.50 348 ALA A O 1
ATOM 2699 N N . LEU A 1 349 ? -7.257 -4.834 28.169 1.00 93.12 349 LEU A N 1
ATOM 2700 C CA . LEU A 1 349 ? -6.038 -4.553 27.412 1.00 93.12 349 LEU A CA 1
ATOM 2701 C C . LEU A 1 349 ? -4.967 -3.965 28.337 1.00 93.12 349 LEU A C 1
ATOM 2703 O O . LEU A 1 349 ? -5.265 -3.162 29.222 1.00 93.12 349 LEU A O 1
ATOM 2707 N N . ASN A 1 350 ? -3.712 -4.353 28.118 1.00 93.19 350 ASN A N 1
ATOM 2708 C CA . ASN A 1 350 ? -2.605 -3.769 28.863 1.00 93.19 350 ASN A CA 1
ATOM 2709 C C . ASN A 1 350 ? -2.423 -2.279 28.499 1.00 93.19 350 ASN A C 1
ATOM 2711 O O . ASN A 1 350 ? -2.880 -1.808 27.454 1.00 93.19 350 ASN A O 1
ATOM 2715 N N . TYR A 1 351 ? -1.744 -1.536 29.375 1.00 94.62 351 TYR A N 1
ATOM 2716 C CA . TYR A 1 351 ? -1.540 -0.093 29.216 1.00 94.62 351 TYR A CA 1
ATOM 2717 C C . TYR A 1 351 ? -0.861 0.273 27.890 1.00 94.62 351 TYR A C 1
ATOM 2719 O O . TYR A 1 351 ? -1.248 1.245 27.247 1.00 94.62 351 TYR A O 1
ATOM 2727 N N . GLU A 1 352 ? 0.110 -0.528 27.453 1.00 92.56 352 GLU A N 1
ATOM 2728 C CA . GLU A 1 352 ? 0.835 -0.285 26.207 1.00 92.56 352 GLU A CA 1
ATOM 2729 C C . GLU A 1 352 ? -0.094 -0.375 24.987 1.00 92.56 352 GLU A C 1
ATOM 2731 O O . GLU A 1 352 ? -0.080 0.503 24.132 1.00 92.56 352 GLU A O 1
ATOM 2736 N N . ARG A 1 353 ? -0.994 -1.364 24.939 1.00 92.69 353 ARG A N 1
ATOM 2737 C CA . ARG A 1 353 ? -1.997 -1.489 23.867 1.00 92.69 353 ARG A CA 1
ATOM 2738 C C . ARG A 1 353 ? -2.971 -0.315 23.861 1.00 92.69 353 ARG A C 1
ATOM 2740 O O . ARG A 1 353 ? -3.305 0.192 22.795 1.00 92.69 353 ARG A O 1
ATOM 2747 N N . LEU A 1 354 ? -3.401 0.148 25.034 1.00 96.00 354 LEU A N 1
ATOM 2748 C CA . LEU A 1 354 ? -4.270 1.326 25.139 1.00 96.00 354 LEU A CA 1
ATOM 2749 C C . LEU A 1 354 ? -3.566 2.601 24.674 1.00 96.00 354 LEU A C 1
ATOM 2751 O O . LEU A 1 354 ? -4.173 3.412 23.978 1.00 96.00 354 LEU A O 1
ATOM 2755 N N . ARG A 1 355 ? -2.278 2.748 24.996 1.00 95.75 355 ARG A N 1
ATOM 2756 C CA . ARG A 1 355 ? -1.448 3.841 24.492 1.00 95.75 355 ARG A CA 1
ATOM 2757 C C . ARG A 1 355 ? -1.351 3.810 22.965 1.00 95.75 355 ARG A C 1
ATOM 2759 O O . ARG A 1 355 ? -1.627 4.825 22.339 1.00 95.75 355 ARG A O 1
ATOM 2766 N N . GLN A 1 356 ? -1.060 2.653 22.369 1.00 95.31 356 GLN A N 1
ATOM 2767 C CA . GLN A 1 356 ? -1.001 2.487 20.908 1.00 95.31 356 GLN A CA 1
ATOM 2768 C C . GLN A 1 356 ? -2.326 2.860 20.229 1.00 95.31 356 GLN A C 1
ATOM 2770 O O . GLN A 1 356 ? -2.333 3.568 19.223 1.00 95.31 356 GLN A O 1
ATOM 2775 N N . ILE A 1 357 ? -3.458 2.432 20.801 1.00 97.19 357 ILE A N 1
ATOM 2776 C CA . ILE A 1 357 ? -4.794 2.795 20.307 1.00 97.19 357 ILE A CA 1
ATOM 2777 C C . ILE A 1 357 ? -5.020 4.309 20.413 1.00 97.19 357 ILE A C 1
ATOM 2779 O O . ILE A 1 357 ? -5.513 4.918 19.466 1.00 97.19 357 ILE A O 1
ATOM 2783 N N . SER A 1 358 ? -4.640 4.930 21.533 1.00 97.81 358 SER A N 1
ATOM 2784 C CA . SER A 1 358 ? -4.743 6.381 21.723 1.00 97.81 358 SER A CA 1
ATOM 2785 C C . SER A 1 358 ? -3.892 7.160 20.714 1.00 97.81 358 SER A C 1
ATOM 2787 O O . SER A 1 358 ? -4.365 8.140 20.140 1.00 97.81 358 SER A O 1
ATOM 2789 N N . ASP A 1 359 ? -2.662 6.720 20.454 1.00 96.94 359 ASP A N 1
ATOM 2790 C CA . ASP A 1 359 ? -1.772 7.345 19.470 1.00 96.94 359 ASP A CA 1
ATOM 2791 C C . ASP A 1 359 ? -2.356 7.224 18.049 1.00 96.94 359 ASP A C 1
ATOM 2793 O O . ASP A 1 359 ? -2.375 8.196 17.288 1.00 96.94 359 ASP A O 1
ATOM 2797 N N . ALA A 1 360 ? -2.930 6.065 17.707 1.00 98.06 360 ALA A N 1
ATOM 2798 C CA . ALA A 1 360 ? -3.645 5.875 16.447 1.00 98.06 360 ALA A CA 1
ATOM 2799 C C . ALA A 1 360 ? -4.885 6.775 16.329 1.00 98.06 360 ALA A C 1
ATOM 2801 O O . ALA A 1 360 ? -5.126 7.335 15.261 1.00 98.06 360 ALA A O 1
ATOM 2802 N N . MET A 1 361 ? -5.646 6.982 17.412 1.00 98.44 361 MET A N 1
ATOM 2803 C CA . MET A 1 361 ? -6.772 7.927 17.412 1.00 98.44 361 MET A CA 1
ATOM 2804 C C . MET A 1 361 ? -6.322 9.347 17.060 1.00 98.44 361 MET A C 1
ATOM 2806 O O . MET A 1 361 ? -6.990 10.011 16.271 1.00 98.44 361 MET A O 1
ATOM 2810 N N . MET A 1 362 ? -5.185 9.801 17.594 1.00 98.31 362 MET A N 1
ATOM 2811 C CA . MET A 1 362 ? -4.637 11.122 17.270 1.00 98.31 362 MET A CA 1
ATOM 2812 C C . MET A 1 362 ? -4.251 11.239 15.790 1.00 98.31 362 MET A C 1
ATOM 2814 O O . MET A 1 362 ? -4.516 12.270 15.169 1.00 98.31 362 MET A O 1
ATOM 2818 N N . MET A 1 363 ? -3.671 10.185 15.204 1.00 98.06 363 MET A N 1
ATOM 2819 C CA . MET A 1 363 ? -3.360 10.148 13.769 1.00 98.06 363 MET A CA 1
ATOM 2820 C C . MET A 1 363 ? -4.628 10.176 12.911 1.00 98.06 363 MET A C 1
ATOM 2822 O O . MET A 1 363 ? -4.718 10.990 11.995 1.00 98.06 363 MET A O 1
ATOM 2826 N N . VAL A 1 364 ? -5.633 9.361 13.241 1.00 98.31 364 VAL A N 1
ATOM 2827 C CA . VAL A 1 364 ? -6.908 9.320 12.506 1.00 98.31 364 VAL A CA 1
ATOM 2828 C C . VAL A 1 364 ? -7.665 10.648 12.622 1.00 98.31 364 VAL A C 1
ATOM 2830 O O . VAL A 1 364 ? -8.234 11.106 11.634 1.00 98.31 364 VAL A O 1
ATOM 2833 N N . ASP A 1 365 ? -7.657 11.301 13.788 1.00 98.31 365 ASP A N 1
ATOM 2834 C CA . ASP A 1 365 ? -8.268 12.626 13.979 1.00 98.31 365 ASP A CA 1
ATOM 2835 C C . ASP A 1 365 ? -7.556 13.711 13.156 1.00 98.31 365 ASP A C 1
ATOM 2837 O O . ASP A 1 365 ? -8.209 14.517 12.492 1.00 98.31 365 ASP A O 1
ATOM 2841 N N . LYS A 1 366 ? -6.216 13.696 13.125 1.00 97.38 366 LYS A N 1
ATOM 2842 C CA . LYS A 1 366 ? -5.432 14.588 12.259 1.00 97.38 366 LYS A CA 1
ATOM 2843 C C . LYS A 1 366 ? -5.786 14.372 10.786 1.00 97.38 366 LYS A C 1
ATOM 2845 O O . LYS A 1 366 ? -6.041 15.338 10.073 1.00 97.38 366 LYS A O 1
ATOM 2850 N N . THR A 1 367 ? -5.846 13.121 10.340 1.00 96.75 367 THR A N 1
ATOM 2851 C CA . THR A 1 367 ? -6.231 12.771 8.967 1.00 96.75 367 THR A CA 1
ATOM 2852 C C . THR A 1 367 ? -7.666 13.185 8.647 1.00 96.75 367 THR A C 1
ATOM 2854 O O . THR A 1 367 ? -7.924 13.711 7.569 1.00 96.75 367 THR A O 1
ATOM 2857 N N . LEU A 1 368 ? -8.600 13.019 9.586 1.00 97.19 368 LEU A N 1
ATOM 2858 C CA . LEU A 1 368 ? -9.976 13.489 9.441 1.00 97.19 368 LEU A CA 1
ATOM 2859 C C . LEU A 1 368 ? -10.037 15.005 9.229 1.00 97.19 368 LEU A C 1
ATOM 2861 O O . LEU A 1 368 ? -10.744 15.452 8.331 1.00 97.19 368 LEU A O 1
ATOM 2865 N N . LYS A 1 369 ? -9.298 15.786 10.024 1.00 96.56 369 LYS A N 1
ATOM 2866 C CA . LYS A 1 369 ? -9.232 17.247 9.863 1.00 96.56 369 LYS A CA 1
ATOM 2867 C C . LYS A 1 369 ? -8.714 17.633 8.483 1.00 96.56 369 LYS A C 1
ATOM 2869 O O . LYS A 1 369 ? -9.357 18.430 7.813 1.00 96.56 369 LYS A O 1
ATOM 2874 N N . LEU A 1 370 ? -7.644 16.985 8.015 1.00 94.88 370 LEU A N 1
ATOM 2875 C CA . LEU A 1 370 ? -7.105 17.220 6.672 1.00 94.88 370 LEU A CA 1
ATOM 2876 C C . LEU A 1 370 ? -8.130 16.946 5.563 1.00 94.88 370 LEU A C 1
ATOM 2878 O O . LEU A 1 370 ? -8.208 17.732 4.627 1.00 94.88 370 LEU A O 1
ATOM 2882 N N . MET A 1 371 ? -8.922 15.874 5.656 1.00 95.00 371 MET A N 1
ATOM 2883 C CA . MET A 1 371 ? -9.959 15.574 4.653 1.00 95.00 371 MET A CA 1
ATOM 2884 C C . MET A 1 371 ? -11.160 16.528 4.723 1.00 95.00 371 MET A C 1
ATOM 2886 O O . MET A 1 371 ? -11.810 16.770 3.716 1.00 95.00 371 MET A O 1
ATOM 2890 N N . VAL A 1 372 ? -11.483 17.062 5.905 1.00 95.25 372 VAL A N 1
ATOM 2891 C CA . VAL A 1 372 ? -12.591 18.020 6.073 1.00 95.25 372 VAL A CA 1
ATOM 2892 C C . VAL A 1 372 ? -12.201 19.428 5.616 1.00 95.25 372 VAL A C 1
ATOM 2894 O O . VAL A 1 372 ? -13.052 20.159 5.118 1.00 95.25 372 VAL A O 1
ATOM 2897 N N . GLU A 1 373 ? -10.944 19.820 5.824 1.00 94.31 373 GLU A N 1
ATOM 2898 C CA . GLU A 1 373 ? -10.447 21.169 5.531 1.00 94.31 373 GLU A CA 1
ATOM 2899 C C . GLU A 1 373 ? -9.994 21.344 4.078 1.00 94.31 373 GLU A C 1
ATOM 2901 O O . GLU A 1 373 ? -10.112 22.445 3.541 1.00 94.31 373 GLU A O 1
ATOM 2906 N N . ASN A 1 374 ? -9.480 20.291 3.436 1.00 87.25 374 ASN A N 1
ATOM 2907 C CA . ASN A 1 374 ? -8.986 20.377 2.065 1.00 87.25 374 ASN A CA 1
ATOM 2908 C C . ASN A 1 374 ? -10.078 20.029 1.053 1.00 87.25 374 ASN A C 1
ATOM 2910 O O . ASN A 1 374 ? -10.794 19.039 1.197 1.00 87.25 374 ASN A O 1
ATOM 2914 N N . GLU A 1 375 ? -10.160 20.813 -0.021 1.00 77.94 375 GLU A N 1
ATOM 2915 C CA . GLU A 1 375 ? -10.938 20.421 -1.192 1.00 77.94 375 GLU A CA 1
ATOM 2916 C C . GLU A 1 375 ? -10.312 19.172 -1.823 1.00 77.94 375 GLU A C 1
ATOM 2918 O O . GLU A 1 375 ? -9.087 19.056 -1.937 1.00 77.94 375 GLU A O 1
ATOM 2923 N N . ALA A 1 376 ? -11.156 18.217 -2.217 1.00 69.88 376 ALA A N 1
ATOM 2924 C CA . ALA A 1 376 ? -10.699 16.983 -2.836 1.00 69.88 376 ALA A CA 1
ATOM 2925 C C . ALA A 1 376 ? -9.870 17.295 -4.093 1.00 69.88 376 ALA A C 1
ATOM 2927 O O . ALA A 1 376 ? -10.327 17.997 -4.999 1.00 69.88 376 ALA A O 1
ATOM 2928 N N . VAL A 1 377 ? -8.655 16.746 -4.164 1.00 71.25 377 VAL A N 1
ATOM 2929 C CA . VAL A 1 377 ? -7.826 16.850 -5.367 1.00 71.25 377 VAL A CA 1
ATOM 2930 C C . VAL A 1 377 ? -8.482 16.017 -6.465 1.00 71.25 377 VAL A C 1
ATOM 2932 O O . VAL A 1 377 ? -8.466 14.784 -6.422 1.00 71.25 377 VAL A O 1
ATOM 2935 N N . VAL A 1 378 ? -9.067 16.702 -7.448 1.00 68.50 378 VAL A N 1
ATOM 2936 C CA . VAL A 1 378 ? -9.758 16.070 -8.575 1.00 68.50 378 VAL A CA 1
ATOM 2937 C C . VAL A 1 378 ? -8.772 15.207 -9.359 1.00 68.50 378 VAL A C 1
ATOM 2939 O O . VAL A 1 378 ? -7.760 15.691 -9.869 1.00 68.50 378 VAL A O 1
ATOM 2942 N N . GLN A 1 379 ? -9.073 13.915 -9.455 1.00 71.50 379 GLN A N 1
ATOM 2943 C CA . GLN A 1 379 ? -8.297 12.986 -10.265 1.00 71.50 379 GLN A CA 1
ATOM 2944 C C . GLN A 1 379 ? -8.580 13.189 -11.765 1.00 71.50 379 GLN A C 1
ATOM 2946 O O . GLN A 1 379 ? -9.686 13.600 -12.124 1.00 71.50 379 GLN A O 1
ATOM 2951 N N . PRO A 1 380 ? -7.620 12.883 -12.664 1.00 68.94 380 PRO A N 1
ATOM 2952 C CA . PRO A 1 380 ? -7.889 12.868 -14.099 1.00 68.94 380 PRO A CA 1
ATOM 2953 C C . PRO A 1 380 ? -9.096 11.975 -14.421 1.00 68.94 380 PRO A C 1
ATOM 2955 O O . PRO A 1 380 ? -9.250 10.903 -13.835 1.00 68.94 380 PRO A O 1
ATOM 2958 N N . GLU A 1 381 ? -9.938 12.367 -15.373 1.00 70.56 381 GLU A N 1
ATOM 2959 C CA . GLU A 1 381 ? -11.076 11.538 -15.784 1.00 70.56 381 GLU A CA 1
ATOM 2960 C C . GLU A 1 381 ? -10.601 10.151 -16.266 1.00 70.56 381 GLU A C 1
ATOM 2962 O O . GLU A 1 381 ? -9.640 10.030 -17.029 1.00 70.56 381 GLU A O 1
ATOM 2967 N N . GLY A 1 382 ? -11.247 9.086 -15.778 1.00 69.12 382 GLY A N 1
ATOM 2968 C CA . GLY A 1 382 ? -10.904 7.691 -16.080 1.00 69.12 382 GLY A CA 1
ATOM 2969 C C . GLY A 1 382 ? -9.753 7.095 -15.259 1.00 69.12 382 GLY A C 1
ATOM 2970 O O . GLY A 1 382 ? -9.533 5.889 -15.326 1.00 69.12 382 GLY A O 1
ATOM 2971 N N . SER A 1 383 ? -9.043 7.893 -14.457 1.00 68.62 383 SER A N 1
ATOM 2972 C CA . SER A 1 383 ? -7.937 7.446 -13.583 1.00 68.62 383 SER A CA 1
ATOM 2973 C C . SER A 1 383 ? -8.296 6.332 -12.590 1.00 68.62 383 SER A C 1
ATOM 2975 O O . SER A 1 383 ? -7.408 5.600 -12.143 1.00 68.62 383 SER A O 1
ATOM 2977 N N . ASP A 1 384 ? -9.585 6.186 -12.283 1.00 65.19 384 ASP A N 1
ATOM 2978 C CA . ASP A 1 384 ? -10.157 5.191 -11.377 1.00 65.19 384 ASP A CA 1
ATOM 2979 C C . ASP A 1 384 ? -10.042 3.741 -11.890 1.00 65.19 384 ASP A C 1
ATOM 2981 O O . ASP A 1 384 ? -10.234 2.790 -11.128 1.00 65.19 384 ASP A O 1
ATOM 2985 N N . GLY A 1 385 ? -9.702 3.561 -13.172 1.00 59.50 385 GLY A N 1
ATOM 2986 C CA . GLY A 1 385 ? -9.602 2.254 -13.819 1.00 59.50 385 GLY A CA 1
ATOM 2987 C C . GLY A 1 385 ? -10.954 1.584 -14.090 1.00 59.50 385 GLY A C 1
ATOM 2988 O O . GLY A 1 385 ? -10.973 0.445 -14.558 1.00 59.50 385 GLY A O 1
ATOM 2989 N N . TYR A 1 386 ? -12.078 2.266 -13.832 1.00 57.41 386 TYR A N 1
ATOM 2990 C CA . TYR A 1 386 ? -13.433 1.785 -14.134 1.00 57.41 386 TYR A CA 1
ATOM 2991 C C . TYR A 1 386 ? -13.911 2.201 -15.537 1.00 57.41 386 TYR A C 1
ATOM 2993 O O . TYR A 1 386 ? -14.934 1.708 -16.019 1.00 57.41 386 TYR A O 1
ATOM 3001 N N . GLY A 1 387 ? -13.152 3.056 -16.236 1.00 54.59 387 GLY A N 1
ATOM 3002 C CA . GLY A 1 387 ? -13.330 3.336 -17.664 1.00 54.59 387 GLY A CA 1
ATOM 3003 C C . GLY A 1 387 ? -13.046 2.127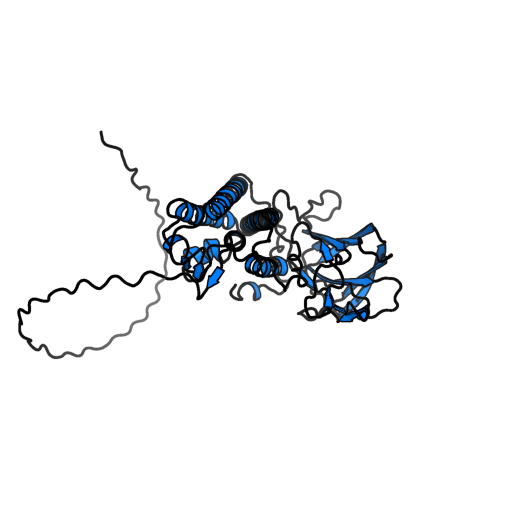 -18.576 1.00 54.59 387 GLY A C 1
ATOM 3004 O O . GLY A 1 387 ? -12.655 1.059 -18.120 1.00 54.59 387 GLY A O 1
ATOM 3005 N N . ARG A 1 388 ? -13.212 2.298 -19.902 1.00 43.97 388 ARG A N 1
ATOM 3006 C CA . ARG A 1 388 ? -13.115 1.268 -20.978 1.00 43.97 388 ARG A CA 1
ATOM 3007 C C . ARG A 1 388 ? -11.858 0.359 -20.998 1.00 43.97 388 ARG A C 1
ATOM 3009 O O . ARG A 1 388 ? -11.782 -0.508 -21.863 1.00 43.97 388 ARG A O 1
ATOM 3016 N N . ALA A 1 389 ? -10.907 0.518 -20.083 1.00 44.28 389 ALA A N 1
ATOM 3017 C CA . ALA A 1 389 ? -9.688 -0.279 -19.946 1.00 44.28 389 ALA A CA 1
ATOM 3018 C C . ALA A 1 389 ? -9.860 -1.548 -19.069 1.00 44.28 389 ALA A C 1
ATOM 3020 O O . ALA A 1 389 ? -8.985 -1.896 -18.287 1.00 44.28 389 ALA A O 1
ATOM 3021 N N . GLY A 1 390 ? -10.989 -2.256 -19.196 1.00 39.25 390 GLY A N 1
ATOM 3022 C CA . GLY A 1 390 ? -10.988 -3.717 -19.016 1.00 39.25 390 GLY A CA 1
ATOM 3023 C C . GLY A 1 390 ? -11.233 -4.330 -17.630 1.00 39.25 390 GLY A C 1
ATOM 3024 O O . GLY A 1 390 ? -11.410 -5.542 -17.581 1.00 39.25 390 GLY A O 1
ATOM 3025 N N . PHE A 1 391 ? -11.343 -3.581 -16.523 1.00 44.16 391 PHE A N 1
ATOM 3026 C CA . PHE A 1 391 ? -11.528 -4.202 -15.187 1.00 44.16 391 PHE A CA 1
ATOM 3027 C C . PHE A 1 391 ? -12.746 -3.738 -14.385 1.00 44.16 391 PHE A C 1
ATOM 3029 O O . PHE A 1 391 ? -12.879 -4.101 -13.215 1.00 44.16 391 PHE A O 1
ATOM 3036 N N . GLY A 1 392 ? -13.698 -3.038 -15.008 1.00 42.78 392 GLY A N 1
ATOM 3037 C CA . GLY A 1 392 ? -14.956 -2.635 -14.359 1.00 42.78 392 GLY A CA 1
ATOM 3038 C C . GLY A 1 392 ? -15.772 -3.785 -13.737 1.00 42.78 392 GLY A C 1
ATOM 3039 O O . GLY A 1 392 ? -16.638 -3.530 -12.910 1.00 42.78 392 GLY A O 1
ATOM 3040 N N . TYR A 1 393 ? -15.464 -5.046 -14.068 1.00 39.72 393 TYR A N 1
ATOM 3041 C CA . TYR A 1 393 ? -16.052 -6.234 -13.437 1.00 39.72 393 TYR A CA 1
ATOM 3042 C C . TYR A 1 393 ? -15.247 -6.811 -12.261 1.00 39.72 393 TYR A C 1
ATOM 3044 O O . TYR A 1 393 ? -15.822 -7.496 -11.421 1.00 39.72 393 TYR A O 1
ATOM 3052 N N . ALA A 1 394 ? -13.944 -6.533 -12.149 1.00 41.22 394 ALA A N 1
ATOM 3053 C CA . ALA A 1 394 ? -13.130 -7.066 -11.054 1.00 41.22 394 ALA A CA 1
ATOM 3054 C C . ALA A 1 394 ? -13.330 -6.291 -9.741 1.00 41.22 394 ALA A C 1
ATOM 3056 O O . ALA A 1 394 ? -13.221 -6.878 -8.674 1.00 41.22 394 ALA A O 1
ATOM 3057 N N . GLY A 1 395 ? -13.714 -5.009 -9.796 1.00 40.75 395 GLY A N 1
ATOM 3058 C CA . GLY A 1 395 ? -14.098 -4.244 -8.597 1.00 40.75 395 GLY A CA 1
ATOM 3059 C C . GLY A 1 395 ? -15.416 -4.697 -7.947 1.00 40.75 395 GLY A C 1
ATOM 3060 O O . GLY A 1 395 ? -15.718 -4.272 -6.839 1.00 40.75 395 GLY A O 1
ATOM 3061 N N . GLN A 1 396 ? -16.191 -5.562 -8.617 1.00 38.06 396 GLN A N 1
ATOM 3062 C CA . GLN A 1 396 ? -17.354 -6.259 -8.047 1.00 38.06 396 GLN A CA 1
ATOM 3063 C C . GLN A 1 396 ? -17.025 -7.673 -7.539 1.00 38.06 396 GLN A C 1
ATOM 3065 O O . GLN A 1 396 ? -17.904 -8.347 -7.000 1.00 38.06 396 GLN A O 1
ATOM 3070 N N . LEU A 1 397 ? -15.780 -8.143 -7.683 1.00 33.69 397 LEU A N 1
ATOM 3071 C CA . LEU A 1 397 ? -15.333 -9.338 -6.973 1.00 33.69 397 LEU A CA 1
ATOM 3072 C C . LEU A 1 397 ? -15.180 -8.946 -5.504 1.00 33.69 397 LEU A C 1
ATOM 3074 O O . LEU A 1 397 ? -14.248 -8.231 -5.159 1.00 33.69 397 LEU A O 1
ATOM 3078 N N . ASN A 1 398 ? -16.148 -9.373 -4.689 1.00 30.16 398 ASN A N 1
ATOM 3079 C CA . ASN A 1 398 ? -16.201 -9.226 -3.233 1.00 30.16 398 ASN A CA 1
ATOM 3080 C C . ASN A 1 398 ? -14.801 -9.191 -2.588 1.00 30.16 398 ASN A C 1
ATOM 3082 O O . ASN A 1 398 ? -14.179 -10.242 -2.409 1.00 30.16 398 ASN A O 1
ATOM 3086 N N . ILE A 1 399 ? -14.349 -7.987 -2.228 1.00 39.94 399 ILE A N 1
ATOM 3087 C CA . ILE A 1 399 ? -13.374 -7.754 -1.155 1.00 39.94 399 ILE A CA 1
ATOM 3088 C C . ILE A 1 399 ? -14.158 -7.617 0.145 1.00 39.94 399 ILE A C 1
ATOM 3090 O O . ILE A 1 399 ? -15.220 -6.954 0.101 1.00 39.94 399 ILE A O 1
#

Secondary structure (DSSP, 8-state):
---PPPPP---------------------------------------PPPPPPPPPP---SS---SHHHHHHHHHHHHTTEEEEPPEEETTT-PEEPPPPSS--PPP----EEEEEEEEESS-SEEEEEEE-TTS-EEEEEEEETT-EEEEEEETT--EEEEETT---SGGGEEEEEEE--PPPPBTTB--EE--TTSS--S-EEEEEEEEEPPPTT---SBTTEEES-EEE-SSSPPPPPP--TTTTT--TT-S-HHHHHHHHHHHHHHHHHHHHHSTTHHHHHHHHHHHHHHHHHH-TT-HHHHEEETT-HHHIIIIITSTHHHHHHHTT-EEETTEEE-S-SSSPPPHHHHHHHHHHHHHHHHHHHHHHHSPP-PPPTTTTS-SSSS-TTGGGS--

Solvent-accessible surface area (backbone atoms only — not comparable to full-atom values): 23007 Å² total; per-residue (Å²): 139,86,82,86,81,90,79,90,86,85,89,84,88,85,81,88,89,81,90,84,79,87,82,88,80,88,87,81,88,83,89,84,82,91,80,91,78,80,93,72,93,66,86,72,76,75,72,72,74,74,77,78,78,82,75,78,48,88,35,48,75,62,60,76,36,49,63,70,27,37,56,51,49,43,55,58,44,47,65,31,28,48,81,31,56,11,35,22,32,73,85,79,68,45,51,46,69,52,72,66,99,55,82,61,38,28,52,88,38,90,49,55,28,36,39,37,44,33,29,61,36,89,53,68,30,33,33,37,26,38,24,37,72,84,50,48,79,41,82,75,52,69,25,41,50,77,30,66,41,76,47,80,48,35,32,43,38,29,34,42,34,26,52,46,97,54,99,54,60,74,65,29,46,37,36,34,39,33,43,49,35,48,58,54,43,38,94,96,46,74,19,54,46,80,45,86,88,70,85,54,90,59,61,36,24,47,49,61,40,30,40,27,57,56,58,90,80,53,31,45,90,46,100,58,27,24,60,50,40,33,66,49,28,91,84,65,51,62,56,78,75,65,65,50,86,51,81,83,76,62,62,63,67,68,62,49,75,63,57,40,49,52,42,36,52,51,18,49,50,43,20,47,25,45,17,38,75,40,78,58,50,24,52,50,15,37,59,51,48,45,53,48,53,48,48,29,69,77,38,47,54,46,56,74,59,34,45,42,53,50,84,38,64,69,51,24,72,36,26,61,73,40,30,51,34,39,39,43,20,41,69,29,36,42,81,54,98,64,28,41,27,46,28,39,44,70,60,55,60,50,71,68,60,48,49,54,50,52,55,49,45,53,52,45,52,54,48,38,50,52,61,73,72,45,78,69,52,79,68,53,88,60,35,84,33,63,41,95,62,80,40,62,67,59,80,69,55,86,121

Radius of gyration: 28.07 Å; Cα contacts (8 Å, |Δi|>4): 663; chains: 1; bounding box: 89×50×68 Å

Nearest PDB structures (foldseek):
  8wdk-assembly1_V  TM=8.148E-01  e=1.704E-05  Homo sapiens
  4awj-assembly1_C  TM=8.041E-01  e=4.308E-05  Homo sapiens
  4w9k-assembly3_I  TM=6.902E-01  e=1.011E-05  Homo sapiens
  3zun-assembly1_C  TM=8.025E-01  e=7.258E-05  Homo sapiens
  8zv8-assembly3_I  TM=6.780E-01  e=1.351E-05  Homo sapiens

Organism: NCBI:txid267567

Foldseek 3Di:
DDDDDDDDDDDDDDDDDDDDDDDDDDDDDDDDDDDDDDDDPDPPPPPPPDPPPFDFDPAALAFLAQPVLLVVLQVVLVQFKDKFFWKAQQPVRWTHFGDDPDLQAADPAPAKEKEKEAEQAPFQKKWKWKQYNVRDTDTDGIAGHRGMDIDIDGARIKMWIFRPPDPDDRRRTGIIMGGQFQQFADPPQGQWDDCPPDPPPDIHGYFYWYWYADDPQQDDPDDRIDTSTAIGGPRSHNRGRDRPPPPPDPPSSPPDPVNLVVLLLNLLVQLLSVCLVPPCLSLQLLVVLLVLLVVCLVCQFDQVSQKAACPPPSCVSRAVVTSNVSNLSSLRFDDDPRITGHHGSGDGRDPVSNVSSVVSNVSSVVSSCSSVVDDRDHDDPCSSSCPPRPCVPVVVPDD

InterPro domains:
  IPR018997 PUB domain [PF09409] (285-336)
  IPR024053 von Hippel-Lindau disease tumour suppressor, beta domain [PF01847] (111-168)
  IPR036208 VHL superfamily [SSF49468] (105-165)
  IPR036339 PUB-like domain superfamily [SSF143503] (264-344)
  IPR037140 von Hippel-Lindau disease tumour suppressor, beta domain superfamily [G3DSA:2.60.40.780] (105-179)

pLDDT: mean 80.04, std 20.53, range [30.16, 98.62]